Protein 3N2Z (pdb70)

Sequence (442 aa):
KNYSVLYFQQKVDHFGFNTVKTFNQRYLVADKYWKKNGGSILFYTGNEGDIIWFCNNTGFMWDVAEELKAMLVFAEHRYYGESLPFGDNSFKDSRHLNFLTSEQALADFAELIKHLKRTIPGAENQPVIAIGGSYGGMLAAWFRMKYPHMVVGALAASAPIWQFEDLVPCGVFMKIVTTDFRKSGPHCSESIHRSWDAINRLSNTGSGLQWLTGALHLCSPLTSQDIQHLKDWISETWVNLAMVDYPYASNFLQPLPAWPIKVVCQYLKNPNVSDSLLLQNIFQALNVYYNYSGQVKCLNISESLGTLGWSYQACTEVVMPFCTNGVDDMFEPHSWNLKELSDDCFQQWGVRPRPSWITTMYGGKNISSHTNIVFSNGELDPWSGGGVTKDITDTLVAVTISEGAHHLDLRTKNALDPMSVLLARSLEVRHMKNWIRDFYDS

Nearest PDB structures (foldseek):
  3n2z-assembly1_B-2  TM=1.002E+00  e=1.716E-85  Homo sapiens
  4ebb-assembly2_B  TM=9.328E-01  e=9.384E-46  Homo sapiens
  4ebb-assembly1_A  TM=9.395E-01  e=3.869E-45  Homo sapiens
  7z2v-assembly1_B  TM=6.784E-01  e=8.725E-05  Lentilactobacillus 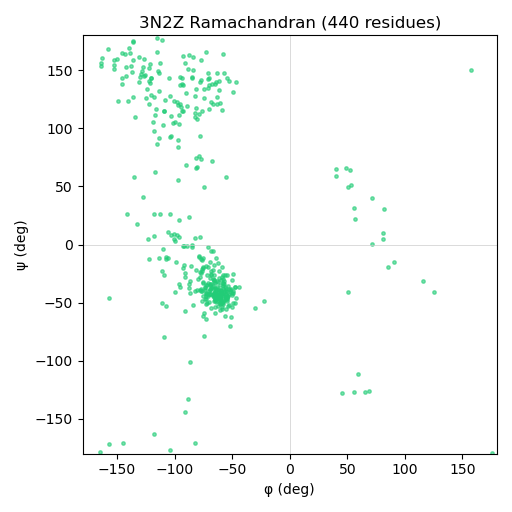buchneri
  3e4d-assembly3_F  TM=6.264E-01  e=2.032E-03  Agrobacterium fabrum str. C58

Structure (mmCIF, N/CA/C/O backbone):
data_3N2Z
#
_entry.id   3N2Z
#
_cell.length_a   181.140
_cell.length_b   181.140
_cell.length_c   240.130
_cell.angle_alpha   90.000
_cell.angle_beta   90.000
_cell.angle_gamma   120.000
#
_symmetry.space_group_name_H-M   'H 3 2'
#
loop_
_entity.id
_entity.type
_entity.pdbx_description
1 polymer 'Lysosomal Pro-X carboxypeptidase'
2 branched 2-acetamido-2-deoxy-beta-D-glucopyranose-(1-4)-2-acetamido-2-deoxy-beta-D-glucopyranose
3 non-polymer 2-acetamido-2-deoxy-beta-D-glucopyranose
4 non-polymer 'SULFATE ION'
5 water water
#
loop_
_atom_site.group_PDB
_atom_site.id
_atom_site.type_symbol
_atom_site.label_atom_id
_atom_site.label_alt_id
_atom_site.label_comp_id
_atom_site.label_asym_id
_atom_site.label_entity_id
_atom_site.label_seq_id
_atom_site.pdbx_PDB_ins_code
_atom_site.Cartn_x
_atom_site.Cartn_y
_atom_site.Cartn_z
_atom_site.occupancy
_atom_site.B_iso_or_equiv
_atom_site.auth_seq_id
_atom_site.auth_comp_id
_atom_site.auth_asym_id
_atom_site.auth_atom_id
_atom_site.pdbx_PDB_model_num
ATOM 1 N N . LYS A 1 1 ? 57.239 19.891 91.072 1.00 90.83 46 LYS B N 1
ATOM 2 C CA . LYS A 1 1 ? 56.741 19.295 92.316 1.00 90.62 46 LYS B CA 1
ATOM 3 C C . LYS A 1 1 ? 55.355 19.861 92.701 1.00 93.29 46 LYS B C 1
ATOM 4 O O . LYS A 1 1 ? 54.405 19.720 91.912 1.00 93.25 46 LYS B O 1
ATOM 10 N N . ASN A 1 2 ? 55.234 20.487 93.903 1.00 87.42 47 ASN B N 1
ATOM 11 C CA . ASN A 1 2 ? 53.972 21.067 94.368 1.00 85.69 47 ASN B CA 1
ATOM 12 C C . ASN A 1 2 ? 54.025 22.571 94.695 1.00 83.73 47 ASN B C 1
ATOM 13 O O . ASN A 1 2 ? 55.080 23.122 95.029 1.00 81.69 47 ASN B O 1
ATOM 18 N N . TYR A 1 3 ? 52.861 23.215 94.544 1.00 77.17 48 TYR B N 1
ATOM 19 C CA . TYR A 1 3 ? 52.596 24.642 94.683 1.00 75.19 48 TYR B CA 1
ATOM 20 C C . TYR A 1 3 ? 51.305 24.890 95.470 1.00 77.26 48 TYR B C 1
ATOM 21 O O . TYR A 1 3 ? 50.551 23.950 95.744 1.00 76.55 48 TYR B O 1
ATOM 30 N N . SER A 1 4 ? 51.028 26.172 95.769 1.00 72.95 49 SER B N 1
ATOM 31 C CA . SER A 1 4 ? 49.824 26.627 96.471 1.00 72.42 49 SER B CA 1
ATOM 32 C C . SER A 1 4 ? 48.961 27.468 95.506 1.00 73.80 49 SER B C 1
ATOM 33 O O . SER A 1 4 ? 49.494 28.342 94.819 1.00 74.72 49 SER B O 1
ATOM 36 N N . VAL A 1 5 ? 47.651 27.200 95.436 1.00 66.38 50 VAL B N 1
ATOM 37 C CA . VAL A 1 5 ? 46.748 27.961 94.571 1.00 64.69 50 VAL B CA 1
ATOM 38 C C . VAL A 1 5 ? 46.234 29.141 95.398 1.00 69.17 50 VAL B C 1
ATOM 39 O O . VAL A 1 5 ? 45.623 28.942 96.451 1.00 69.24 50 VAL B O 1
ATOM 43 N N . LEU A 1 6 ? 46.518 30.370 94.941 1.00 65.08 51 LEU B N 1
ATOM 44 C CA . LEU A 1 6 ? 46.124 31.590 95.650 1.00 63.76 51 LEU B CA 1
ATOM 45 C C . LEU A 1 6 ? 45.341 32.560 94.789 1.00 67.16 51 LEU B C 1
ATOM 46 O O . LEU A 1 6 ? 45.380 32.480 93.552 1.00 65.85 51 LEU B O 1
ATOM 51 N N . TYR A 1 7 ? 44.605 33.470 95.459 1.00 64.03 52 TYR B N 1
ATOM 52 C CA . TYR A 1 7 ? 43.765 34.478 94.818 1.00 63.70 52 TYR B CA 1
ATOM 53 C C . TYR A 1 7 ? 44.042 35.858 95.372 1.00 67.06 52 TYR B C 1
ATOM 54 O O . TYR A 1 7 ? 44.333 36.009 96.564 1.00 66.54 52 TYR B O 1
ATOM 63 N N . PHE A 1 8 ? 43.975 36.866 94.489 1.00 62.71 53 PHE B N 1
ATOM 64 C CA . PHE A 1 8 ? 44.225 38.260 94.831 1.00 61.19 53 PHE B CA 1
ATOM 65 C C . PHE A 1 8 ? 43.180 39.160 94.189 1.00 64.27 53 PHE B C 1
ATOM 66 O O . PHE A 1 8 ? 42.949 39.083 92.976 1.00 63.85 53 PHE B O 1
ATOM 74 N N . GLN A 1 9 ? 42.536 40.006 95.019 1.00 60.79 54 GLN B N 1
ATOM 75 C CA . GLN A 1 9 ? 41.499 40.952 94.587 1.00 59.83 54 GLN B CA 1
ATOM 76 C C . GLN A 1 9 ? 42.101 42.056 93.709 1.00 61.20 54 GLN B C 1
ATOM 77 O O . GLN A 1 9 ? 43.015 42.748 94.135 1.00 61.79 54 GLN B O 1
ATOM 83 N N . GLN A 1 10 ? 41.588 42.200 92.495 1.00 55.51 55 GLN B N 1
ATOM 84 C CA . GLN A 1 10 ? 42.070 43.160 91.508 1.00 54.51 55 GLN B CA 1
ATOM 85 C C . GLN A 1 10 ? 40.968 44.054 90.994 1.00 57.07 55 GLN B C 1
ATOM 86 O O . GLN A 1 10 ? 39.841 43.599 90.819 1.00 56.45 55 GLN B O 1
ATOM 92 N N . LYS A 1 11 ? 41.308 45.307 90.693 1.00 52.70 56 LYS B N 1
ATOM 93 C CA . LYS A 1 11 ? 40.372 46.255 90.119 1.00 52.39 56 LYS B CA 1
ATOM 94 C C . LYS A 1 11 ? 40.113 45.771 88.694 1.00 58.52 56 LYS B C 1
ATOM 95 O O . LYS A 1 11 ? 41.029 45.261 88.045 1.00 59.21 56 LYS B O 1
ATOM 101 N N . VAL A 1 12 ? 38.880 45.903 88.212 1.00 55.48 57 VAL B N 1
ATOM 102 C CA . VAL A 1 12 ? 38.547 45.479 86.853 1.00 54.84 57 VAL B CA 1
ATOM 103 C C . VAL A 1 12 ? 39.187 46.462 85.883 1.00 55.61 57 VAL B C 1
ATOM 104 O O . VAL A 1 12 ? 39.794 46.042 84.903 1.00 56.22 57 VAL B O 1
ATOM 108 N N . ASP A 1 13 ? 39.106 47.760 86.195 1.00 49.55 58 ASP B N 1
ATOM 109 C CA . ASP A 1 13 ? 39.676 48.811 85.356 1.00 48.33 58 ASP B CA 1
ATOM 110 C C . ASP A 1 13 ? 40.809 49.579 86.056 1.00 52.46 58 ASP B C 1
ATOM 111 O O . ASP A 1 13 ? 40.570 50.242 87.068 1.00 53.60 58 ASP B O 1
ATOM 116 N N . HIS A 1 14 ? 42.040 49.502 85.508 1.00 46.74 59 HIS B N 1
ATOM 117 C CA . HIS A 1 14 ? 43.187 50.218 86.080 1.00 44.70 59 HIS B CA 1
ATOM 118 C C . HIS A 1 14 ? 43.332 51.586 85.401 1.00 47.31 59 HIS B C 1
ATOM 119 O O . HIS A 1 14 ? 43.938 52.520 85.961 1.00 46.45 59 HIS B O 1
ATOM 126 N N . PHE A 1 15 ? 42.736 51.705 84.207 1.00 43.42 60 PHE B N 1
ATOM 127 C CA . PHE A 1 15 ? 42.802 52.910 83.396 1.00 44.56 60 PHE B CA 1
ATOM 128 C C . PHE A 1 15 ? 41.633 53.892 83.497 1.00 50.70 60 PHE B C 1
ATOM 129 O O . PHE A 1 15 ? 41.598 54.898 82.776 1.00 51.53 60 PHE B O 1
ATOM 137 N N . GLY A 1 16 ? 40.715 53.628 84.426 1.00 47.59 61 GLY B N 1
ATOM 138 C CA . GLY A 1 16 ? 39.539 54.462 84.625 1.00 47.39 61 GLY B CA 1
ATOM 139 C C . GLY A 1 16 ? 38.997 54.429 86.023 1.00 53.32 61 GLY B C 1
ATOM 140 O O . GLY A 1 16 ? 39.132 53.424 86.723 1.00 54.25 61 GLY B O 1
ATOM 141 N N . PHE A 1 17 ? 38.369 55.535 86.427 1.00 51.01 62 PHE B N 1
ATOM 142 C CA . PHE A 1 17 ? 37.813 55.668 87.771 1.00 51.31 62 PHE B CA 1
ATOM 143 C C . PHE A 1 17 ? 36.314 55.414 87.919 1.00 59.14 62 PHE B C 1
ATOM 144 O O . PHE A 1 17 ? 35.858 55.194 89.044 1.00 59.07 62 PHE B O 1
ATOM 152 N N . ASN A 1 18 ? 35.566 55.400 86.790 1.00 58.81 63 ASN B N 1
ATOM 153 C CA . ASN A 1 18 ? 34.120 55.151 86.752 1.00 60.33 63 ASN B CA 1
ATOM 154 C C . ASN A 1 18 ? 33.692 53.779 87.283 1.00 68.00 63 ASN B C 1
ATOM 155 O O . ASN A 1 18 ? 32.708 53.711 88.013 1.00 69.13 63 ASN B O 1
ATOM 160 N N . THR A 1 19 ? 34.415 52.699 86.925 1.00 65.26 64 THR B N 1
ATOM 161 C CA . THR A 1 19 ? 34.111 51.352 87.405 1.00 65.35 64 THR B CA 1
ATOM 162 C C . THR A 1 19 ? 34.948 51.128 88.637 1.00 69.83 64 THR B C 1
ATOM 163 O O . THR A 1 19 ? 36.127 51.487 88.647 1.00 71.08 64 THR B O 1
ATOM 167 N N . VAL A 1 20 ? 34.347 50.540 89.673 1.00 65.49 65 VAL B N 1
ATOM 168 C CA . VAL A 1 20 ? 35.030 50.239 90.935 1.00 65.01 65 VAL B CA 1
ATOM 169 C C . VAL A 1 20 ? 34.938 48.750 91.242 1.00 66.40 65 VAL B C 1
ATOM 170 O O . VAL A 1 20 ? 35.387 48.299 92.305 1.00 66.53 65 VAL B O 1
ATOM 174 N N . LYS A 1 21 ? 34.359 47.989 90.296 1.00 61.03 66 LYS B N 1
ATOM 175 C CA . LYS A 1 21 ? 34.176 46.539 90.401 1.00 60.47 66 LYS B CA 1
ATOM 176 C C . LYS A 1 21 ? 35.529 45.791 90.508 1.00 64.42 66 LYS B C 1
ATOM 177 O O . LYS A 1 21 ? 36.504 46.161 89.847 1.00 64.20 66 LYS B O 1
ATOM 183 N N . THR A 1 22 ? 35.582 44.756 91.350 1.00 60.19 67 THR B N 1
ATOM 184 C CA . THR A 1 22 ? 36.779 43.940 91.515 1.00 59.99 67 THR B CA 1
ATOM 185 C C . THR A 1 22 ? 36.546 42.481 91.048 1.00 64.44 67 THR B C 1
ATOM 186 O O . THR A 1 22 ? 35.442 42.150 90.613 1.00 65.78 67 THR B O 1
ATOM 190 N N . PHE A 1 23 ? 37.599 41.635 91.098 1.00 58.55 68 PHE B N 1
ATOM 191 C CA . PHE A 1 23 ? 37.602 40.220 90.728 1.00 57.08 68 PHE B CA 1
ATOM 192 C C . PHE A 1 23 ? 38.856 39.555 91.294 1.00 62.61 68 PHE B C 1
ATOM 193 O O . PHE A 1 23 ? 39.847 40.245 91.562 1.00 62.60 68 PHE B O 1
ATOM 201 N N . ASN A 1 24 ? 38.820 38.227 91.495 1.00 59.86 69 ASN B N 1
ATOM 202 C CA . ASN A 1 24 ? 39.976 37.510 92.037 1.00 60.09 69 ASN B CA 1
ATOM 203 C C . ASN A 1 24 ? 40.788 36.888 90.928 1.00 63.81 69 ASN B C 1
ATOM 204 O O . ASN A 1 24 ? 40.274 36.083 90.156 1.00 64.35 69 ASN B O 1
ATOM 209 N N . GLN A 1 25 ? 42.052 37.299 90.835 1.00 59.01 70 GLN B N 1
ATOM 210 C CA . GLN A 1 25 ? 43.010 36.821 89.858 1.00 57.64 70 GLN B CA 1
ATOM 211 C C . GLN A 1 25 ? 43.666 35.640 90.537 1.00 61.12 70 GLN B C 1
ATOM 212 O O . GLN A 1 25 ? 44.086 35.753 91.699 1.00 60.55 70 GLN B O 1
ATOM 218 N N . ARG A 1 26 ? 43.745 34.510 89.831 1.00 57.22 71 ARG B N 1
ATOM 219 C CA . ARG A 1 26 ? 44.380 33.313 90.372 1.00 56.93 71 ARG B CA 1
ATOM 220 C C . ARG A 1 26 ? 45.885 33.370 90.130 1.00 60.67 71 ARG B C 1
ATOM 221 O O . ARG A 1 26 ? 46.332 33.891 89.104 1.00 61.29 71 ARG B O 1
ATOM 229 N N . TYR A 1 27 ? 46.657 32.857 91.085 1.00 56.24 72 TYR B N 1
ATOM 230 C CA . TYR A 1 27 ? 48.111 32.805 91.002 1.00 56.14 72 TYR B CA 1
ATOM 231 C C . TYR A 1 27 ? 48.649 31.647 91.811 1.00 60.04 72 TYR B C 1
ATOM 232 O O . TYR A 1 27 ? 47.975 31.190 92.736 1.00 59.26 72 TYR B O 1
ATOM 241 N N . LEU A 1 28 ? 49.837 31.145 91.451 1.00 57.54 73 LEU B N 1
ATOM 242 C CA . LEU A 1 28 ? 50.435 29.997 92.140 1.00 57.52 73 LEU B CA 1
ATOM 243 C C . LEU A 1 28 ? 51.766 30.328 92.729 1.00 63.62 73 LEU B C 1
ATOM 244 O O . LEU A 1 28 ? 52.542 31.048 92.101 1.00 63.24 73 LEU B O 1
ATOM 249 N N . VAL A 1 29 ? 52.058 29.767 93.921 1.00 62.76 74 VAL B N 1
ATOM 250 C CA . VAL A 1 29 ? 53.335 29.973 94.613 1.00 63.91 74 VAL B CA 1
ATOM 251 C C . VAL A 1 29 ? 54.057 28.653 94.968 1.00 70.62 74 VAL B C 1
ATOM 252 O O . VAL A 1 29 ? 53.472 27.776 95.599 1.00 70.66 74 VAL B O 1
ATOM 256 N N . ALA A 1 30 ? 55.326 28.529 94.552 1.00 69.45 75 ALA B N 1
ATOM 257 C CA . ALA A 1 30 ? 56.185 27.384 94.854 1.00 70.78 75 ALA B CA 1
ATOM 258 C C . ALA A 1 30 ? 57.324 27.991 95.676 1.00 78.50 75 ALA B C 1
ATOM 259 O O . ALA A 1 30 ? 58.078 28.808 95.137 1.00 78.47 75 ALA B O 1
ATOM 261 N N . ASP A 1 31 ? 57.406 27.659 96.997 1.00 77.28 76 ASP B N 1
ATOM 262 C CA . ASP A 1 31 ? 58.404 28.239 97.912 1.00 77.64 76 ASP B CA 1
ATOM 263 C C . ASP A 1 31 ? 59.599 27.382 98.355 1.00 82.00 76 ASP B C 1
ATOM 264 O O . ASP A 1 31 ? 60.553 27.935 98.916 1.00 82.13 76 ASP B O 1
ATOM 269 N N . LYS A 1 32 ? 59.582 26.053 98.091 1.00 77.43 77 LYS B N 1
ATOM 270 C CA . LYS A 1 32 ? 60.726 25.190 98.412 1.00 76.55 77 LYS B CA 1
ATOM 271 C C . LYS A 1 32 ? 61.850 25.726 97.516 1.00 81.52 77 LYS B C 1
ATOM 272 O O . LYS A 1 32 ? 61.571 26.112 96.372 1.00 84.33 77 LYS B O 1
ATOM 278 N N . TYR A 1 33 ? 63.089 25.798 98.030 1.00 74.85 78 TYR B N 1
ATOM 279 C CA . TYR A 1 33 ? 64.288 26.320 97.337 1.00 73.10 78 TYR B CA 1
ATOM 280 C C . TYR A 1 33 ? 64.424 27.829 97.458 1.00 75.17 78 TYR B C 1
ATOM 281 O O . TYR A 1 33 ? 65.524 28.358 97.281 1.00 74.34 78 TYR B O 1
ATOM 290 N N . TRP A 1 34 ? 63.323 28.522 97.786 1.00 71.34 79 TRP B N 1
ATOM 291 C CA . TRP A 1 34 ? 63.368 29.960 97.962 1.00 71.30 79 TRP B CA 1
ATOM 292 C C . TRP A 1 34 ? 64.045 30.288 99.270 1.00 79.11 79 TRP B C 1
ATOM 293 O O . TRP A 1 34 ? 63.636 29.805 100.336 1.00 78.95 79 TRP B O 1
ATOM 304 N N . LYS A 1 35 ? 65.066 31.130 99.190 1.00 77.40 80 LYS B N 1
ATOM 305 C CA . LYS A 1 35 ? 65.764 31.562 100.377 1.00 77.46 80 LYS B CA 1
ATOM 306 C C . LYS A 1 35 ? 65.465 33.030 100.664 1.00 83.08 80 LYS B C 1
ATOM 307 O O . LYS A 1 35 ? 65.800 33.915 99.872 1.00 82.06 80 LYS B O 1
ATOM 313 N N . LYS A 1 36 ? 64.784 33.270 101.802 1.00 81.64 81 LYS B N 1
ATOM 314 C CA . LYS A 1 36 ? 64.405 34.579 102.365 1.00 82.03 81 LYS B CA 1
ATOM 315 C C . LYS A 1 36 ? 65.700 35.405 102.523 1.00 85.85 81 LYS B C 1
ATOM 316 O O . LYS A 1 36 ? 65.708 36.632 102.471 1.00 84.77 81 LYS B O 1
ATOM 322 N N . ASN A 1 37 ? 66.791 34.657 102.678 1.00 83.69 82 ASN B N 1
ATOM 323 C CA . ASN A 1 37 ? 68.183 34.997 102.889 1.00 84.00 82 ASN B CA 1
ATOM 324 C C . ASN A 1 37 ? 68.926 35.354 101.558 1.00 86.76 82 ASN B C 1
ATOM 325 O O . ASN A 1 37 ? 69.831 34.627 101.129 1.00 85.93 82 ASN B O 1
ATOM 330 N N . GLY A 1 38 ? 68.527 36.464 100.927 1.00 82.98 83 GLY B N 1
ATOM 331 C CA . GLY A 1 38 ? 69.124 36.950 99.673 1.00 82.66 83 GLY B CA 1
ATOM 332 C C . GLY A 1 38 ? 68.832 36.170 98.387 1.00 85.47 83 GLY B C 1
ATOM 333 O O . GLY A 1 38 ? 69.719 36.012 97.536 1.00 85.30 83 GLY B O 1
ATOM 334 N N . GLY A 1 39 ? 67.584 35.707 98.235 1.00 80.06 84 GLY B N 1
ATOM 335 C CA . GLY A 1 39 ? 67.126 34.937 97.082 1.00 78.91 84 GLY B CA 1
ATOM 336 C C . GLY A 1 39 ? 66.546 35.755 95.945 1.00 80.12 84 GLY B C 1
ATOM 337 O O . GLY A 1 39 ? 67.034 36.853 95.663 1.00 79.99 84 GLY B O 1
ATOM 338 N N . SER A 1 40 ? 65.508 35.209 95.263 1.00 73.57 85 SER B N 1
ATOM 339 C CA . SER A 1 40 ? 64.841 35.859 94.114 1.00 71.73 85 SER B CA 1
ATOM 340 C C . SER A 1 40 ? 63.411 35.355 93.848 1.00 70.69 85 SER B C 1
ATOM 341 O O . SER A 1 40 ? 62.976 34.349 94.420 1.00 70.25 85 SER B O 1
ATOM 344 N N . ILE A 1 41 ? 62.679 36.071 92.980 1.00 63.61 86 ILE B N 1
ATOM 345 C CA . ILE A 1 41 ? 61.318 35.700 92.582 1.00 61.83 86 ILE B CA 1
ATOM 346 C C . ILE A 1 41 ? 61.264 35.540 91.060 1.00 62.08 86 ILE B C 1
ATOM 347 O O . ILE A 1 41 ? 61.588 36.487 90.336 1.00 61.06 86 ILE B O 1
ATOM 352 N N . LEU A 1 42 ? 60.886 34.331 90.590 1.00 56.20 87 LEU B N 1
ATOM 353 C CA . LEU A 1 42 ? 60.723 34.008 89.166 1.00 54.82 87 LEU B CA 1
ATOM 354 C C . LEU A 1 42 ? 59.236 34.093 88.909 1.00 55.00 87 LEU B C 1
ATOM 355 O O . LEU A 1 42 ? 58.473 33.223 89.362 1.00 54.08 87 LEU B O 1
ATOM 360 N N . PHE A 1 43 ? 58.819 35.183 88.234 1.00 49.87 88 PHE B N 1
ATOM 361 C CA . PHE A 1 43 ? 57.413 35.492 87.956 1.00 49.26 88 PHE B CA 1
ATOM 362 C C . PHE A 1 43 ? 56.953 35.198 86.514 1.00 51.19 88 PHE B C 1
ATOM 363 O O . PHE A 1 43 ? 57.348 35.902 85.591 1.00 49.85 88 PHE B O 1
ATOM 371 N N . TYR A 1 44 ? 56.090 34.187 86.328 1.00 48.71 89 TYR B N 1
ATOM 372 C CA . TYR A 1 44 ? 55.560 33.861 84.993 1.00 48.37 89 TYR B CA 1
ATOM 373 C C . TYR A 1 44 ? 54.387 34.772 84.640 1.00 49.69 89 TYR B C 1
ATOM 374 O O . TYR A 1 44 ? 53.325 34.678 85.257 1.00 48.46 89 TYR B O 1
ATOM 383 N N . THR A 1 45 ? 54.577 35.638 83.634 1.00 45.68 90 THR B N 1
ATOM 384 C CA . THR A 1 45 ? 53.529 36.545 83.163 1.00 45.51 90 THR B CA 1
ATOM 385 C C . THR A 1 45 ? 52.572 35.745 82.296 1.00 51.24 90 THR B C 1
ATOM 386 O O . THR A 1 45 ? 52.818 35.567 81.092 1.00 51.59 90 THR B O 1
ATOM 390 N N . GLY A 1 46 ? 51.520 35.244 82.937 1.00 48.02 91 GLY B N 1
ATOM 391 C CA . GLY A 1 46 ? 50.494 34.409 82.325 1.00 49.08 91 GLY B CA 1
ATOM 392 C C . GLY A 1 46 ? 49.930 34.865 81.000 1.00 55.69 91 GLY B C 1
ATOM 393 O O . GLY A 1 46 ? 49.683 36.058 80.792 1.00 55.29 91 GLY B O 1
ATOM 394 N N . ASN A 1 47 ? 49.711 33.895 80.092 1.00 52.63 92 ASN B N 1
ATOM 395 C CA . ASN A 1 47 ? 49.142 34.188 78.778 1.00 51.64 92 ASN B CA 1
ATOM 396 C C . ASN A 1 47 ? 47.762 33.497 78.496 1.00 54.68 92 ASN B C 1
ATOM 397 O O . ASN A 1 47 ? 47.098 33.074 79.442 1.00 53.68 92 ASN B O 1
ATOM 402 N N . GLU A 1 48 ? 47.332 33.429 77.213 1.00 51.49 93 GLU B N 1
ATOM 403 C CA . GLU A 1 48 ? 46.051 32.914 76.698 1.00 50.76 93 GLU B CA 1
ATOM 404 C C . GLU A 1 48 ? 45.614 31.470 77.045 1.00 55.98 93 GLU B C 1
ATOM 405 O O . GLU A 1 48 ? 45.341 30.666 76.148 1.00 56.50 93 GLU B O 1
ATOM 411 N N . GLY A 1 49 ? 45.505 31.176 78.342 1.00 52.01 94 GLY B N 1
ATOM 412 C CA . GLY A 1 49 ? 45.094 29.865 78.839 1.00 51.53 94 GLY B CA 1
ATOM 413 C C . GLY A 1 49 ? 45.126 29.705 80.347 1.00 56.33 94 GLY B C 1
ATOM 414 O O . GLY A 1 49 ? 45.466 30.647 81.071 1.00 55.57 94 GLY B O 1
ATOM 415 N N . ASP A 1 50 ? 44.756 28.502 80.829 1.00 54.77 95 ASP B N 1
ATOM 416 C CA . ASP A 1 50 ? 44.744 28.146 82.256 1.00 56.04 95 ASP B CA 1
ATOM 417 C C . ASP A 1 50 ? 46.185 28.205 82.849 1.00 60.44 95 ASP B C 1
ATOM 418 O O . ASP A 1 50 ? 47.085 27.576 82.288 1.00 60.11 95 ASP B O 1
ATOM 423 N N . ILE A 1 51 ? 46.395 28.955 83.973 1.00 56.00 96 ILE B N 1
ATOM 424 C CA . ILE A 1 51 ? 47.714 29.095 84.620 1.00 55.30 96 ILE B CA 1
ATOM 425 C C . ILE A 1 51 ? 48.350 27.769 85.024 1.00 60.75 96 ILE B C 1
ATOM 426 O O . ILE A 1 51 ? 49.573 27.644 84.917 1.00 60.66 96 ILE B O 1
ATOM 431 N N . ILE A 1 52 ? 47.527 26.768 85.437 1.00 59.23 97 ILE B N 1
ATOM 432 C CA . ILE A 1 52 ? 48.017 25.420 85.791 1.00 60.00 97 ILE B CA 1
ATOM 433 C C . ILE A 1 52 ? 48.717 24.795 84.564 1.00 64.88 97 ILE B C 1
ATOM 434 O O . ILE A 1 52 ? 49.791 24.225 84.707 1.00 65.00 97 ILE B O 1
ATOM 439 N N . TRP A 1 53 ? 48.136 24.951 83.365 1.00 61.60 98 TRP B N 1
ATOM 440 C CA . TRP A 1 53 ? 48.718 24.437 82.130 1.00 60.85 98 TRP B CA 1
ATOM 441 C C . TRP A 1 53 ? 50.129 24.979 81.953 1.00 66.00 98 TRP B C 1
ATOM 442 O O . TRP A 1 53 ? 51.031 24.202 81.638 1.00 67.43 98 TRP B O 1
ATOM 453 N N . PHE A 1 54 ? 50.325 26.299 82.155 1.00 61.51 99 PHE B N 1
ATOM 454 C CA . PHE A 1 54 ? 51.638 26.945 82.012 1.00 60.78 99 PHE B CA 1
ATOM 455 C C . PHE A 1 54 ? 52.620 26.525 83.111 1.00 65.13 99 PHE B C 1
ATOM 456 O O . PHE A 1 54 ? 53.837 26.508 82.907 1.00 62.23 99 PHE B O 1
ATOM 464 N N . CYS A 1 55 ? 52.070 26.194 84.276 1.00 64.81 100 CYS B N 1
ATOM 465 C CA . CYS A 1 55 ? 52.810 25.766 85.455 1.00 66.05 100 CYS B CA 1
ATOM 466 C C . CYS A 1 55 ? 53.359 24.361 85.215 1.00 69.05 100 CYS B C 1
ATOM 467 O O . CYS A 1 55 ? 54.554 24.110 85.400 1.00 67.89 100 CYS B O 1
ATOM 470 N N . ASN A 1 56 ? 52.459 23.460 84.767 1.00 65.94 101 ASN B N 1
ATOM 471 C CA . ASN A 1 56 ? 52.691 22.056 84.431 1.00 64.64 101 ASN B CA 1
ATOM 472 C C . ASN A 1 56 ? 53.716 21.909 83.318 1.00 65.45 101 ASN B C 1
ATOM 473 O O . ASN A 1 56 ? 54.427 20.905 83.292 1.00 64.82 101 ASN B O 1
ATOM 478 N N . ASN A 1 57 ? 53.796 22.899 82.403 1.00 60.73 102 ASN B N 1
ATOM 479 C CA . ASN A 1 57 ? 54.687 22.819 81.253 1.00 60.19 102 ASN B CA 1
ATOM 480 C C . ASN A 1 57 ? 55.929 23.662 81.201 1.00 65.49 102 ASN B C 1
ATOM 481 O O . ASN A 1 57 ? 56.769 23.364 80.376 1.00 66.19 102 ASN B O 1
ATOM 486 N N . THR A 1 58 ? 56.100 24.663 82.073 1.00 63.91 103 THR B N 1
ATOM 487 C CA . THR A 1 58 ? 57.329 25.474 82.079 1.00 64.38 103 THR B CA 1
ATOM 488 C C . THR A 1 58 ? 58.366 24.829 83.038 1.00 69.48 103 THR B C 1
ATOM 489 O O . THR A 1 58 ? 58.661 25.375 84.109 1.00 71.25 103 THR B O 1
ATOM 493 N N . GLY A 1 59 ? 58.877 23.664 82.641 1.00 63.75 104 GLY B N 1
ATOM 494 C CA . GLY A 1 59 ? 59.856 22.878 83.389 1.00 62.38 104 GLY B CA 1
ATOM 495 C C . GLY A 1 59 ? 61.104 23.642 83.788 1.00 62.58 104 GLY B C 1
ATOM 496 O O . GLY A 1 59 ? 61.528 23.550 84.939 1.00 62.71 104 GLY B O 1
ATOM 497 N N . PHE A 1 60 ? 61.677 24.424 82.859 1.00 55.82 105 PHE B N 1
ATOM 498 C CA . PHE A 1 60 ? 62.857 25.248 83.097 1.00 55.62 105 PHE B CA 1
ATOM 499 C C . PHE A 1 60 ? 62.750 26.054 84.385 1.00 64.06 105 PHE B C 1
ATOM 500 O O . PHE A 1 60 ? 63.759 26.230 85.055 1.00 65.20 105 PHE B O 1
ATOM 508 N N . MET A 1 61 ? 61.556 26.549 84.737 1.00 62.04 106 MET B N 1
ATOM 509 C CA . MET A 1 61 ? 61.409 27.313 85.968 1.00 62.09 106 MET B CA 1
ATOM 510 C C . MET A 1 61 ? 61.683 26.468 87.207 1.00 66.61 106 MET B C 1
ATOM 511 O O . MET A 1 61 ? 62.432 26.909 88.067 1.00 66.63 106 MET B O 1
ATOM 516 N N . TRP A 1 62 ? 61.126 25.252 87.279 1.00 63.62 107 TRP B N 1
ATOM 517 C CA . TRP A 1 62 ? 61.333 24.335 88.400 1.00 64.14 107 TRP B CA 1
ATOM 518 C C . TRP A 1 62 ? 62.784 23.802 88.416 1.00 69.22 107 TRP B C 1
ATOM 519 O O . TRP A 1 62 ? 63.364 23.595 89.485 1.00 69.62 107 TRP B O 1
ATOM 530 N N . ASP A 1 63 ? 63.354 23.603 87.217 1.00 65.47 108 ASP B N 1
ATOM 531 C CA . ASP A 1 63 ? 64.704 23.113 86.959 1.00 64.92 108 ASP B CA 1
ATOM 532 C C . ASP A 1 63 ? 65.790 24.095 87.376 1.00 69.33 108 ASP B C 1
ATOM 533 O O . ASP A 1 63 ? 66.913 23.667 87.638 1.00 70.74 108 ASP B O 1
ATOM 538 N N . VAL A 1 64 ? 65.473 25.392 87.424 1.00 63.90 109 VAL B N 1
ATOM 539 C CA . VAL A 1 64 ? 66.415 26.460 87.756 1.00 63.28 109 VAL B CA 1
ATOM 540 C C . VAL A 1 64 ? 66.142 27.125 89.147 1.00 67.11 109 VAL B C 1
ATOM 541 O O . VAL A 1 64 ? 66.907 27.998 89.577 1.00 65.51 109 VAL B O 1
ATOM 545 N N . ALA A 1 65 ? 65.055 26.703 89.836 1.00 65.20 110 ALA B N 1
ATOM 546 C CA . ALA A 1 65 ? 64.625 27.232 91.141 1.00 65.89 110 ALA B CA 1
ATOM 547 C C . ALA A 1 65 ? 65.710 27.162 92.217 1.00 72.87 110 ALA B C 1
ATOM 548 O O . ALA A 1 65 ? 66.037 28.199 92.790 1.00 73.56 110 ALA B O 1
ATOM 550 N N . GLU A 1 66 ? 66.279 25.960 92.473 1.00 70.67 111 GLU B N 1
ATOM 551 C CA . GLU A 1 66 ? 67.344 25.735 93.461 1.00 70.77 111 GLU B CA 1
ATOM 552 C C . GLU A 1 66 ? 68.578 26.611 93.160 1.00 73.37 111 GLU B C 1
ATOM 553 O O . GLU A 1 66 ? 69.044 27.320 94.054 1.00 73.77 111 GLU B O 1
ATOM 559 N N . GLU A 1 67 ? 69.074 26.582 91.906 1.00 67.64 112 GLU B N 1
ATOM 560 C CA . GLU A 1 67 ? 70.233 27.368 91.479 1.00 67.15 112 GLU B CA 1
ATOM 561 C C . GLU A 1 67 ? 70.094 28.870 91.701 1.00 71.73 112 GLU B C 1
ATOM 562 O O . GLU A 1 67 ? 71.073 29.534 92.022 1.00 71.37 112 GLU B O 1
ATOM 568 N N . LEU A 1 68 ? 68.889 29.403 91.507 1.00 69.51 113 LEU B N 1
ATOM 569 C CA . LEU A 1 68 ? 68.614 30.824 91.661 1.00 69.27 113 LEU B CA 1
ATOM 570 C C . LEU A 1 68 ? 67.980 31.107 93.009 1.00 73.61 113 LEU B C 1
ATOM 571 O O . LEU A 1 68 ? 67.680 32.270 93.300 1.00 73.10 113 LEU B O 1
ATOM 576 N N . LYS A 1 69 ? 67.837 30.040 93.863 1.00 70.59 114 LYS B N 1
ATOM 577 C CA . LYS A 1 69 ? 67.237 30.066 95.212 1.00 70.26 114 LYS B CA 1
ATOM 578 C C . LYS A 1 69 ? 66.030 30.969 95.138 1.00 73.06 114 LYS B C 1
ATOM 579 O O . LYS A 1 69 ? 65.991 32.081 95.684 1.00 72.88 114 LYS B O 1
ATOM 585 N N . ALA A 1 70 ? 65.065 30.495 94.352 1.00 68.47 115 ALA B N 1
ATOM 586 C CA . ALA A 1 70 ? 63.884 31.257 94.039 1.00 67.63 115 ALA B CA 1
ATOM 587 C C . ALA A 1 70 ? 62.535 30.693 94.389 1.00 70.12 115 ALA B C 1
ATOM 588 O O . ALA A 1 70 ? 62.319 29.476 94.480 1.00 70.09 115 ALA B O 1
ATOM 590 N N . MET A 1 71 ? 61.606 31.632 94.547 1.00 65.15 116 MET B N 1
ATOM 591 C CA . MET A 1 71 ? 60.198 31.398 94.766 1.00 64.33 116 MET B CA 1
ATOM 592 C C . MET A 1 71 ? 59.629 31.458 93.345 1.00 64.90 116 MET B C 1
ATOM 593 O O . MET A 1 71 ? 60.048 32.314 92.544 1.00 64.16 116 MET B O 1
ATOM 598 N N . LEU A 1 72 ? 58.711 30.547 93.019 1.00 57.88 117 LEU B N 1
ATOM 599 C CA . LEU A 1 72 ? 58.108 30.558 91.693 1.00 55.55 117 LEU B CA 1
ATOM 600 C C . LEU A 1 72 ? 56.714 31.128 91.804 1.00 57.04 117 LEU B C 1
ATOM 601 O O . LEU A 1 72 ? 55.921 30.685 92.648 1.00 55.57 117 LEU B O 1
ATOM 606 N N . VAL A 1 73 ? 56.413 32.130 90.974 1.00 52.81 118 VAL B N 1
ATOM 607 C CA . VAL A 1 73 ? 55.067 32.724 90.962 1.00 51.96 118 VAL B CA 1
ATOM 608 C C . VAL A 1 73 ? 54.498 32.553 89.560 1.00 54.86 118 VAL B C 1
ATOM 609 O O . VAL A 1 73 ? 55.188 32.860 88.584 1.00 54.99 118 VAL B O 1
ATOM 613 N N . PHE A 1 74 ? 53.280 32.010 89.455 1.00 50.97 119 PHE B N 1
ATOM 614 C CA . PHE A 1 74 ? 52.607 31.826 88.160 1.00 51.36 119 PHE B CA 1
ATOM 615 C C . PHE A 1 74 ? 51.333 32.658 88.233 1.00 53.71 119 PHE B C 1
ATOM 616 O O . PHE A 1 74 ? 50.407 32.292 88.962 1.00 53.15 119 PHE B O 1
ATOM 624 N N . ALA A 1 75 ? 51.306 33.806 87.543 1.00 48.43 120 ALA B N 1
ATOM 625 C CA . ALA A 1 75 ? 50.144 34.692 87.583 1.00 48.31 120 ALA B CA 1
ATOM 626 C C . ALA A 1 75 ? 49.226 34.508 86.383 1.00 51.95 120 ALA B C 1
ATOM 627 O O . ALA A 1 75 ? 49.663 34.676 85.243 1.00 49.71 120 ALA B O 1
ATOM 629 N N . GLU A 1 76 ? 47.948 34.190 86.643 1.00 50.12 121 GLU B N 1
ATOM 630 C CA . GLU A 1 76 ? 46.961 33.985 85.579 1.00 50.64 121 GLU B CA 1
ATOM 631 C C . GLU A 1 76 ? 46.582 35.272 84.891 1.00 55.19 121 GLU B C 1
ATOM 632 O O . GLU A 1 76 ? 46.454 36.297 85.547 1.00 58.42 121 GLU B O 1
ATOM 638 N N . HIS A 1 77 ? 46.383 35.216 83.581 1.00 49.42 122 HIS B N 1
ATOM 639 C CA . HIS A 1 77 ? 45.994 36.369 82.771 1.00 48.72 122 HIS B CA 1
ATOM 640 C C . HIS A 1 77 ? 44.483 36.538 82.921 1.00 54.48 122 HIS B C 1
ATOM 641 O O . HIS A 1 77 ? 43.753 35.548 82.821 1.00 56.00 122 HIS B O 1
ATOM 648 N N . ARG A 1 78 ? 44.010 37.779 83.160 1.00 49.95 123 ARG B N 1
ATOM 649 C CA . ARG A 1 78 ? 42.572 38.117 83.280 1.00 48.13 123 ARG B CA 1
ATOM 650 C C . ARG A 1 78 ? 41.846 37.594 82.044 1.00 52.66 123 ARG B C 1
ATOM 651 O O . ARG A 1 78 ? 42.408 37.682 80.944 1.00 52.35 123 ARG B O 1
ATOM 659 N N . TYR A 1 79 ? 40.619 37.039 82.223 1.00 50.49 124 TYR B N 1
ATOM 660 C CA . TYR A 1 79 ? 39.743 36.435 81.185 1.00 50.45 124 TYR B CA 1
ATOM 661 C C . TYR A 1 79 ? 40.109 34.978 80.804 1.00 53.41 124 TYR B C 1
ATOM 662 O O . TYR A 1 79 ? 39.487 34.401 79.915 1.00 53.24 124 TYR B O 1
ATOM 671 N N . TYR A 1 80 ? 41.093 34.375 81.505 1.00 48.78 125 TYR B N 1
ATOM 672 C CA . TYR A 1 80 ? 41.537 33.005 81.255 1.00 47.67 125 TYR B CA 1
ATOM 673 C C . TYR A 1 80 ? 41.523 32.244 82.543 1.00 56.24 125 TYR B C 1
ATOM 674 O O . TYR A 1 80 ? 41.704 32.842 83.607 1.00 58.02 125 TYR B O 1
ATOM 683 N N . GLY A 1 81 ? 41.267 30.943 82.454 1.00 54.15 126 GLY B N 1
ATOM 684 C CA . GLY A 1 81 ? 41.194 30.067 83.613 1.00 54.87 126 GLY B CA 1
ATOM 685 C C . GLY A 1 81 ? 40.032 30.453 84.495 1.00 61.33 126 GLY B C 1
ATOM 686 O O . GLY A 1 81 ? 38.910 30.567 84.006 1.00 61.43 126 GLY B O 1
ATOM 687 N N . GLU A 1 82 ? 40.313 30.679 85.788 1.00 60.15 127 GLU B N 1
ATOM 688 C CA . GLU A 1 82 ? 39.374 31.080 86.850 1.00 60.37 127 GLU B CA 1
ATOM 689 C C . GLU A 1 82 ? 39.471 32.605 87.146 1.00 63.40 127 GLU B C 1
ATOM 690 O O . GLU A 1 82 ? 38.853 33.099 88.099 1.00 62.14 127 GLU B O 1
ATOM 696 N N . SER A 1 83 ? 40.282 33.339 86.357 1.00 59.39 128 SER B N 1
ATOM 697 C CA . SER A 1 83 ? 40.501 34.770 86.564 1.00 58.03 128 SER B CA 1
ATOM 698 C C . SER A 1 83 ? 39.602 35.615 85.660 1.00 64.45 128 SER B C 1
ATOM 699 O O . SER A 1 83 ? 40.079 36.454 84.885 1.00 64.29 128 SER B O 1
ATOM 702 N N . LEU A 1 84 ? 38.275 35.374 85.765 1.00 62.19 129 LEU B N 1
ATOM 703 C CA . LEU A 1 84 ? 37.279 36.077 84.958 1.00 62.46 129 LEU B CA 1
ATOM 704 C C . LEU A 1 84 ? 36.701 37.285 85.703 1.00 69.67 129 LEU B C 1
ATOM 705 O O . LEU A 1 84 ? 36.115 37.116 86.782 1.00 69.65 129 LEU B O 1
ATOM 710 N N . PRO A 1 85 ? 36.849 38.506 85.136 1.00 67.75 130 PRO B N 1
ATOM 711 C CA . PRO A 1 85 ? 36.334 39.709 85.814 1.00 68.04 130 PRO B CA 1
ATOM 712 C C . PRO A 1 85 ? 34.833 39.713 86.111 1.00 72.87 130 PRO B C 1
ATOM 713 O O . PRO A 1 85 ? 34.434 40.125 87.206 1.00 72.29 130 PRO B O 1
ATOM 717 N N . PHE A 1 86 ? 34.014 39.258 85.142 1.00 69.14 131 PHE B N 1
ATOM 718 C CA . PHE A 1 86 ? 32.555 39.214 85.260 1.00 68.84 131 PHE B CA 1
ATOM 719 C C . PHE A 1 86 ? 31.978 37.786 85.300 1.00 76.33 131 PHE B C 1
ATOM 720 O O . PHE A 1 86 ? 30.821 37.582 84.908 1.00 76.10 131 PHE B O 1
ATOM 728 N N . GLY A 1 87 ? 32.784 36.823 85.761 1.00 74.19 132 GLY B N 1
ATOM 729 C CA . GLY A 1 87 ? 32.400 35.418 85.816 1.00 74.53 132 GLY B CA 1
ATOM 730 C C . GLY A 1 87 ? 31.974 34.877 84.458 1.00 79.81 132 GLY B C 1
ATOM 731 O O . GLY A 1 87 ? 32.695 35.027 83.467 1.00 78.05 132 GLY B O 1
ATOM 732 N N . ASP A 1 88 ? 30.768 34.274 84.407 1.00 78.37 133 ASP B N 1
ATOM 733 C CA . ASP A 1 88 ? 30.158 33.678 83.210 1.00 78.26 133 ASP B CA 1
ATOM 734 C C . ASP A 1 88 ? 29.824 34.733 82.152 1.00 79.39 133 ASP B C 1
ATOM 735 O O . ASP A 1 88 ? 29.874 34.448 80.952 1.00 78.49 133 ASP B O 1
ATOM 740 N N . ASN A 1 89 ? 29.505 35.952 82.607 1.00 74.34 134 ASN B N 1
ATOM 741 C CA . ASN A 1 89 ? 29.162 37.099 81.765 1.00 73.72 134 ASN B CA 1
ATOM 742 C C . ASN A 1 89 ? 30.377 37.751 81.071 1.00 73.47 134 ASN B C 1
ATOM 743 O O . ASN A 1 89 ? 30.182 38.574 80.173 1.00 72.11 134 ASN B O 1
ATOM 748 N N . SER A 1 90 ? 31.620 37.388 81.480 1.00 67.44 135 SER B N 1
ATOM 749 C CA . SER A 1 90 ? 32.880 37.922 80.938 1.00 64.85 135 SER B CA 1
ATOM 750 C C . SER A 1 90 ? 32.943 38.032 79.422 1.00 67.82 135 SER B C 1
ATOM 751 O O . SER A 1 90 ? 33.504 39.007 78.926 1.00 67.06 135 SER B O 1
ATOM 754 N N . PHE A 1 91 ? 32.349 37.066 78.681 1.00 64.70 136 PHE B N 1
ATOM 755 C CA . PHE A 1 91 ? 32.346 37.083 77.205 1.00 64.15 136 PHE B CA 1
ATOM 756 C C . PHE A 1 91 ? 30.990 37.456 76.593 1.00 70.23 136 PHE B C 1
ATOM 757 O O . PHE A 1 91 ? 30.815 37.335 75.372 1.00 68.63 136 PHE B O 1
ATOM 765 N N . LYS A 1 92 ? 30.043 37.946 77.450 1.00 69.29 137 LYS B N 1
ATOM 766 C CA . LYS A 1 92 ? 28.686 38.368 77.079 1.00 69.66 137 LYS B CA 1
ATOM 767 C C . LYS A 1 92 ? 28.678 39.358 75.922 1.00 75.58 137 LYS B C 1
ATOM 768 O O . LYS A 1 92 ? 28.274 38.982 74.824 1.00 75.41 137 LYS B O 1
ATOM 774 N N . ASP A 1 93 ? 29.142 40.599 76.150 1.00 73.63 138 ASP B N 1
ATOM 775 C CA . ASP A 1 93 ? 29.161 41.641 75.118 1.00 73.93 138 ASP B CA 1
ATOM 776 C C . ASP A 1 93 ? 30.458 42.434 75.070 1.00 78.81 138 ASP B C 1
ATOM 777 O O . ASP A 1 93 ? 31.335 42.258 75.920 1.00 78.89 138 ASP B O 1
ATOM 782 N N . SER A 1 94 ? 30.564 43.332 74.071 1.00 75.05 139 SER B N 1
ATOM 783 C CA . SER A 1 94 ? 31.696 44.221 73.853 1.00 74.03 139 SER B CA 1
ATOM 784 C C . SER A 1 94 ? 31.955 45.111 75.079 1.00 78.14 139 SER B C 1
ATOM 785 O O . SER A 1 94 ? 33.088 45.545 75.286 1.00 79.09 139 SER B O 1
ATOM 788 N N . ARG A 1 95 ? 30.903 45.371 75.879 1.00 73.56 140 ARG B N 1
ATOM 789 C CA . ARG A 1 95 ? 30.915 46.164 77.110 1.00 72.60 140 ARG B CA 1
ATOM 790 C C . ARG A 1 95 ? 31.672 45.403 78.206 1.00 74.45 140 ARG B C 1
ATOM 791 O O . ARG A 1 95 ? 32.449 46.005 78.951 1.00 74.31 140 ARG B O 1
ATOM 799 N N . HIS A 1 96 ? 31.430 44.081 78.303 1.00 69.41 141 HIS B N 1
ATOM 800 C CA . HIS A 1 96 ? 32.016 43.178 79.298 1.00 68.38 141 HIS B CA 1
ATOM 801 C C . HIS A 1 96 ? 33.451 42.795 78.968 1.00 69.26 141 HIS B C 1
ATOM 802 O O . HIS A 1 96 ? 34.222 42.473 79.867 1.00 68.14 141 HIS B O 1
ATOM 809 N N . LEU A 1 97 ? 33.798 42.795 77.682 1.00 64.56 142 LEU B N 1
ATOM 810 C CA . LEU A 1 97 ? 35.128 42.419 77.220 1.00 63.48 142 LEU B CA 1
ATOM 811 C C . LEU A 1 97 ? 36.063 43.594 77.071 1.00 67.37 142 LEU B C 1
ATOM 812 O O . LEU A 1 97 ? 37.231 43.404 76.723 1.00 67.89 142 LEU B O 1
ATOM 817 N N . ASN A 1 98 ? 35.562 44.809 77.340 1.00 62.11 143 ASN B N 1
ATOM 818 C CA . ASN A 1 98 ? 36.315 46.051 77.250 1.00 60.35 143 ASN B CA 1
ATOM 819 C C . ASN A 1 98 ? 37.668 45.951 77.986 1.00 62.13 143 ASN B C 1
ATOM 820 O O . ASN A 1 98 ? 38.684 46.371 77.431 1.00 62.73 143 ASN B O 1
ATOM 825 N N . PHE A 1 99 ? 37.680 45.328 79.181 1.00 55.22 144 PHE B N 1
ATOM 826 C CA . PHE A 1 99 ? 38.844 45.174 80.057 1.00 54.61 144 PHE B CA 1
ATOM 827 C C . PHE A 1 99 ? 39.898 44.109 79.729 1.00 58.40 144 PHE B C 1
ATOM 828 O O . PHE A 1 99 ? 40.836 43.911 80.510 1.00 57.07 144 PHE B O 1
ATOM 836 N N . LEU A 1 100 ? 39.764 43.447 78.561 1.00 54.32 145 LEU B N 1
ATOM 837 C CA . LEU A 1 100 ? 40.708 42.439 78.094 1.00 52.22 145 LEU B CA 1
ATOM 838 C C . LEU A 1 100 ? 41.683 43.090 77.129 1.00 54.08 145 LEU B C 1
ATOM 839 O O . LEU A 1 100 ? 41.433 43.175 75.913 1.00 53.26 145 LEU B O 1
ATOM 844 N N . THR A 1 101 ? 42.787 43.601 77.704 1.00 48.76 146 THR B N 1
ATOM 845 C CA . THR A 1 101 ? 43.900 44.226 76.986 1.00 46.90 146 THR B CA 1
ATOM 846 C C . THR A 1 101 ? 45.201 43.753 77.634 1.00 47.95 146 THR B C 1
ATOM 847 O O . THR A 1 101 ? 45.188 43.223 78.763 1.00 46.48 146 THR B O 1
ATOM 851 N N . SER A 1 102 ? 46.331 43.967 76.930 1.00 42.87 147 SER B N 1
ATOM 852 C CA . SER A 1 102 ? 47.640 43.603 77.462 1.00 41.98 147 SER B CA 1
ATOM 853 C C . SER A 1 102 ? 48.044 44.589 78.574 1.00 44.96 147 SER B C 1
ATOM 854 O O . SER A 1 102 ? 48.635 44.144 79.567 1.00 45.55 147 SER B O 1
ATOM 857 N N . GLU A 1 103 ? 47.663 45.901 78.452 1.00 38.16 148 GLU B N 1
ATOM 858 C CA . GLU A 1 103 ? 47.943 46.916 79.473 1.00 37.68 148 GLU B CA 1
ATOM 859 C C . GLU A 1 103 ? 47.282 46.543 80.787 1.00 46.06 148 GLU B C 1
ATOM 860 O O . GLU A 1 103 ? 47.945 46.571 81.834 1.00 48.46 148 GLU B O 1
ATOM 866 N N . GLN A 1 104 ? 46.000 46.133 80.743 1.00 43.43 149 GLN B N 1
ATOM 867 C CA . GLN A 1 104 ? 45.282 45.712 81.954 1.00 43.35 149 GLN B CA 1
ATOM 868 C C . GLN A 1 104 ? 45.985 44.527 82.596 1.00 46.31 149 GLN B C 1
ATOM 869 O O . GLN A 1 104 ? 46.192 44.556 83.799 1.00 48.26 149 GLN B O 1
ATOM 875 N N . ALA A 1 105 ? 46.407 43.527 81.803 1.00 41.86 150 ALA B N 1
ATOM 876 C CA . ALA A 1 105 ? 47.153 42.347 82.293 1.00 41.59 150 ALA B CA 1
ATOM 877 C C . ALA A 1 105 ? 48.487 42.770 82.948 1.00 45.37 150 ALA B C 1
ATOM 878 O O . ALA A 1 105 ? 48.789 42.332 84.062 1.00 44.64 150 ALA B O 1
ATOM 880 N N . LEU A 1 106 ? 49.264 43.654 82.282 1.00 41.93 151 LEU B N 1
ATOM 881 C CA . LEU A 1 106 ? 50.540 44.142 82.844 1.00 41.49 151 LEU B CA 1
ATOM 882 C C . LEU A 1 106 ? 50.292 44.907 84.169 1.00 45.34 151 LEU B C 1
ATOM 883 O O . LEU A 1 106 ? 51.022 44.709 85.144 1.00 43.58 151 LEU B O 1
ATOM 888 N N . ALA A 1 107 ? 49.218 45.720 84.215 1.00 43.28 152 ALA B N 1
ATOM 889 C CA . ALA A 1 107 ? 48.838 46.446 85.425 1.00 42.89 152 ALA B CA 1
ATOM 890 C C . ALA A 1 107 ? 48.465 45.432 86.536 1.00 48.75 152 ALA B C 1
ATOM 891 O O . ALA A 1 107 ? 48.830 45.663 87.692 1.00 49.49 152 ALA B O 1
ATOM 893 N N . ASP A 1 108 ? 47.808 44.284 86.197 1.00 44.75 153 ASP B N 1
ATOM 894 C CA . ASP A 1 108 ? 47.475 43.286 87.227 1.00 45.38 153 ASP B CA 1
ATOM 895 C C . ASP A 1 108 ? 48.781 42.721 87.812 1.00 48.62 153 ASP B C 1
ATOM 896 O O . ASP A 1 108 ? 48.892 42.513 89.026 1.00 47.10 153 ASP B O 1
ATOM 901 N N . PHE A 1 109 ? 49.760 42.449 86.926 1.00 45.06 154 PHE B N 1
ATOM 902 C CA . PHE A 1 109 ? 51.057 41.901 87.325 1.00 43.74 154 PHE B CA 1
ATOM 903 C C . PHE A 1 109 ? 51.808 42.825 88.287 1.00 45.75 154 PHE B C 1
ATOM 904 O O . PHE A 1 109 ? 52.391 42.338 89.262 1.00 44.02 154 PHE B O 1
ATOM 912 N N . ALA A 1 110 ? 51.740 44.152 88.057 1.00 41.71 155 ALA B N 1
ATOM 913 C CA . ALA A 1 110 ? 52.374 45.137 88.948 1.00 40.92 155 ALA B CA 1
ATOM 914 C C . ALA A 1 110 ? 51.672 45.095 90.307 1.00 47.99 155 ALA B C 1
ATOM 915 O O . ALA A 1 110 ? 52.337 44.963 91.330 1.00 49.08 155 ALA B O 1
ATOM 917 N N . GLU A 1 111 ? 50.325 45.143 90.326 1.00 45.67 156 GLU B N 1
ATOM 918 C CA . GLU A 1 111 ? 49.567 45.089 91.576 1.00 45.53 156 GLU B CA 1
ATOM 919 C C . GLU A 1 111 ? 49.867 43.816 92.334 1.00 53.17 156 GLU B C 1
ATOM 920 O O . GLU A 1 111 ? 50.047 43.860 93.547 1.00 55.80 156 GLU B O 1
ATOM 926 N N . LEU A 1 112 ? 49.949 42.688 91.632 1.00 49.56 157 LEU B N 1
ATOM 927 C CA . LEU A 1 112 ? 50.242 41.428 92.284 1.00 49.68 157 LEU B CA 1
ATOM 928 C C . LEU A 1 112 ? 51.656 41.396 92.879 1.00 56.00 157 LEU B C 1
ATOM 929 O O . LEU A 1 112 ? 51.809 40.938 94.006 1.00 56.82 157 LEU B O 1
ATOM 934 N N . ILE A 1 113 ? 52.682 41.885 92.149 1.00 53.59 158 ILE B N 1
ATOM 935 C CA . ILE A 1 113 ? 54.043 41.910 92.686 1.00 53.98 158 ILE B CA 1
ATOM 936 C C . ILE A 1 113 ? 54.045 42.786 93.960 1.00 62.67 158 ILE B C 1
ATOM 937 O O . ILE A 1 113 ? 54.529 42.314 94.993 1.00 64.16 158 ILE B O 1
ATOM 942 N N . LYS A 1 114 ? 53.418 44.001 93.912 1.00 59.76 159 LYS B N 1
ATOM 943 C CA . LYS A 1 114 ? 53.259 44.923 95.054 1.00 59.50 159 LYS B CA 1
ATOM 944 C C . LYS A 1 114 ? 52.745 44.151 96.289 1.00 64.32 159 LYS B C 1
ATOM 945 O O . LYS A 1 114 ? 53.330 44.246 97.367 1.00 63.79 159 LYS B O 1
ATOM 951 N N . HIS A 1 115 ? 51.665 43.369 96.100 1.00 62.60 160 HIS B N 1
ATOM 952 C CA . HIS A 1 115 ? 51.011 42.540 97.114 1.00 63.61 160 HIS B CA 1
ATOM 953 C C . HIS A 1 115 ? 51.926 41.476 97.708 1.00 69.31 160 HIS B C 1
ATOM 954 O O . HIS A 1 115 ? 51.901 41.286 98.919 1.00 69.34 160 HIS B O 1
ATOM 961 N N . LEU A 1 116 ? 52.716 40.778 96.875 1.00 66.12 161 LEU B N 1
ATOM 962 C CA . LEU A 1 116 ? 53.611 39.733 97.371 1.00 66.11 161 LEU B CA 1
ATOM 963 C C . LEU A 1 116 ? 54.722 40.306 98.249 1.00 68.78 161 LEU B C 1
ATOM 964 O O . LEU A 1 116 ? 55.012 39.745 99.299 1.00 69.03 161 LEU B O 1
ATOM 969 N N . LYS A 1 117 ? 55.323 41.422 97.839 1.00 64.07 162 LYS B N 1
ATOM 970 C CA . LYS A 1 117 ? 56.387 42.075 98.601 1.00 63.80 162 LYS B CA 1
ATOM 971 C C . LYS A 1 117 ? 55.844 42.603 99.959 1.00 71.56 162 LYS B C 1
ATOM 972 O O . LYS A 1 117 ? 56.550 42.563 100.973 1.00 71.96 162 LYS B O 1
ATOM 978 N N . ARG A 1 118 ? 54.577 43.035 99.970 1.00 69.40 163 ARG B N 1
ATOM 979 C CA . ARG A 1 118 ? 53.864 43.538 101.141 1.00 70.27 163 ARG B CA 1
ATOM 980 C C . ARG A 1 118 ? 53.495 42.366 102.077 1.00 76.16 163 ARG B C 1
ATOM 981 O O . ARG A 1 118 ? 53.722 42.440 103.281 1.00 76.34 163 ARG B O 1
ATOM 989 N N . THR A 1 119 ? 52.939 41.287 101.507 1.00 73.69 164 THR B N 1
ATOM 990 C CA . THR A 1 119 ? 52.475 40.069 102.177 1.00 73.20 164 THR B CA 1
ATOM 991 C C . THR A 1 119 ? 53.573 39.114 102.657 1.00 77.21 164 THR B C 1
ATOM 992 O O . THR A 1 119 ? 53.607 38.792 103.836 1.00 77.44 164 THR B O 1
ATOM 996 N N . ILE A 1 120 ? 54.418 38.619 101.755 1.00 73.89 165 ILE B N 1
ATOM 997 C CA . ILE A 1 120 ? 55.441 37.642 102.106 1.00 74.31 165 ILE B CA 1
ATOM 998 C C . ILE A 1 120 ? 56.660 38.206 102.841 1.00 82.14 165 ILE B C 1
ATOM 999 O O . ILE A 1 120 ? 57.424 38.988 102.261 1.00 82.11 165 ILE B O 1
ATOM 1004 N N . PRO A 1 121 ? 56.871 37.800 104.119 1.00 80.75 166 PRO B N 1
ATOM 1005 C CA . PRO A 1 121 ? 58.047 38.297 104.846 1.00 80.91 166 PRO B CA 1
ATOM 1006 C C . PRO A 1 121 ? 59.321 37.748 104.210 1.00 85.43 166 PRO B C 1
ATOM 1007 O O . PRO A 1 121 ? 59.484 36.530 104.075 1.00 85.27 166 PRO B O 1
ATOM 1011 N N . GLY A 1 122 ? 60.170 38.670 103.768 1.00 81.86 167 GLY B N 1
ATOM 1012 C CA . GLY A 1 122 ? 61.436 38.379 103.106 1.00 81.22 167 GLY B CA 1
ATOM 1013 C C . GLY A 1 122 ? 61.472 38.862 101.673 1.00 84.05 167 GLY B C 1
ATOM 1014 O O . GLY A 1 122 ? 62.535 39.233 101.166 1.00 83.75 167 GLY B O 1
ATOM 1015 N N . ALA A 1 123 ? 60.294 38.861 101.021 1.00 79.60 168 ALA B N 1
ATOM 1016 C CA . ALA A 1 123 ? 60.101 39.279 99.636 1.00 78.95 168 ALA B CA 1
ATOM 1017 C C . ALA A 1 123 ? 60.397 40.758 99.414 1.00 81.96 168 ALA B C 1
ATOM 1018 O O . ALA A 1 123 ? 61.088 41.091 98.460 1.00 81.56 168 ALA B O 1
ATOM 1020 N N . GLU A 1 124 ? 59.879 41.632 100.293 1.00 78.25 169 GLU B N 1
ATOM 1021 C CA . GLU A 1 124 ? 60.008 43.094 100.267 1.00 77.96 169 GLU B CA 1
ATOM 1022 C C . GLU A 1 124 ? 61.180 43.702 99.506 1.00 80.20 169 GLU B C 1
ATOM 1023 O O . GLU A 1 124 ? 60.959 44.611 98.704 1.00 80.46 169 GLU B O 1
ATOM 1029 N N . ASN A 1 125 ? 62.409 43.219 99.731 1.00 74.89 170 ASN B N 1
ATOM 1030 C CA . ASN A 1 125 ? 63.549 43.801 99.019 1.00 74.05 170 ASN B CA 1
ATOM 1031 C C . ASN A 1 125 ? 64.320 42.829 98.086 1.00 75.87 170 ASN B C 1
ATOM 1032 O O . ASN A 1 125 ? 65.502 43.031 97.804 1.00 75.94 170 ASN B O 1
ATOM 1037 N N . GLN A 1 126 ? 63.632 41.792 97.589 1.00 69.99 171 GLN B N 1
ATOM 1038 C CA . GLN A 1 126 ? 64.198 40.786 96.690 1.00 68.38 171 GLN B CA 1
ATOM 1039 C C . GLN A 1 126 ? 64.034 41.164 95.193 1.00 70.21 171 GLN B C 1
ATOM 1040 O O . GLN A 1 126 ? 63.125 41.934 94.858 1.00 68.99 171 GLN B O 1
ATOM 1046 N N . PRO A 1 127 ? 64.884 40.638 94.272 1.00 65.81 172 PRO B N 1
ATOM 1047 C CA . PRO A 1 127 ? 64.692 40.968 92.848 1.00 64.40 172 PRO B CA 1
ATOM 1048 C C . PRO A 1 127 ? 63.669 40.036 92.179 1.00 63.72 172 PRO B C 1
ATOM 1049 O O . PRO A 1 127 ? 63.610 38.836 92.470 1.00 62.14 172 PRO B O 1
ATOM 1053 N N . VAL A 1 128 ? 62.866 40.586 91.275 1.00 58.03 173 VAL B N 1
ATOM 1054 C CA . VAL A 1 128 ? 61.894 39.772 90.564 1.00 56.66 173 VAL B CA 1
ATOM 1055 C C . VAL A 1 128 ? 62.158 39.752 89.048 1.00 58.50 173 VAL B C 1
ATOM 1056 O O . VAL A 1 128 ? 62.351 40.815 88.438 1.00 57.73 173 VAL B O 1
ATOM 1060 N N . ILE A 1 129 ? 62.261 38.519 88.477 1.00 52.94 174 ILE B N 1
ATOM 1061 C CA . ILE A 1 129 ? 62.520 38.263 87.050 1.00 51.65 174 ILE B CA 1
ATOM 1062 C C . ILE A 1 129 ? 61.254 37.732 86.364 1.00 53.88 174 ILE B C 1
ATOM 1063 O O . ILE A 1 129 ? 60.697 36.710 86.795 1.00 52.28 174 ILE B O 1
ATOM 1068 N N . ALA A 1 130 ? 60.827 38.429 85.282 1.00 49.47 175 ALA B N 1
ATOM 1069 C CA . ALA A 1 130 ? 59.667 38.050 84.483 1.00 48.92 175 ALA B CA 1
ATOM 1070 C C . ALA A 1 130 ? 60.069 36.957 83.453 1.00 52.44 175 ALA B C 1
ATOM 1071 O O . ALA A 1 130 ? 61.045 37.124 82.712 1.00 52.13 175 ALA B O 1
ATOM 1073 N N . ILE A 1 131 ? 59.326 35.841 83.436 1.00 48.84 176 ILE B N 1
ATOM 1074 C CA . ILE A 1 131 ? 59.523 34.720 82.515 1.00 49.91 176 ILE B CA 1
ATOM 1075 C C . ILE A 1 131 ? 58.221 34.517 81.717 1.00 55.86 176 ILE B C 1
ATOM 1076 O O . ILE A 1 131 ? 57.122 34.538 82.284 1.00 56.64 176 ILE B O 1
ATOM 1081 N N . GLY A 1 132 ? 58.362 34.254 80.428 1.00 51.10 177 GLY B N 1
ATOM 1082 C CA . GLY A 1 132 ? 57.222 33.970 79.581 1.00 49.87 177 GLY B CA 1
ATOM 1083 C C . GLY A 1 132 ? 57.573 33.322 78.269 1.00 54.05 177 GLY B C 1
ATOM 1084 O O . GLY A 1 132 ? 58.666 33.528 77.731 1.00 52.92 177 GLY B O 1
ATOM 1085 N N . GLY A 1 133 ? 56.613 32.569 77.743 1.00 52.84 178 GLY B N 1
ATOM 1086 C CA . GLY A 1 133 ? 56.696 31.909 76.441 1.00 52.46 178 GLY B CA 1
ATOM 1087 C C . GLY A 1 133 ? 55.575 32.389 75.535 1.00 55.50 178 GLY B C 1
ATOM 1088 O O . GLY A 1 133 ? 54.457 32.612 76.012 1.00 55.78 178 GLY B O 1
ATOM 1089 N N . SER A 1 134 ? 55.850 32.533 74.215 1.00 51.06 179 SER B N 1
ATOM 1090 C CA . SER A 1 134 ? 54.891 32.955 73.171 1.00 49.89 179 SER B CA 1
ATOM 1091 C C . SER A 1 134 ? 54.315 34.337 73.464 1.00 52.70 179 SER B C 1
ATOM 1092 O O . SER A 1 134 ? 55.067 35.311 73.408 1.00 53.67 179 SER B O 1
ATOM 1095 N N . TYR A 1 135 ? 53.001 34.445 73.792 1.00 46.96 180 TYR B N 1
ATOM 1096 C CA . TYR A 1 135 ? 52.430 35.760 74.118 1.00 45.33 180 TYR B CA 1
ATOM 1097 C C . TYR A 1 135 ? 52.903 36.143 75.555 1.00 46.05 180 TYR B C 1
ATOM 1098 O O . TYR A 1 135 ? 53.188 37.310 75.818 1.00 45.17 180 TYR B O 1
ATOM 1107 N N . GLY A 1 136 ? 53.076 35.136 76.412 1.00 41.63 181 GLY B N 1
ATOM 1108 C CA . GLY A 1 136 ? 53.622 35.279 77.764 1.00 41.70 181 GLY B CA 1
ATOM 1109 C C . GLY A 1 136 ? 55.007 35.895 77.712 1.00 45.58 181 GLY B C 1
ATOM 1110 O O . GLY A 1 136 ? 55.364 36.685 78.583 1.00 45.69 181 GLY B O 1
ATOM 1111 N N . GLY A 1 137 ? 55.750 35.575 76.643 1.00 41.32 182 GLY B N 1
ATOM 1112 C CA . GLY A 1 137 ? 57.075 36.106 76.376 1.00 41.07 182 GLY B CA 1
ATOM 1113 C C . GLY A 1 137 ? 57.016 37.561 75.992 1.00 47.24 182 GLY B C 1
ATOM 1114 O O . GLY A 1 137 ? 57.809 38.366 76.486 1.00 46.67 182 GLY B O 1
ATOM 1115 N N . MET A 1 138 ? 56.045 37.914 75.100 1.00 45.80 183 MET B N 1
ATOM 1116 C CA . MET A 1 138 ? 55.814 39.293 74.643 1.00 44.16 183 MET B CA 1
ATOM 1117 C C . MET A 1 138 ? 55.469 40.133 75.861 1.00 46.25 183 MET B C 1
ATOM 1118 O O . MET A 1 138 ? 56.029 41.225 76.055 1.00 44.95 183 MET B O 1
ATOM 1123 N N . LEU A 1 139 ? 54.584 39.567 76.719 1.00 41.80 184 LEU B N 1
ATOM 1124 C CA . LEU A 1 139 ? 54.133 40.159 77.964 1.00 41.86 184 LEU B CA 1
ATOM 1125 C C . LEU A 1 139 ? 55.288 40.395 78.905 1.00 48.53 184 LEU B C 1
ATOM 1126 O O . LEU A 1 139 ? 55.411 41.529 79.393 1.00 48.15 184 LEU B O 1
ATOM 1131 N N . ALA A 1 140 ? 56.165 39.340 79.135 1.00 45.56 185 ALA B N 1
ATOM 1132 C CA . ALA A 1 140 ? 57.367 39.431 79.991 1.00 44.22 185 ALA B CA 1
ATOM 1133 C C . ALA A 1 140 ? 58.304 40.531 79.485 1.00 48.74 185 ALA B C 1
ATOM 1134 O O . ALA A 1 140 ? 58.695 41.394 80.277 1.00 51.46 185 ALA B O 1
ATOM 1136 N N . ALA A 1 141 ? 58.615 40.554 78.175 1.00 42.21 186 ALA B N 1
ATOM 1137 C CA . ALA A 1 141 ? 59.469 41.602 77.609 1.00 41.42 186 ALA B CA 1
ATOM 1138 C C . ALA A 1 141 ? 58.871 42.985 77.833 1.00 48.09 186 ALA B C 1
ATOM 1139 O O . ALA A 1 141 ? 59.578 43.857 78.326 1.00 48.26 186 ALA B O 1
ATOM 1141 N N . TRP A 1 142 ? 57.566 43.184 77.491 1.00 45.79 187 TRP B N 1
ATOM 1142 C CA . TRP A 1 142 ? 56.870 44.472 77.643 1.00 44.82 187 TRP B CA 1
ATOM 1143 C C . TRP A 1 142 ? 56.776 44.914 79.113 1.00 47.15 187 TRP B C 1
ATOM 1144 O O . TRP A 1 142 ? 56.765 46.121 79.395 1.00 45.55 187 TRP B O 1
ATOM 1155 N N . PHE A 1 143 ? 56.684 43.931 80.039 1.00 43.88 188 PHE B N 1
ATOM 1156 C CA . PHE A 1 143 ? 56.634 44.183 81.478 1.00 44.06 188 PHE B CA 1
ATOM 1157 C C . PHE A 1 143 ? 57.957 44.846 81.940 1.00 48.66 188 PHE B C 1
ATOM 1158 O O . PHE A 1 143 ? 57.897 45.835 82.668 1.00 48.60 188 PHE B O 1
ATOM 1166 N N . ARG A 1 144 ? 59.137 44.381 81.449 1.00 45.44 189 ARG B N 1
ATOM 1167 C CA . ARG A 1 144 ? 60.392 45.073 81.788 1.00 45.48 189 ARG B CA 1
ATOM 1168 C C . ARG A 1 144 ? 60.454 46.454 81.122 1.00 47.81 189 ARG B C 1
ATOM 1169 O O . ARG A 1 144 ? 60.944 47.404 81.740 1.00 48.42 189 ARG B O 1
ATOM 1177 N N . MET A 1 145 ? 59.952 46.574 79.892 1.00 43.79 190 MET B N 1
ATOM 1178 C CA . MET A 1 145 ? 59.960 47.859 79.178 1.00 45.08 190 MET B CA 1
ATOM 1179 C C . MET A 1 145 ? 59.144 48.962 79.892 1.00 50.88 190 MET B C 1
ATOM 1180 O O . MET A 1 145 ? 59.586 50.119 79.977 1.00 50.96 190 MET B O 1
ATOM 1185 N N . LYS A 1 146 ? 57.943 48.596 80.391 1.00 46.37 191 LYS B N 1
ATOM 1186 C CA . LYS A 1 146 ? 57.033 49.545 81.026 1.00 44.52 191 LYS B CA 1
ATOM 1187 C C . LYS A 1 146 ? 57.154 49.593 82.544 1.00 48.40 191 LYS B C 1
ATOM 1188 O O . LYS A 1 146 ? 57.025 50.672 83.133 1.00 47.96 191 LYS B O 1
ATOM 1194 N N . TYR A 1 147 ? 57.402 48.445 83.188 1.00 44.22 192 TYR B N 1
ATOM 1195 C CA . TYR A 1 147 ? 57.535 48.432 84.639 1.00 43.89 192 TYR B CA 1
ATOM 1196 C C . TYR A 1 147 ? 58.963 47.981 85.074 1.00 46.55 192 TYR B C 1
ATOM 1197 O O . TYR A 1 147 ? 59.098 46.953 85.760 1.00 45.41 192 TYR B O 1
ATOM 1206 N N . PRO A 1 148 ? 60.053 48.732 84.714 1.00 42.59 193 PRO B N 1
ATOM 1207 C CA . PRO A 1 148 ? 61.399 48.304 85.149 1.00 42.36 193 PRO B CA 1
ATOM 1208 C C . PRO A 1 148 ? 61.560 48.390 86.675 1.00 48.98 193 PRO B C 1
ATOM 1209 O O . PRO A 1 148 ? 62.442 47.758 87.251 1.00 49.98 193 PRO B O 1
ATOM 1213 N N . HIS A 1 149 ? 60.676 49.142 87.336 1.00 46.37 194 HIS B N 1
ATOM 1214 C CA . HIS A 1 149 ? 60.678 49.259 88.795 1.00 46.19 194 HIS B CA 1
ATOM 1215 C C . HIS A 1 149 ? 60.092 48.011 89.448 1.00 52.30 194 HIS B C 1
ATOM 1216 O O . HIS A 1 149 ? 60.259 47.858 90.644 1.00 54.18 194 HIS B O 1
ATOM 1223 N N . MET A 1 150 ? 59.417 47.119 88.688 1.00 48.27 195 MET B N 1
ATOM 1224 C CA . MET A 1 150 ? 58.828 45.889 89.235 1.00 47.16 195 MET B CA 1
ATOM 1225 C C . MET A 1 150 ? 59.699 44.683 88.979 1.00 50.12 195 MET B C 1
ATOM 1226 O O . MET A 1 150 ? 59.782 43.812 89.831 1.00 51.02 195 MET B O 1
ATOM 1231 N N . VAL A 1 151 ? 60.291 44.588 87.784 1.00 44.46 196 VAL B N 1
ATOM 1232 C CA . VAL A 1 151 ? 61.119 43.446 87.413 1.00 42.81 196 VAL B CA 1
ATOM 1233 C C . VAL A 1 151 ? 62.546 43.880 87.026 1.00 47.90 196 VAL B C 1
ATOM 1234 O O . VAL A 1 151 ? 62.734 44.933 86.392 1.00 45.36 196 VAL B O 1
ATOM 1238 N N . VAL A 1 152 ? 63.557 43.086 87.440 1.00 46.63 197 VAL B N 1
ATOM 1239 C CA . VAL A 1 152 ? 64.983 43.420 87.158 1.00 46.26 197 VAL B CA 1
ATOM 1240 C C . VAL A 1 152 ? 65.339 43.146 85.726 1.00 49.72 197 VAL B C 1
ATOM 1241 O O . VAL A 1 152 ? 66.169 43.850 85.145 1.00 49.27 197 VAL B O 1
ATOM 1245 N N . GLY A 1 153 ? 64.698 42.112 85.190 1.00 45.52 198 GLY B N 1
ATOM 1246 C CA . GLY A 1 153 ? 64.873 41.649 83.828 1.00 45.14 198 GLY B CA 1
ATOM 1247 C C . GLY A 1 153 ? 63.773 40.712 83.401 1.00 49.29 198 GLY B C 1
ATOM 1248 O O . GLY A 1 153 ? 62.840 40.421 84.166 1.00 48.09 198 GLY B O 1
ATOM 1249 N N . ALA A 1 154 ? 63.895 40.223 82.165 1.00 47.14 199 ALA B N 1
ATOM 1250 C CA . ALA A 1 154 ? 62.920 39.304 81.572 1.00 46.86 199 ALA B CA 1
ATOM 1251 C C . ALA A 1 154 ? 63.546 38.286 80.658 1.00 48.48 199 ALA B C 1
ATOM 1252 O O . ALA A 1 154 ? 64.507 38.591 79.933 1.00 46.88 199 ALA B O 1
ATOM 1254 N N . LEU A 1 155 ? 62.989 37.073 80.696 1.00 44.89 200 LEU B N 1
ATOM 1255 C CA . LEU A 1 155 ? 63.371 36.007 79.791 1.00 45.61 200 LEU B CA 1
ATOM 1256 C C . LEU A 1 155 ? 62.136 35.865 78.883 1.00 49.16 200 LEU B C 1
ATOM 1257 O O . LEU A 1 155 ? 61.095 35.344 79.305 1.00 47.37 200 LEU B O 1
ATOM 1262 N N . ALA A 1 156 ? 62.253 36.413 77.658 1.00 46.81 201 ALA B N 1
ATOM 1263 C CA . ALA A 1 156 ? 61.214 36.432 76.624 1.00 45.72 201 ALA B CA 1
ATOM 1264 C C . ALA A 1 156 ? 61.420 35.266 75.614 1.00 47.56 201 ALA B C 1
ATOM 1265 O O . ALA A 1 156 ? 62.029 35.447 74.560 1.00 46.86 201 ALA B O 1
ATOM 1267 N N . ALA A 1 157 ? 60.917 34.067 75.964 1.00 44.58 202 ALA B N 1
ATOM 1268 C CA . ALA A 1 157 ? 61.044 32.835 75.147 1.00 45.16 202 ALA B CA 1
ATOM 1269 C C . ALA A 1 157 ? 60.067 32.707 73.929 1.00 50.46 202 ALA B C 1
ATOM 1270 O O . ALA A 1 157 ? 58.843 32.540 74.106 1.00 49.97 202 ALA B O 1
ATOM 1272 N N . SER A 1 158 ? 60.621 32.769 72.697 1.00 46.37 203 SER B N 1
ATOM 1273 C CA . SER A 1 158 ? 59.824 32.661 71.461 1.00 46.28 203 SER B CA 1
ATOM 1274 C C . SER A 1 158 ? 58.675 33.708 71.516 1.00 50.92 203 SER B C 1
ATOM 1275 O O . SER A 1 158 ? 57.504 33.374 71.364 1.00 50.82 203 SER B O 1
ATOM 1278 N N . ALA A 1 159 ? 59.047 34.965 71.795 1.00 46.03 204 ALA B N 1
ATOM 1279 C CA . ALA A 1 159 ? 58.149 36.075 71.910 1.00 44.78 204 ALA B CA 1
ATOM 1280 C C . ALA A 1 159 ? 58.193 36.888 70.634 1.00 49.37 204 ALA B C 1
ATOM 1281 O O . ALA A 1 159 ? 59.164 37.621 70.436 1.00 48.97 204 ALA B O 1
ATOM 1283 N N . PRO A 1 160 ? 57.153 36.788 69.750 1.00 46.70 205 PRO B N 1
ATOM 1284 C CA . PRO A 1 160 ? 57.173 37.564 68.489 1.00 46.08 205 PRO B CA 1
ATOM 1285 C C . PRO A 1 160 ? 56.739 39.008 68.680 1.00 50.31 205 PRO B C 1
ATOM 1286 O O . PRO A 1 160 ? 55.713 39.432 68.169 1.00 51.64 205 PRO B O 1
ATOM 1290 N N . ILE A 1 161 ? 57.536 39.774 69.408 1.00 45.94 206 ILE B N 1
ATOM 1291 C CA . ILE A 1 161 ? 57.238 41.178 69.716 1.00 44.68 206 ILE B CA 1
ATOM 1292 C C . ILE A 1 161 ? 57.298 42.117 68.495 1.00 51.10 206 ILE B C 1
ATOM 1293 O O . ILE A 1 161 ? 56.990 43.311 68.624 1.00 50.34 206 ILE B O 1
ATOM 1298 N N . TRP A 1 162 ? 57.714 41.583 67.326 1.00 49.83 207 TRP B N 1
ATOM 1299 C CA . TRP A 1 162 ? 57.854 42.339 66.079 1.00 51.08 207 TRP B CA 1
ATOM 1300 C C . TRP A 1 162 ? 56.929 41.836 64.928 1.00 49.55 207 TRP B C 1
ATOM 1301 O O . TRP A 1 162 ? 57.029 42.330 63.800 1.00 49.51 207 TRP B O 1
ATOM 1312 N N . GLN A 1 163 ? 56.018 40.891 65.227 1.00 40.47 208 GLN B N 1
ATOM 1313 C CA . GLN A 1 163 ? 55.075 40.305 64.281 1.00 39.29 208 GLN B CA 1
ATOM 1314 C C . GLN A 1 163 ? 53.928 41.307 63.959 1.00 42.92 208 GLN B C 1
ATOM 1315 O O . GLN A 1 163 ? 52.751 40.963 64.049 1.00 41.92 208 GLN B O 1
ATOM 1321 N N . PHE A 1 164 ? 54.257 42.549 63.620 1.00 39.63 209 PHE B N 1
ATOM 1322 C CA . PHE A 1 164 ? 53.232 43.568 63.411 1.00 39.63 209 PHE B CA 1
ATOM 1323 C C . PHE A 1 164 ? 53.570 44.476 62.276 1.00 49.09 209 PHE B C 1
ATOM 1324 O O . PHE A 1 164 ? 54.756 44.695 61.992 1.00 49.99 209 PHE B O 1
ATOM 1332 N N . GLU A 1 165 ? 52.512 45.046 61.652 1.00 46.10 210 GLU B N 1
ATOM 1333 C CA . GLU A 1 165 ? 52.607 45.994 60.562 1.00 46.04 210 GLU B CA 1
ATOM 1334 C C . GLU A 1 165 ? 53.614 45.569 59.502 1.00 53.81 210 GLU B C 1
ATOM 1335 O O . GLU A 1 165 ? 53.573 44.434 59.015 1.00 54.67 210 GLU B O 1
ATOM 1341 N N . ASP A 1 166 ? 54.528 46.470 59.176 1.00 52.73 211 ASP B N 1
ATOM 1342 C CA . ASP A 1 166 ? 55.576 46.297 58.175 1.00 54.71 211 ASP B CA 1
ATOM 1343 C C . ASP A 1 166 ? 56.932 45.953 58.836 1.00 60.51 211 ASP B C 1
ATOM 1344 O O . ASP A 1 166 ? 57.955 45.955 58.136 1.00 63.67 211 ASP B O 1
ATOM 1349 N N . LEU A 1 167 ? 56.957 45.682 60.166 1.00 52.64 212 LEU B N 1
ATOM 1350 C CA . LEU A 1 167 ? 58.202 45.381 60.877 1.00 51.18 212 LEU B CA 1
ATOM 1351 C C . LEU A 1 167 ? 58.971 44.217 60.268 1.00 56.69 212 LEU B C 1
ATOM 1352 O O . LEU A 1 167 ? 60.198 44.306 60.102 1.00 56.63 212 LEU B O 1
ATOM 1357 N N . VAL A 1 168 ? 58.228 43.143 59.900 1.00 52.44 213 VAL B N 1
ATOM 1358 C CA . VAL A 1 168 ? 58.692 41.907 59.252 1.00 50.60 213 VAL B CA 1
ATOM 1359 C C . VAL A 1 168 ? 57.770 41.613 58.042 1.00 57.58 213 VAL B C 1
ATOM 1360 O O . VAL A 1 168 ? 56.646 42.122 58.025 1.00 58.93 213 VAL B O 1
ATOM 1364 N N . PRO A 1 169 ? 58.156 40.774 57.048 1.00 54.94 214 PRO B N 1
ATOM 1365 C CA . PRO A 1 169 ? 57.216 40.474 55.939 1.00 54.18 214 PRO B CA 1
ATOM 1366 C C . PRO A 1 169 ? 56.140 39.473 56.364 1.00 58.44 214 PRO B C 1
ATOM 1367 O O . PRO A 1 169 ? 56.474 38.538 57.093 1.00 57.57 214 PRO B O 1
ATOM 1371 N N . CYS A 1 170 ? 54.866 39.650 55.909 1.00 56.70 215 CYS B N 1
ATOM 1372 C CA . CYS A 1 170 ? 53.744 38.756 56.238 1.00 57.26 215 CYS B CA 1
ATOM 1373 C C . CYS A 1 170 ? 53.964 37.294 55.820 1.00 55.51 215 CYS B C 1
ATOM 1374 O O . CYS A 1 170 ? 53.290 36.410 56.342 1.00 54.65 215 CYS B O 1
ATOM 1377 N N . GLY A 1 171 ? 54.893 37.064 54.889 1.00 49.31 216 GLY B N 1
ATOM 1378 C CA . GLY A 1 171 ? 55.238 35.740 54.397 1.00 48.53 216 GLY B CA 1
ATOM 1379 C C . GLY A 1 171 ? 56.098 34.889 55.322 1.00 52.27 216 GLY B C 1
ATOM 1380 O O . GLY A 1 171 ? 55.860 33.685 55.420 1.00 55.00 216 GLY B O 1
ATOM 1381 N N . VAL A 1 172 ? 57.100 35.486 55.997 1.00 45.64 217 VAL B N 1
ATOM 1382 C CA . VAL A 1 172 ? 58.075 34.843 56.915 1.00 44.73 217 VAL B CA 1
ATOM 1383 C C . VAL A 1 172 ? 57.655 33.577 57.724 1.00 45.41 217 VAL B C 1
ATOM 1384 O O . VAL A 1 172 ? 58.340 32.561 57.623 1.00 46.07 217 VAL B O 1
ATOM 1388 N N . PHE A 1 173 ? 56.561 33.635 58.492 1.00 37.15 218 PHE B N 1
ATOM 1389 C CA . PHE A 1 173 ? 56.085 32.527 59.288 1.00 35.86 218 PHE B CA 1
ATOM 1390 C C . PHE A 1 173 ? 55.902 31.275 58.454 1.00 46.88 218 PHE B C 1
ATOM 1391 O O . PHE A 1 173 ? 56.439 30.224 58.817 1.00 48.79 218 PHE B O 1
ATOM 1399 N N . MET A 1 174 ? 55.146 31.375 57.339 1.00 45.59 219 MET B N 1
ATOM 1400 C CA . MET A 1 174 ? 54.869 30.239 56.454 1.00 44.62 219 MET B CA 1
ATOM 1401 C C . MET A 1 174 ? 56.097 29.809 55.647 1.00 45.63 219 MET B C 1
ATOM 1402 O O . MET A 1 174 ? 56.218 28.632 55.307 1.00 43.73 219 MET B O 1
ATOM 1407 N N . LYS A 1 175 ? 57.035 30.749 55.407 1.00 41.43 220 LYS B N 1
ATOM 1408 C CA . LYS A 1 175 ? 58.321 30.477 54.753 1.00 41.33 220 LYS B CA 1
ATOM 1409 C C . LYS A 1 175 ? 59.136 29.555 55.675 1.00 50.80 220 LYS B C 1
ATOM 1410 O O . LYS A 1 175 ? 59.693 28.565 55.203 1.00 54.59 220 LYS B O 1
ATOM 1416 N N . ILE A 1 176 ? 59.177 29.865 56.984 1.00 46.79 221 ILE B N 1
ATOM 1417 C CA . ILE A 1 176 ? 59.882 29.051 57.978 1.00 46.15 221 ILE B CA 1
ATOM 1418 C C . ILE A 1 176 ? 59.200 27.695 58.093 1.00 50.81 221 ILE B C 1
ATOM 1419 O O . ILE A 1 176 ? 59.906 26.705 58.157 1.00 51.45 221 ILE B O 1
ATOM 1424 N N . VAL A 1 177 ? 57.843 27.636 58.098 1.00 47.52 222 VAL B N 1
ATOM 1425 C CA . VAL A 1 177 ? 57.098 26.355 58.201 1.00 47.49 222 VAL B CA 1
ATOM 1426 C C . VAL A 1 177 ? 57.557 25.404 57.050 1.00 54.45 222 VAL B C 1
ATOM 1427 O O . VAL A 1 177 ? 57.826 24.217 57.282 1.00 53.54 222 VAL B O 1
ATOM 1431 N N . THR A 1 178 ? 57.668 25.978 55.823 1.00 51.78 223 THR B N 1
ATOM 1432 C CA . THR A 1 178 ? 58.088 25.331 54.586 1.00 51.25 223 THR B CA 1
ATOM 1433 C C . THR A 1 178 ? 59.520 24.833 54.755 1.00 54.64 223 THR B C 1
ATOM 1434 O O . THR A 1 178 ? 59.782 23.645 54.522 1.00 54.01 223 THR B O 1
ATOM 1438 N N . THR A 1 179 ? 60.435 25.731 55.180 1.00 50.67 224 THR B N 1
ATOM 1439 C CA . THR A 1 179 ? 61.831 25.373 55.405 1.00 50.62 224 THR B CA 1
ATOM 1440 C C . THR A 1 179 ? 61.944 24.135 56.317 1.00 54.63 224 THR B C 1
ATOM 1441 O O . THR A 1 179 ? 62.713 23.228 56.007 1.00 55.95 224 THR B O 1
ATOM 1445 N N . ASP A 1 180 ? 61.119 24.052 57.372 1.00 48.80 225 ASP B N 1
ATOM 1446 C CA . ASP A 1 180 ? 61.129 22.906 58.275 1.00 48.04 225 ASP B CA 1
ATOM 1447 C C . ASP A 1 180 ? 60.886 21.583 57.597 1.00 53.61 225 ASP B C 1
ATOM 1448 O O . ASP A 1 180 ? 61.506 20.600 57.983 1.00 56.82 225 ASP B O 1
ATOM 1453 N N . PHE A 1 181 ? 59.962 21.541 56.627 1.00 47.90 226 PHE B N 1
ATOM 1454 C CA . PHE A 1 181 ? 59.572 20.322 55.899 1.00 44.24 226 PHE B CA 1
ATOM 1455 C C . PHE A 1 181 ? 60.616 19.972 54.839 1.00 51.72 226 PHE B C 1
ATOM 1456 O O . PHE A 1 181 ? 60.942 18.800 54.677 1.00 52.49 226 PHE B O 1
ATOM 1464 N N . ARG A 1 182 ? 61.163 20.984 54.163 1.00 48.82 227 ARG B N 1
ATOM 1465 C CA . ARG A 1 182 ? 62.173 20.831 53.130 1.00 49.82 227 ARG B CA 1
ATOM 1466 C C . ARG A 1 182 ? 63.474 20.243 53.690 1.00 60.82 227 ARG B C 1
ATOM 1467 O O . ARG A 1 182 ? 64.059 19.356 53.068 1.00 64.22 227 ARG B O 1
ATOM 1475 N N . LYS A 1 183 ? 63.925 20.739 54.854 1.00 57.80 228 LYS B N 1
ATOM 1476 C CA . LYS A 1 183 ? 65.152 20.313 55.540 1.00 56.47 228 LYS B CA 1
ATOM 1477 C C . LYS A 1 183 ? 64.952 18.999 56.302 1.00 60.18 228 LYS B C 1
ATOM 1478 O O . LYS A 1 183 ? 65.924 18.404 56.766 1.00 62.88 228 LYS B O 1
ATOM 1484 N N . SER A 1 184 ? 63.710 18.544 56.418 1.00 53.26 229 SER B N 1
ATOM 1485 C CA . SER A 1 184 ? 63.323 17.343 57.132 1.00 52.95 229 SER B CA 1
ATOM 1486 C C . SER A 1 184 ? 63.141 16.085 56.204 1.00 62.01 229 SER B C 1
ATOM 1487 O O . SER A 1 184 ? 62.700 15.006 56.638 1.00 61.01 229 SER B O 1
ATOM 1490 N N . GLY A 1 185 ? 63.527 16.227 54.941 1.00 62.97 230 GLY B N 1
ATOM 1491 C CA . GLY A 1 185 ? 63.394 15.135 53.983 1.00 64.29 230 GLY B CA 1
ATOM 1492 C C . GLY A 1 185 ? 63.345 15.545 52.521 1.00 71.07 230 GLY B C 1
ATOM 1493 O O . GLY A 1 185 ? 62.884 16.651 52.172 1.00 70.64 230 GLY B O 1
ATOM 1494 N N . PRO A 1 186 ? 63.840 14.642 51.636 1.00 68.58 231 PRO B N 1
ATOM 1495 C CA . PRO A 1 186 ? 63.816 14.946 50.185 1.00 67.86 231 PRO B CA 1
ATOM 1496 C C . PRO A 1 186 ? 62.380 14.921 49.659 1.00 68.44 231 PRO B C 1
ATOM 1497 O O . PRO A 1 186 ? 61.612 14.048 50.086 1.00 66.95 231 PRO B O 1
ATOM 1501 N N . HIS A 1 187 ? 62.008 15.908 48.788 1.00 63.74 232 HIS B N 1
ATOM 1502 C CA . HIS A 1 187 ? 60.664 16.060 48.177 1.00 63.16 232 HIS B CA 1
ATOM 1503 C C . HIS A 1 187 ? 59.504 16.144 49.191 1.00 68.51 232 HIS B C 1
ATOM 1504 O O . HIS A 1 187 ? 58.406 15.684 48.893 1.00 69.29 232 HIS B O 1
ATOM 1511 N N . CYS A 1 188 ? 59.733 16.704 50.382 1.00 65.52 233 CYS B N 1
ATOM 1512 C CA . CYS A 1 188 ? 58.648 16.791 51.370 1.00 64.68 233 CYS B CA 1
ATOM 1513 C C . CYS A 1 188 ? 57.770 18.026 51.126 1.00 64.21 233 CYS B C 1
ATOM 1514 O O . CYS A 1 188 ? 56.543 17.897 51.034 1.00 62.59 233 CYS B O 1
ATOM 1517 N N . SER A 1 189 ? 58.410 19.211 51.021 1.00 58.16 234 SER B N 1
ATOM 1518 C CA . SER A 1 189 ? 57.737 20.477 50.764 1.00 57.98 234 SER B CA 1
ATOM 1519 C C . SER A 1 189 ? 57.080 20.435 49.356 1.00 63.54 234 SER B C 1
ATOM 1520 O O . SER A 1 189 ? 55.910 20.808 49.203 1.00 63.71 234 SER B O 1
ATOM 1523 N N . GLU A 1 190 ? 57.830 19.907 48.363 1.00 59.12 235 GLU B N 1
ATOM 1524 C CA . GLU A 1 190 ? 57.434 19.683 46.977 1.00 58.29 235 GLU B CA 1
ATOM 1525 C C . GLU A 1 190 ? 56.140 18.842 46.937 1.00 60.11 235 GLU B C 1
ATOM 1526 O O . GLU A 1 190 ? 55.215 19.165 46.182 1.00 59.27 235 GLU B O 1
ATOM 1532 N N . SER A 1 191 ? 56.076 17.786 47.767 1.00 55.51 236 SER B N 1
ATOM 1533 C CA . SER A 1 191 ? 54.897 16.933 47.829 1.00 54.96 236 SER B CA 1
ATOM 1534 C C . SER A 1 191 ? 53.690 17.704 48.333 1.00 58.75 236 SER B C 1
ATOM 1535 O O . SER A 1 191 ? 52.629 17.613 47.718 1.00 58.46 236 SER B O 1
ATOM 1538 N N . ILE A 1 192 ? 53.854 18.479 49.439 1.00 54.78 237 ILE B N 1
ATOM 1539 C CA . ILE A 1 192 ? 52.776 19.275 50.033 1.00 53.12 237 ILE B CA 1
ATOM 1540 C C . ILE A 1 192 ? 52.348 20.371 49.044 1.00 53.73 237 ILE B C 1
ATOM 1541 O O . ILE A 1 192 ? 51.152 20.553 48.825 1.00 51.68 237 ILE B O 1
ATOM 1546 N N . HIS A 1 193 ? 53.329 21.033 48.404 1.00 49.10 238 HIS B N 1
ATOM 1547 C CA . HIS A 1 193 ? 53.104 22.071 47.417 1.00 49.56 238 HIS B CA 1
ATOM 1548 C C . HIS A 1 193 ? 52.188 21.577 46.298 1.00 55.20 238 HIS B C 1
ATOM 1549 O O . HIS A 1 193 ? 51.203 22.239 45.971 1.00 56.09 238 HIS B O 1
ATOM 1556 N N . ARG A 1 194 ? 52.483 20.398 45.746 1.00 51.09 239 ARG B N 1
ATOM 1557 C CA . ARG A 1 194 ? 51.692 19.781 44.687 1.00 49.77 239 ARG B CA 1
ATOM 1558 C C . ARG A 1 194 ? 50.303 19.337 45.178 1.00 53.36 239 ARG B C 1
ATOM 1559 O O . ARG A 1 194 ? 49.354 19.391 44.401 1.00 55.00 239 ARG B O 1
ATOM 1567 N N . SER A 1 195 ? 50.176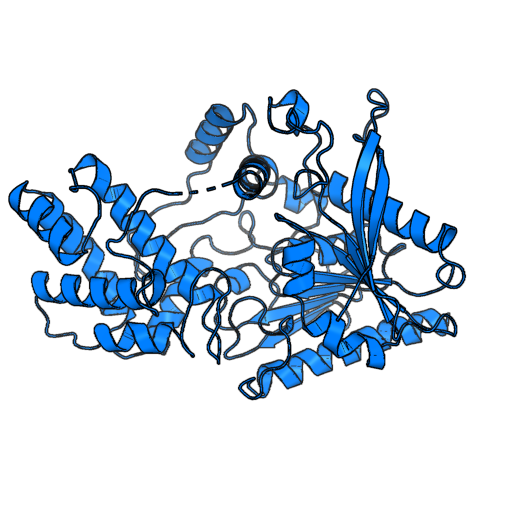 18.900 46.439 1.00 48.02 240 SER B N 1
ATOM 1568 C CA . SER A 1 195 ? 48.909 18.403 46.997 1.00 47.47 240 SER B CA 1
ATOM 1569 C C . SER A 1 195 ? 47.647 19.279 46.830 1.00 52.94 240 SER B C 1
ATOM 1570 O O . SER A 1 195 ? 46.570 18.721 46.651 1.00 52.59 240 SER B O 1
ATOM 1573 N N . TRP A 1 196 ? 47.770 20.623 46.940 1.00 50.29 241 TRP B N 1
ATOM 1574 C CA . TRP A 1 196 ? 46.644 21.579 46.856 1.00 50.27 241 TRP B CA 1
ATOM 1575 C C . TRP A 1 196 ? 45.885 21.476 45.513 1.00 54.86 241 TRP B C 1
ATOM 1576 O O . TRP A 1 196 ? 44.667 21.258 45.505 1.00 52.55 241 TRP B O 1
ATOM 1587 N N . ASP A 1 197 ? 46.627 21.577 44.393 1.00 53.13 242 ASP B N 1
ATOM 1588 C CA . ASP A 1 197 ? 46.090 21.435 43.043 1.00 54.05 242 ASP B CA 1
ATOM 1589 C C . ASP A 1 197 ? 45.402 20.057 42.828 1.00 60.23 242 ASP B C 1
ATOM 1590 O O . ASP A 1 197 ? 44.375 19.978 42.148 1.00 62.61 242 ASP B O 1
ATOM 1595 N N . ALA A 1 198 ? 45.937 19.002 43.443 1.00 55.48 243 ALA B N 1
ATOM 1596 C CA . ALA A 1 198 ? 45.391 17.648 43.377 1.00 55.27 243 ALA B CA 1
ATOM 1597 C C . ALA A 1 198 ? 44.056 17.547 44.136 1.00 60.71 243 ALA B C 1
ATOM 1598 O O . ALA A 1 198 ? 43.183 16.791 43.728 1.00 60.87 243 ALA B O 1
ATOM 1600 N N . ILE A 1 199 ? 43.904 18.299 45.239 1.00 58.84 244 ILE B N 1
ATOM 1601 C CA . ILE A 1 199 ? 42.687 18.325 46.065 1.00 59.25 244 ILE B CA 1
ATOM 1602 C C . ILE A 1 199 ? 41.617 19.092 45.299 1.00 65.58 244 ILE B C 1
ATOM 1603 O O . ILE A 1 199 ? 40.448 18.717 45.347 1.00 65.82 244 ILE B O 1
ATOM 1608 N N . ASN A 1 200 ? 42.038 20.158 44.573 1.00 62.87 245 ASN B N 1
ATOM 1609 C CA . ASN A 1 200 ? 41.193 21.024 43.756 1.00 62.25 245 ASN B CA 1
ATOM 1610 C C . ASN A 1 200 ? 40.562 20.241 42.618 1.00 70.08 245 ASN B C 1
ATOM 1611 O O . ASN A 1 200 ? 39.355 20.377 42.399 1.00 70.20 245 ASN B O 1
ATOM 1616 N N . ARG A 1 201 ? 41.361 19.406 41.909 1.00 68.44 246 ARG B N 1
ATOM 1617 C CA . ARG A 1 201 ? 40.864 18.570 40.817 1.00 69.08 246 ARG B CA 1
ATOM 1618 C C . ARG A 1 201 ? 39.732 17.686 41.326 1.00 74.86 246 ARG B C 1
ATOM 1619 O O . ARG A 1 201 ? 38.596 17.840 40.876 1.00 76.04 246 ARG B O 1
ATOM 1627 N N . LEU A 1 202 ? 40.031 16.806 42.303 1.00 70.65 247 LEU B N 1
ATOM 1628 C CA . LEU A 1 202 ? 39.083 15.880 42.920 1.00 70.64 247 LEU B CA 1
ATOM 1629 C C . LEU A 1 202 ? 37.822 16.532 43.503 1.00 75.40 247 LEU B C 1
ATOM 1630 O O . LEU A 1 202 ? 36.784 15.884 43.569 1.00 75.30 247 LEU B O 1
ATOM 1635 N N . SER A 1 203 ? 37.902 17.811 43.893 1.00 72.79 248 SER B N 1
ATOM 1636 C CA . SER A 1 203 ? 36.785 18.584 44.437 1.00 73.04 248 SER B CA 1
ATOM 1637 C C . SER A 1 203 ? 35.689 18.907 43.378 1.00 78.83 248 SER B C 1
ATOM 1638 O O . SER A 1 203 ? 34.585 19.333 43.753 1.00 78.48 248 SER B O 1
ATOM 1641 N N . ASN A 1 204 ? 36.014 18.732 42.067 1.00 75.82 249 ASN B N 1
ATOM 1642 C CA . ASN A 1 204 ? 35.125 19.036 40.942 1.00 75.83 249 ASN B CA 1
ATOM 1643 C C . ASN A 1 204 ? 33.920 18.130 40.759 1.00 80.20 249 ASN B C 1
ATOM 1644 O O . ASN A 1 204 ? 32.846 18.623 40.418 1.00 80.91 249 ASN B O 1
ATOM 1649 N N . THR A 1 205 ? 34.081 16.823 40.954 1.00 75.53 250 THR B N 1
ATOM 1650 C CA . THR A 1 205 ? 32.964 15.896 40.784 1.00 74.56 250 THR B CA 1
ATOM 1651 C C . THR A 1 205 ? 32.559 15.289 42.115 1.00 78.35 250 THR B C 1
ATOM 1652 O O . THR A 1 205 ? 33.381 15.212 43.020 1.00 78.50 250 THR B O 1
ATOM 1656 N N . GLY A 1 206 ? 31.312 14.843 42.212 1.00 74.48 251 GLY B N 1
ATOM 1657 C CA . GLY A 1 206 ? 30.782 14.198 43.406 1.00 74.16 251 GLY B CA 1
ATOM 1658 C C . GLY A 1 206 ? 31.455 12.866 43.680 1.00 78.69 251 GLY B C 1
ATOM 1659 O O . GLY A 1 206 ? 31.516 12.420 44.831 1.00 79.74 251 GLY B O 1
ATOM 1660 N N . SER A 1 207 ? 31.973 12.227 42.621 1.00 74.31 252 SER B N 1
ATOM 1661 C CA . SER A 1 207 ? 32.679 10.956 42.718 1.00 74.13 252 SER B CA 1
ATOM 1662 C C . SER A 1 207 ? 34.055 11.187 43.351 1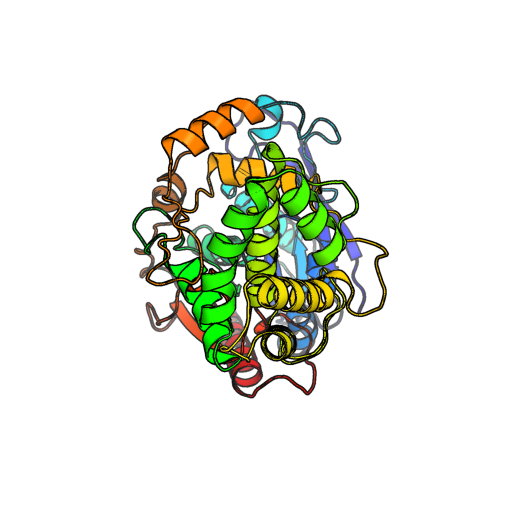.00 76.41 252 SER B C 1
ATOM 1663 O O . SER A 1 207 ? 34.470 10.400 44.203 1.00 75.90 252 SER B O 1
ATOM 1666 N N . GLY A 1 208 ? 34.723 12.270 42.929 1.00 71.98 253 GLY B N 1
ATOM 1667 C CA . GLY A 1 208 ? 36.032 12.697 43.418 1.00 71.20 253 GLY B CA 1
ATOM 1668 C C . GLY A 1 208 ? 35.963 13.158 44.862 1.00 73.68 253 GLY B C 1
ATOM 1669 O O . GLY A 1 208 ? 36.879 12.905 45.652 1.00 74.23 253 GLY B O 1
ATOM 1670 N N . LEU A 1 209 ? 34.848 13.818 45.211 1.00 67.68 254 LEU B N 1
ATOM 1671 C CA . LEU A 1 209 ? 34.519 14.327 46.538 1.00 66.71 254 LEU B CA 1
ATOM 1672 C C . LEU A 1 209 ? 34.348 13.140 47.492 1.00 71.73 254 LEU B C 1
ATOM 1673 O O . LEU A 1 209 ? 34.769 13.211 48.648 1.00 72.05 254 LEU B O 1
ATOM 1678 N N . GLN A 1 210 ? 33.763 12.040 46.986 1.00 68.37 255 GLN B N 1
ATOM 1679 C CA . GLN A 1 210 ? 33.531 10.794 47.718 1.00 68.08 255 GLN B CA 1
ATOM 1680 C C . GLN A 1 210 ? 34.863 10.070 47.923 1.00 71.82 255 GLN B C 1
ATOM 1681 O O . GLN A 1 210 ? 35.132 9.589 49.023 1.00 71.93 255 GLN B O 1
ATOM 1687 N N . TRP A 1 211 ? 35.700 10.009 46.869 1.00 68.14 256 TRP B N 1
ATOM 1688 C CA . TRP A 1 211 ? 37.010 9.362 46.912 1.00 67.95 256 TRP B CA 1
ATOM 1689 C C . TRP A 1 211 ? 37.892 10.020 47.964 1.00 71.49 256 TRP B C 1
ATOM 1690 O O . TRP A 1 211 ? 38.494 9.324 48.787 1.00 70.90 256 TRP B O 1
ATOM 1701 N N . LEU A 1 212 ? 37.960 11.369 47.923 1.00 67.12 257 LEU B N 1
ATOM 1702 C CA . LEU A 1 212 ? 38.717 12.199 48.845 1.00 65.67 257 LEU B CA 1
ATOM 1703 C C . LEU A 1 212 ? 38.304 11.896 50.271 1.00 68.50 257 LEU B C 1
ATOM 1704 O O . LEU A 1 212 ? 39.173 11.689 51.105 1.00 67.79 257 LEU B O 1
ATOM 1709 N N . THR A 1 213 ? 36.984 11.829 50.541 1.00 65.26 258 THR B N 1
ATOM 1710 C CA . THR A 1 213 ? 36.431 11.525 51.866 1.00 65.16 258 THR B CA 1
ATOM 1711 C C . THR A 1 213 ? 36.989 10.217 52.434 1.00 70.74 258 THR B C 1
ATOM 1712 O O . THR A 1 213 ? 37.394 10.190 53.595 1.00 71.87 258 THR B O 1
ATOM 1716 N N . GLY A 1 214 ? 37.044 9.174 51.609 1.00 67.05 259 GLY B N 1
ATOM 1717 C CA . GLY A 1 214 ? 37.572 7.877 52.009 1.00 66.61 259 GLY B CA 1
ATOM 1718 C C . GLY A 1 214 ? 39.082 7.862 52.157 1.00 70.32 259 GLY B C 1
ATOM 1719 O O . GLY A 1 214 ? 39.605 7.351 53.154 1.00 69.74 259 GLY B O 1
ATOM 1720 N N . ALA A 1 215 ? 39.798 8.424 51.160 1.00 66.61 260 ALA B N 1
ATOM 1721 C CA . ALA A 1 215 ? 41.266 8.483 51.153 1.00 66.43 260 ALA B CA 1
ATOM 1722 C C . ALA A 1 215 ? 41.826 9.159 52.419 1.00 71.56 260 ALA B C 1
ATOM 1723 O O . ALA A 1 215 ? 42.817 8.680 52.978 1.00 72.06 260 ALA B O 1
ATOM 1725 N N . LEU A 1 216 ? 41.157 10.239 52.876 1.00 66.65 261 LEU B N 1
ATOM 1726 C CA . LEU A 1 216 ? 41.498 11.020 54.057 1.00 65.89 261 LEU B CA 1
ATOM 1727 C C . LEU A 1 216 ? 40.824 10.487 55.327 1.00 73.66 261 LEU B C 1
ATOM 1728 O O . LEU A 1 216 ? 41.066 11.036 56.407 1.00 74.11 261 LEU B O 1
ATOM 1733 N N . HIS A 1 217 ? 39.995 9.411 55.208 1.00 71.62 262 HIS B N 1
ATOM 1734 C CA . HIS A 1 217 ? 39.264 8.748 56.310 1.00 72.02 262 HIS B CA 1
ATOM 1735 C C . HIS A 1 217 ? 38.496 9.752 57.147 1.00 74.54 262 HIS B C 1
ATOM 1736 O O . HIS A 1 217 ? 38.611 9.747 58.371 1.00 73.00 262 HIS B O 1
ATOM 1743 N N . LEU A 1 218 ? 37.731 10.626 56.493 1.00 72.42 263 LEU B N 1
ATOM 1744 C CA . LEU A 1 218 ? 36.964 11.651 57.190 1.00 72.71 263 LEU B CA 1
ATOM 1745 C C . LEU A 1 218 ? 35.702 11.122 57.844 1.00 81.86 263 LEU B C 1
ATOM 1746 O O . LEU A 1 218 ? 35.223 10.045 57.484 1.00 81.99 263 LEU B O 1
ATOM 1751 N N . CYS A 1 219 ? 35.195 11.858 58.837 1.00 82.15 264 CYS B N 1
ATOM 1752 C CA . CYS A 1 219 ? 34.005 11.501 59.607 1.00 83.95 264 CYS B CA 1
ATOM 1753 C C . CYS A 1 219 ? 32.735 11.843 58.871 1.00 87.85 264 CYS B C 1
ATOM 1754 O O . CYS A 1 219 ? 31.757 11.109 58.958 1.00 88.13 264 CYS B O 1
ATOM 1757 N N . SER A 1 220 ? 32.733 12.982 58.191 1.00 84.48 265 SER B N 1
ATOM 1758 C CA . SER A 1 220 ? 31.581 13.502 57.461 1.00 84.46 265 SER B CA 1
ATOM 1759 C C . SER A 1 220 ? 31.875 13.516 55.957 1.00 87.48 265 SER B C 1
ATOM 1760 O O . SER A 1 220 ? 33.041 13.689 55.579 1.00 88.02 265 SER B O 1
ATOM 1763 N N . PRO A 1 221 ? 30.860 13.341 55.074 1.00 81.46 266 PRO B N 1
ATOM 1764 C CA . PRO A 1 221 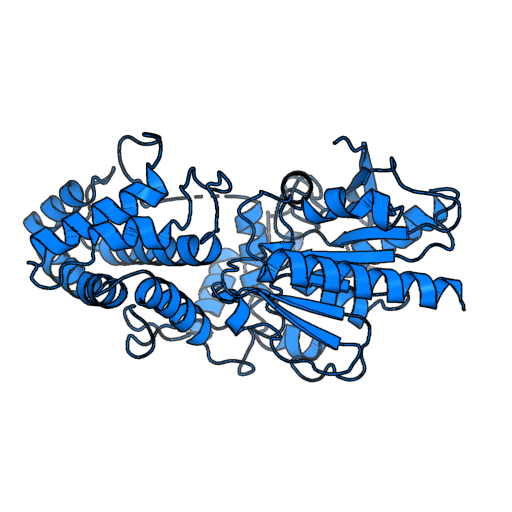? 31.153 13.375 53.635 1.00 79.66 266 PRO B CA 1
ATOM 1765 C C . PRO A 1 221 ? 31.419 14.801 53.153 1.00 79.31 266 PRO B C 1
ATOM 1766 O O . PRO A 1 221 ? 30.709 15.744 5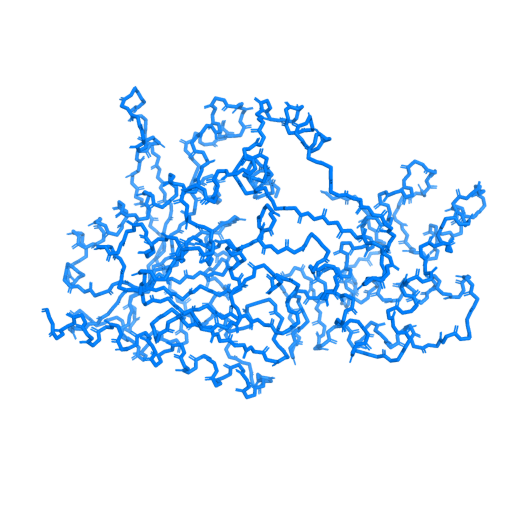3.527 1.00 77.32 266 PRO B O 1
ATOM 1770 N N . LEU A 1 222 ? 32.484 14.949 52.361 1.00 74.16 267 LEU B N 1
ATOM 1771 C CA . LEU A 1 222 ? 32.895 16.230 51.808 1.00 73.70 267 LEU B CA 1
ATOM 1772 C C . LEU A 1 222 ? 31.923 16.688 50.739 1.00 78.30 267 LEU B C 1
ATOM 1773 O O . LEU A 1 222 ? 31.547 15.896 49.864 1.00 78.16 267 LEU B O 1
ATOM 1778 N N . THR A 1 223 ? 31.543 17.972 50.802 1.00 74.41 268 THR B N 1
ATOM 1779 C CA . THR A 1 223 ? 30.689 18.656 49.829 1.00 73.91 268 THR B CA 1
ATOM 1780 C C . THR A 1 223 ? 31.668 19.627 49.166 1.00 78.93 268 THR B C 1
ATOM 1781 O O . THR A 1 223 ? 32.818 19.680 49.593 1.00 79.03 268 THR B O 1
ATOM 1785 N N . SER A 1 224 ? 31.260 20.375 48.144 1.00 76.49 269 SER B N 1
ATOM 1786 C CA . SER A 1 224 ? 32.186 21.319 47.504 1.00 76.61 269 SER B CA 1
ATOM 1787 C C . SER A 1 224 ? 32.392 22.585 48.351 1.00 80.70 269 SER B C 1
ATOM 1788 O O . SER A 1 224 ? 33.403 23.271 48.184 1.00 80.62 269 SER B O 1
ATOM 1791 N N . GLN A 1 225 ? 31.445 22.874 49.273 1.00 76.79 270 GLN B N 1
ATOM 1792 C CA . GLN A 1 225 ? 31.472 24.043 50.167 1.00 76.72 270 GLN B CA 1
ATOM 1793 C C . GLN A 1 225 ? 32.452 23.843 51.342 1.00 78.49 270 GLN B C 1
ATOM 1794 O O . GLN A 1 225 ? 32.771 24.801 52.056 1.00 77.70 270 GLN B O 1
ATOM 1800 N N . ASP A 1 226 ? 32.915 22.588 51.530 1.00 72.81 271 ASP B N 1
ATOM 1801 C CA . ASP A 1 226 ? 33.840 22.150 52.575 1.00 71.12 271 ASP B CA 1
ATOM 1802 C C . ASP A 1 226 ? 35.314 22.217 52.151 1.00 71.76 271 ASP B C 1
ATOM 1803 O O . ASP A 1 226 ? 36.185 22.286 53.021 1.00 72.82 271 ASP B O 1
ATOM 1808 N N . ILE A 1 227 ? 35.595 22.153 50.841 1.00 63.09 272 ILE B N 1
ATOM 1809 C CA . ILE A 1 227 ? 36.953 22.140 50.312 1.00 61.46 272 ILE B CA 1
ATOM 1810 C C . ILE A 1 227 ? 37.899 23.224 50.845 1.00 66.03 272 ILE B C 1
ATOM 1811 O O . ILE A 1 227 ? 39.058 22.895 51.128 1.00 65.75 272 ILE B O 1
ATOM 1816 N N . GLN A 1 228 ? 37.429 24.486 51.028 1.00 62.27 273 GLN B N 1
ATOM 1817 C CA . GLN A 1 228 ? 38.347 25.496 51.568 1.00 62.09 273 GLN B CA 1
ATOM 1818 C C . GLN A 1 228 ? 38.669 25.200 53.041 1.00 68.07 273 GLN B C 1
ATOM 1819 O O . GLN A 1 228 ? 39.829 25.330 53.437 1.00 67.54 273 GLN B O 1
ATOM 1825 N N . HIS A 1 229 ? 37.672 24.731 53.814 1.00 66.06 274 HIS B N 1
ATOM 1826 C CA . HIS A 1 229 ? 37.866 24.368 55.206 1.00 67.65 274 HIS B CA 1
ATOM 1827 C C . HIS A 1 229 ? 38.823 23.172 55.345 1.00 69.17 274 HIS B C 1
ATOM 1828 O O . HIS A 1 229 ? 39.673 23.194 56.237 1.00 70.03 274 HIS B O 1
ATOM 1835 N N . LEU A 1 230 ? 38.705 22.152 54.456 1.00 62.42 275 LEU B N 1
ATOM 1836 C CA . LEU A 1 230 ? 39.562 20.960 54.436 1.00 60.06 275 LEU B CA 1
ATOM 1837 C C . LEU A 1 230 ? 41.030 21.379 54.248 1.00 62.23 275 LEU B C 1
ATOM 1838 O O . LEU A 1 230 ? 41.865 21.046 55.094 1.00 62.47 275 LEU B O 1
ATOM 1843 N N . LYS A 1 231 ? 41.327 22.142 53.170 1.00 55.85 276 LYS B N 1
ATOM 1844 C CA . LYS A 1 231 ? 42.678 22.648 52.904 1.00 54.91 276 LYS B CA 1
ATOM 1845 C C . LYS A 1 231 ? 43.227 23.462 54.105 1.00 60.37 276 LYS B C 1
ATOM 1846 O O . LYS A 1 231 ? 44.405 23.327 54.430 1.00 60.73 276 LYS B O 1
ATOM 1852 N N . ASP A 1 232 ? 42.364 24.283 54.758 1.00 56.75 277 ASP B N 1
ATOM 1853 C CA . ASP A 1 232 ? 42.701 25.118 55.923 1.00 56.25 277 ASP B CA 1
ATOM 1854 C C . ASP A 1 232 ? 43.174 24.238 57.109 1.00 60.57 277 ASP B C 1
ATOM 1855 O O . ASP A 1 232 ? 44.181 24.544 57.748 1.00 58.80 277 ASP B O 1
ATOM 1860 N N . TRP A 1 233 ? 42.447 23.146 57.369 1.00 57.49 278 TRP B N 1
ATOM 1861 C CA . TRP A 1 233 ? 42.716 22.184 58.421 1.00 57.62 278 TRP B CA 1
ATOM 1862 C C . TRP A 1 233 ? 44.035 21.425 58.167 1.00 59.79 278 TRP B C 1
ATOM 1863 O O . TRP A 1 233 ? 44.790 21.185 59.101 1.00 60.08 278 TRP B O 1
ATOM 1874 N N . ILE A 1 234 ? 44.328 21.086 56.911 1.00 54.34 279 ILE B N 1
ATOM 1875 C CA . ILE A 1 234 ? 45.570 20.407 56.540 1.00 52.88 279 ILE B CA 1
ATOM 1876 C C . ILE A 1 234 ? 46.717 21.399 56.726 1.00 56.10 279 ILE B C 1
ATOM 1877 O O . ILE A 1 234 ? 47.765 21.028 57.253 1.00 57.41 279 ILE B O 1
ATOM 1882 N N . SER A 1 235 ? 46.515 22.655 56.302 1.00 50.63 280 SER B N 1
ATOM 1883 C CA . SER A 1 235 ? 47.531 23.704 56.447 1.00 49.74 280 SER B CA 1
ATOM 1884 C C . SER A 1 235 ? 47.834 23.926 57.932 1.00 52.61 280 SER B C 1
ATOM 1885 O O . SER A 1 235 ? 49.008 23.997 58.301 1.00 51.00 280 SER B O 1
ATOM 1888 N N . GLU A 1 236 ? 46.769 23.954 58.777 1.00 49.44 281 GLU B N 1
ATOM 1889 C CA . GLU A 1 236 ? 46.831 24.093 60.230 1.00 50.10 281 GLU B CA 1
ATOM 1890 C C . GLU A 1 236 ? 47.662 22.968 60.848 1.00 57.06 281 GLU B C 1
ATOM 1891 O O . GLU A 1 236 ? 48.319 23.203 61.869 1.00 57.44 281 GLU B O 1
ATOM 1897 N N . THR A 1 237 ? 47.627 21.749 60.232 1.00 54.22 282 THR B N 1
ATOM 1898 C CA . THR A 1 237 ? 48.379 20.578 60.693 1.00 53.91 282 THR B CA 1
ATOM 1899 C C . THR A 1 237 ? 49.860 20.795 60.488 1.00 57.38 282 THR B C 1
ATOM 1900 O O . THR A 1 237 ? 50.603 20.698 61.462 1.00 57.50 282 THR B O 1
ATOM 1904 N N . TRP A 1 238 ? 50.293 21.112 59.250 1.00 53.35 283 TRP B N 1
ATOM 1905 C CA . TRP A 1 238 ? 51.701 21.363 58.975 1.00 54.02 283 TRP B CA 1
ATOM 1906 C C . TRP A 1 238 ? 52.237 22.458 59.885 1.00 57.29 283 TRP B C 1
ATOM 1907 O O . TRP A 1 238 ? 53.362 22.343 60.378 1.00 57.55 283 TRP B O 1
ATOM 1918 N N . VAL A 1 239 ? 51.413 23.501 60.145 1.00 52.56 284 VAL B N 1
ATOM 1919 C CA . VAL A 1 239 ? 51.769 24.631 61.012 1.00 50.52 284 VAL B CA 1
ATOM 1920 C C . VAL A 1 239 ? 52.054 24.132 62.425 1.00 53.15 284 VAL B C 1
ATOM 1921 O O . VAL A 1 239 ? 53.153 24.363 62.930 1.00 52.04 284 VAL B O 1
ATOM 1925 N N . ASN A 1 240 ? 51.079 23.424 63.033 1.00 49.05 285 ASN B N 1
ATOM 1926 C CA . ASN A 1 240 ? 51.193 22.860 64.366 1.00 49.31 285 ASN B CA 1
ATOM 1927 C C . ASN A 1 240 ? 52.501 22.062 64.515 1.00 56.13 285 ASN B C 1
ATOM 1928 O O . ASN A 1 240 ? 53.305 22.364 65.411 1.00 57.08 285 ASN B O 1
ATOM 1933 N N . LEU A 1 241 ? 52.732 21.104 63.591 1.00 51.24 286 LEU B N 1
ATOM 1934 C CA . LEU A 1 241 ? 53.925 20.273 63.531 1.00 50.96 286 LEU B CA 1
ATOM 1935 C C . LEU A 1 241 ? 55.222 21.080 63.589 1.00 54.41 286 LEU B C 1
ATOM 1936 O O . LEU A 1 241 ? 56.128 20.689 64.319 1.00 55.99 286 LEU B O 1
ATOM 1941 N N . ALA A 1 242 ? 55.319 22.196 62.860 1.00 49.26 287 ALA B N 1
ATOM 1942 C CA . ALA A 1 242 ? 56.525 23.030 62.886 1.00 48.94 287 ALA B CA 1
ATOM 1943 C C . ALA A 1 242 ? 56.799 23.607 64.293 1.00 55.73 287 ALA B C 1
ATOM 1944 O O . ALA A 1 242 ? 57.964 23.784 64.654 1.00 57.16 287 ALA B O 1
ATOM 1946 N N . MET A 1 243 ? 55.744 23.889 65.077 1.00 51.58 288 MET B N 1
ATOM 1947 C CA . MET A 1 243 ? 55.905 24.455 66.412 1.00 52.10 288 MET B CA 1
ATOM 1948 C C . MET A 1 243 ? 56.266 23.367 67.416 1.00 58.73 288 MET B C 1
ATOM 1949 O O . MET A 1 243 ? 56.955 23.650 68.391 1.00 59.22 288 MET B O 1
ATOM 1954 N N . VAL A 1 244 ? 55.815 22.131 67.175 1.00 56.57 289 VAL B N 1
ATOM 1955 C CA . VAL A 1 244 ? 56.075 20.967 68.033 1.00 56.71 289 VAL B CA 1
ATOM 1956 C C . VAL A 1 244 ? 57.151 20.015 67.423 1.00 57.75 289 VAL B C 1
ATOM 1957 O O . VAL A 1 244 ? 57.171 18.825 67.737 1.00 55.09 289 VAL B O 1
ATOM 1961 N N . ASP A 1 245 ? 58.067 20.538 66.574 1.00 55.23 290 ASP B N 1
ATOM 1962 C CA . ASP A 1 245 ? 59.110 19.676 66.010 1.00 55.64 290 ASP B CA 1
ATOM 1963 C C . ASP A 1 245 ? 60.223 19.519 67.042 1.00 60.45 290 ASP B C 1
ATOM 1964 O O . ASP A 1 245 ? 61.303 20.117 66.925 1.00 60.24 290 ASP B O 1
ATOM 1969 N N . TYR A 1 246 ? 59.928 18.708 68.068 1.00 57.85 291 TYR B N 1
ATOM 1970 C CA . TYR A 1 246 ? 60.800 18.452 69.196 1.00 59.19 291 TYR B CA 1
ATOM 1971 C C . TYR A 1 246 ? 61.802 17.301 69.035 1.00 66.71 291 TYR B C 1
ATOM 1972 O O . TYR A 1 246 ? 61.514 16.332 68.323 1.00 66.43 291 TYR B O 1
ATOM 1981 N N . PRO A 1 247 ? 62.985 17.381 69.716 1.00 63.85 292 PRO B N 1
ATOM 1982 C CA . PRO A 1 247 ? 63.983 16.299 69.604 1.00 62.79 292 PRO B CA 1
ATOM 1983 C C . PRO A 1 247 ? 63.588 14.993 70.299 1.00 64.12 292 PRO B C 1
ATOM 1984 O O . PRO A 1 247 ? 64.335 14.021 70.210 1.00 64.90 292 PRO B O 1
ATOM 1988 N N . TYR A 1 248 ? 62.424 14.959 70.969 1.00 56.72 293 TYR B N 1
ATOM 1989 C CA . TYR A 1 248 ? 61.945 13.794 71.704 1.00 55.08 293 TYR B CA 1
ATOM 1990 C C . TYR A 1 248 ? 60.439 13.698 71.633 1.00 59.24 293 TYR B C 1
ATOM 1991 O O . TYR A 1 248 ? 59.788 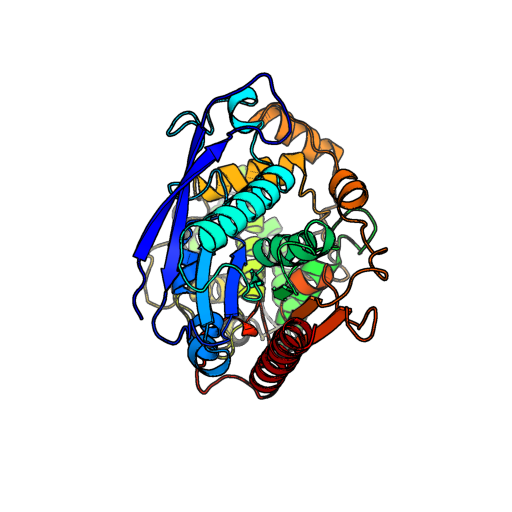14.669 71.265 1.00 59.32 293 TYR B O 1
ATOM 2000 N N . ALA A 1 249 ? 59.887 12.525 71.986 1.00 56.88 294 ALA B N 1
ATOM 2001 C CA . ALA A 1 249 ? 58.456 12.250 71.984 1.00 57.71 294 ALA B CA 1
ATOM 2002 C C . ALA A 1 249 ? 57.777 13.155 72.990 1.00 65.49 294 ALA B C 1
ATOM 2003 O O . ALA A 1 249 ? 58.415 13.515 73.981 1.00 66.06 294 ALA B O 1
ATOM 2005 N N . SER A 1 250 ? 56.504 13.562 72.717 1.00 63.46 295 SER B N 1
ATOM 2006 C CA . SER A 1 250 ? 55.728 14.482 73.561 1.00 62.85 295 SER B CA 1
ATOM 2007 C C . SER A 1 250 ? 54.223 14.286 73.469 1.00 66.18 295 SER B C 1
ATOM 2008 O O . SER A 1 250 ? 53.759 13.724 72.487 1.00 66.71 295 SER B O 1
ATOM 2011 N N . ASN A 1 251 ? 53.465 14.746 74.492 1.00 62.39 296 ASN B N 1
ATOM 2012 C CA . ASN A 1 251 ? 52.006 14.675 74.510 1.00 62.71 296 ASN B CA 1
ATOM 2013 C C . ASN A 1 251 ? 51.389 16.011 74.984 1.00 69.59 296 ASN B C 1
ATOM 2014 O O . ASN A 1 251 ? 50.634 16.047 75.966 1.00 69.98 296 ASN B O 1
ATOM 2019 N N . PHE A 1 252 ? 51.711 17.113 74.261 1.00 66.97 297 PHE B N 1
ATOM 2020 C CA . PHE A 1 252 ? 51.177 18.454 74.539 1.00 66.65 297 PHE B CA 1
ATOM 2021 C C . PHE A 1 252 ? 49.722 18.513 74.061 1.00 72.46 297 PHE B C 1
ATOM 2022 O O . PHE A 1 252 ? 48.820 18.359 74.884 1.00 71.74 297 PHE B O 1
ATOM 2030 N N . LEU A 1 253 ? 49.485 18.671 72.747 1.00 71.39 298 LEU B N 1
ATOM 2031 C CA . LEU A 1 253 ? 48.116 18.674 72.209 1.00 72.17 298 LEU B CA 1
ATOM 2032 C C . LEU A 1 253 ? 47.785 17.268 71.694 1.00 74.25 298 LEU B C 1
ATOM 2033 O O . LEU A 1 253 ? 46.643 16.821 71.800 1.00 72.95 298 LEU B O 1
ATOM 2038 N N . GLN A 1 254 ? 48.808 16.573 71.154 1.00 69.47 299 GLN B N 1
ATOM 2039 C CA . GLN A 1 254 ? 48.672 15.240 70.582 1.00 67.78 299 GLN B CA 1
ATOM 2040 C C . GLN A 1 254 ? 49.869 14.309 70.871 1.00 68.08 299 GLN B C 1
ATOM 2041 O O . GLN A 1 254 ? 51.021 14.782 70.861 1.00 67.10 299 GLN B O 1
ATOM 2047 N N . PRO A 1 255 ? 49.613 12.978 71.073 1.00 61.21 300 PRO B N 1
ATOM 2048 C CA . PRO A 1 255 ? 50.725 12.024 71.257 1.00 59.76 300 PRO B CA 1
ATOM 2049 C C . PRO A 1 255 ? 51.537 12.023 69.964 1.00 64.12 300 PRO B C 1
ATOM 2050 O O . PRO A 1 255 ? 50.977 11.761 68.893 1.00 65.41 300 PRO B O 1
ATOM 2054 N N . LEU A 1 256 ? 52.821 12.366 70.047 1.00 59.68 301 LEU B N 1
ATOM 2055 C CA . LEU A 1 256 ? 53.699 12.492 68.886 1.00 60.32 301 LEU B CA 1
ATOM 2056 C C . LEU A 1 256 ? 55.113 11.876 69.116 1.00 67.20 301 LEU B C 1
ATOM 2057 O O . LEU A 1 256 ? 55.621 11.942 70.233 1.00 68.27 301 LEU B O 1
ATOM 2062 N N . PRO A 1 257 ? 55.789 11.328 68.084 1.00 63.86 302 PRO B N 1
ATOM 2063 C CA . PRO A 1 257 ? 57.139 10.780 68.298 1.00 63.90 302 PRO B CA 1
ATOM 2064 C C . PRO A 1 257 ? 58.213 11.863 68.273 1.00 68.68 302 PRO B C 1
ATOM 2065 O O . PRO A 1 257 ? 57.882 13.040 68.216 1.00 69.52 302 PRO B O 1
ATOM 2069 N N . ALA A 1 258 ? 59.497 11.464 68.268 1.00 64.63 303 ALA B N 1
ATOM 2070 C CA . ALA A 1 258 ? 60.614 12.401 68.189 1.00 64.80 303 ALA B CA 1
ATOM 2071 C C . ALA A 1 258 ? 60.758 12.866 66.727 1.00 70.33 303 ALA B C 1
ATOM 2072 O O . ALA A 1 258 ? 60.618 12.049 65.813 1.00 71.45 303 ALA B O 1
ATOM 2074 N N . TRP A 1 259 ? 61.051 14.167 66.516 1.00 66.18 304 TRP B N 1
ATOM 2075 C CA . TRP A 1 259 ? 61.168 14.827 65.210 1.00 65.60 304 TRP B CA 1
ATOM 2076 C C . TRP A 1 259 ? 59.935 14.446 64.383 1.00 65.73 304 TRP B C 1
ATOM 2077 O O . TRP A 1 259 ? 60.067 13.692 63.415 1.00 64.80 304 TRP B O 1
ATOM 2088 N N . PRO A 1 260 ? 58.710 14.887 64.792 1.00 59.76 305 PRO B N 1
ATOM 2089 C CA . PRO A 1 260 ? 57.507 14.460 64.048 1.00 58.31 305 PRO B CA 1
ATOM 2090 C C . PRO A 1 260 ? 57.482 14.835 62.564 1.00 60.00 305 PRO B C 1
ATOM 2091 O O . PRO A 1 260 ? 56.884 14.102 61.788 1.00 61.28 305 PRO B O 1
ATOM 2095 N N . ILE A 1 261 ? 58.152 15.925 62.162 1.00 53.35 306 ILE B N 1
ATOM 2096 C CA . ILE A 1 261 ? 58.186 16.298 60.760 1.00 53.69 306 ILE B CA 1
ATOM 2097 C C . ILE A 1 261 ? 58.936 15.206 59.964 1.00 62.44 306 ILE B C 1
ATOM 2098 O O . ILE A 1 261 ? 58.391 14.726 58.974 1.00 64.15 306 ILE B O 1
ATOM 2103 N N . LYS A 1 262 ? 60.129 14.760 60.440 1.00 59.66 307 LYS B N 1
ATOM 2104 C CA . LYS A 1 262 ? 60.956 13.691 59.836 1.00 58.49 307 LYS B CA 1
ATOM 2105 C C . LYS A 1 262 ? 60.128 12.414 59.605 1.00 61.68 307 LYS B C 1
ATOM 2106 O O . LYS A 1 262 ? 60.209 11.794 58.538 1.00 60.98 307 LYS B O 1
ATOM 2112 N N . VAL A 1 263 ? 59.302 12.067 60.595 1.00 57.91 308 VAL B N 1
ATOM 2113 C CA . VAL A 1 263 ? 58.404 10.919 60.582 1.00 57.97 308 VAL B CA 1
ATOM 2114 C C . VAL A 1 263 ? 57.326 11.097 59.504 1.00 65.75 308 VAL B C 1
ATOM 2115 O O . VAL A 1 263 ? 57.018 10.121 58.821 1.00 67.68 308 VAL B O 1
ATOM 2119 N N . VAL A 1 264 ? 56.751 12.326 59.343 1.00 61.97 309 VAL B N 1
ATOM 2120 C CA . VAL A 1 264 ? 55.712 12.561 58.321 1.00 60.20 309 VAL B CA 1
ATOM 2121 C C . VAL A 1 264 ? 56.317 12.587 56.928 1.00 63.41 309 VAL B C 1
ATOM 2122 O O . VAL A 1 264 ? 55.712 12.056 56.002 1.00 61.78 309 VAL B O 1
ATOM 2126 N N . CYS A 1 265 ? 57.533 13.161 56.802 1.00 61.39 310 CYS B N 1
ATOM 2127 C CA . CYS A 1 265 ? 58.306 13.300 55.567 1.00 62.92 310 CYS B CA 1
ATOM 2128 C C . CYS A 1 265 ? 58.800 12.011 54.958 1.00 69.28 310 CYS B C 1
ATOM 2129 O O . CYS A 1 265 ? 59.414 12.024 53.881 1.00 68.55 310 CYS B O 1
ATOM 2132 N N . GLN A 1 266 ? 58.572 10.907 55.672 1.00 67.54 311 GLN B N 1
ATOM 2133 C CA . GLN A 1 266 ? 58.943 9.578 55.253 1.00 67.64 311 GLN B CA 1
ATOM 2134 C C . GLN A 1 266 ? 57.839 9.123 54.312 1.00 71.59 311 GLN B C 1
ATOM 2135 O O . GLN A 1 266 ? 58.131 8.515 53.285 1.00 71.40 311 GLN B O 1
ATOM 2141 N N . TYR A 1 267 ? 56.572 9.451 54.650 1.00 67.87 312 TYR B N 1
ATOM 2142 C CA . TYR A 1 267 ? 55.399 9.114 53.850 1.00 67.71 312 TYR B CA 1
ATOM 2143 C C . TYR A 1 267 ? 55.347 9.881 52.534 1.00 70.71 312 TYR B C 1
ATOM 2144 O O . TYR A 1 267 ? 54.771 9.393 51.573 1.00 70.86 312 TYR B O 1
ATOM 2153 N N . LEU A 1 268 ? 55.966 11.056 52.466 1.00 66.46 313 LEU B N 1
ATOM 2154 C CA . LEU A 1 268 ? 55.994 11.807 51.225 1.00 65.93 313 LEU B CA 1
ATOM 2155 C C . LEU A 1 268 ? 57.224 11.261 50.476 1.00 71.84 313 LEU B C 1
ATOM 2156 O O . LEU A 1 268 ? 57.119 10.138 49.945 1.00 74.71 313 LEU B O 1
ATOM 2161 N N . LYS A 1 269 ? 58.376 11.961 50.477 1.00 65.73 314 LYS B N 1
ATOM 2162 C CA . LYS A 1 269 ? 59.666 11.531 49.880 1.00 64.77 314 LYS B CA 1
ATOM 2163 C C . LYS A 1 269 ? 59.746 11.024 48.420 1.00 65.70 314 LYS B C 1
ATOM 2164 O O . LYS A 1 269 ? 60.711 11.360 47.730 1.00 65.91 314 LYS B O 1
ATOM 2170 N N . ASN A 1 270 ? 58.776 10.210 47.965 1.00 58.75 315 ASN B N 1
ATOM 2171 C CA . ASN A 1 270 ? 58.739 9.717 46.597 1.00 57.43 315 ASN B CA 1
ATOM 2172 C C . ASN A 1 270 ? 58.108 10.782 45.633 1.00 58.67 315 ASN B C 1
ATOM 2173 O O . ASN A 1 270 ? 56.901 11.039 45.723 1.00 57.37 315 ASN B O 1
ATOM 2178 N N . PRO A 1 271 ? 58.900 11.413 44.728 1.00 54.14 316 PRO B N 1
ATOM 2179 C CA . PRO A 1 271 ? 58.320 12.414 43.814 1.00 54.59 316 PRO B CA 1
ATOM 2180 C C . PRO A 1 271 ? 57.448 11.802 42.711 1.00 64.16 316 PRO B C 1
ATOM 2181 O O . PRO A 1 271 ? 56.378 12.334 42.398 1.00 64.90 316 PRO B O 1
ATOM 2185 N N . ASN A 1 272 ? 57.932 10.676 42.120 1.00 62.27 317 ASN B N 1
ATOM 2186 C CA . ASN A 1 272 ? 57.359 9.883 41.035 1.00 60.66 317 ASN B CA 1
ATOM 2187 C C . ASN A 1 272 ? 56.088 9.215 41.550 1.00 64.66 317 ASN B C 1
ATOM 2188 O O . ASN A 1 272 ? 56.049 8.010 41.781 1.00 64.60 317 ASN B O 1
ATOM 2193 N N . VAL A 1 273 ? 55.041 10.027 41.738 1.00 61.22 318 VAL B N 1
ATOM 2194 C CA . VAL A 1 273 ? 53.768 9.584 42.281 1.00 61.52 318 VAL B CA 1
ATOM 2195 C C . VAL A 1 273 ? 52.527 10.192 41.553 1.00 64.88 318 VAL B C 1
ATOM 2196 O O . VAL A 1 273 ? 52.615 11.259 40.951 1.00 63.28 318 VAL B O 1
ATOM 2200 N N . SER A 1 274 ? 51.386 9.490 41.587 1.00 61.52 319 SER B N 1
ATOM 2201 C CA . SER A 1 274 ? 50.161 9.967 40.945 1.00 60.64 319 SER B CA 1
ATOM 2202 C C . SER A 1 274 ? 49.431 10.851 41.941 1.00 65.05 319 SER B C 1
ATOM 2203 O O . SER A 1 274 ? 49.739 10.764 43.125 1.00 65.48 319 SER B O 1
ATOM 2206 N N . ASP A 1 275 ? 48.464 11.679 41.492 1.00 62.05 320 ASP B N 1
ATOM 2207 C CA . ASP A 1 275 ? 47.690 12.538 42.398 1.00 62.37 320 ASP B CA 1
ATOM 2208 C C . ASP A 1 275 ? 46.915 11.672 43.415 1.00 68.96 320 ASP B C 1
ATOM 2209 O O . ASP A 1 275 ? 46.866 12.003 44.600 1.00 69.62 320 ASP B O 1
ATOM 2214 N N . SER A 1 276 ? 46.367 10.544 42.959 1.00 66.78 321 SER B N 1
ATOM 2215 C CA . SER A 1 276 ? 45.635 9.598 43.793 1.00 67.70 321 SER B CA 1
ATOM 2216 C C . SER A 1 276 ? 46.561 9.036 44.908 1.00 73.58 321 SER B C 1
ATOM 2217 O O . SER A 1 276 ? 46.184 9.002 46.089 1.00 72.77 321 SER B O 1
ATOM 2220 N N . LEU A 1 277 ? 47.778 8.620 44.521 1.00 70.63 322 LEU B N 1
ATOM 2221 C CA . LEU A 1 277 ? 48.766 8.082 45.447 1.00 70.50 322 LEU B CA 1
ATOM 2222 C C . LEU A 1 277 ? 49.297 9.186 46.375 1.00 72.42 322 LEU B C 1
ATOM 2223 O O . LEU A 1 277 ? 49.469 8.931 47.570 1.00 72.40 322 LEU B O 1
ATOM 2228 N N . LEU A 1 278 ? 49.512 10.411 45.833 1.00 66.15 323 LEU B N 1
ATOM 2229 C CA . LEU A 1 278 ? 49.970 11.586 46.585 1.00 65.17 323 LEU B CA 1
ATOM 2230 C C . LEU A 1 278 ? 49.043 11.887 47.768 1.00 67.30 323 LEU B C 1
ATOM 2231 O O . LEU A 1 278 ? 49.538 12.127 48.863 1.00 67.20 323 LEU B O 1
ATOM 2236 N 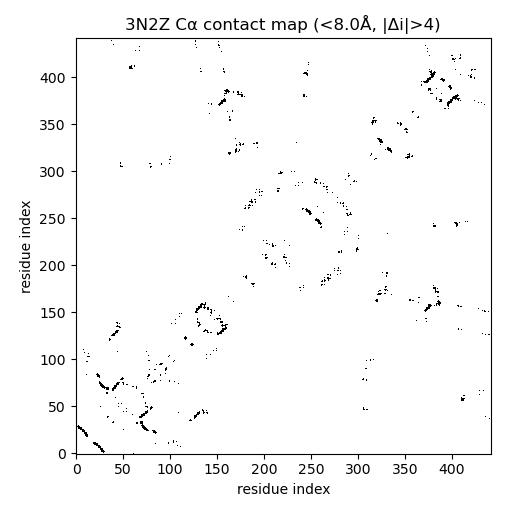N . LEU A 1 279 ? 47.714 11.859 47.559 1.00 62.11 324 LEU B N 1
ATOM 2237 C CA . LEU A 1 279 ? 46.774 12.123 48.648 1.00 61.40 324 LEU B CA 1
ATOM 2238 C C . LEU A 1 279 ? 46.681 10.995 49.668 1.00 66.69 324 LEU B C 1
ATOM 2239 O O . LEU A 1 279 ? 46.223 11.208 50.793 1.00 66.83 324 LEU B O 1
ATOM 2244 N N . GLN A 1 280 ? 47.134 9.795 49.291 1.00 64.43 325 GLN B N 1
ATOM 2245 C CA . GLN A 1 280 ? 47.142 8.659 50.214 1.00 63.75 325 GLN B CA 1
ATOM 2246 C C . GLN A 1 280 ? 48.330 8.865 51.172 1.00 65.49 325 GLN B C 1
ATOM 2247 O O . GLN A 1 280 ? 48.202 8.628 52.374 1.00 64.59 325 GLN B O 1
ATOM 2253 N N . ASN A 1 281 ? 49.453 9.385 50.628 1.00 60.13 326 ASN B N 1
ATOM 2254 C CA . ASN A 1 281 ? 50.658 9.729 51.372 1.00 59.34 326 ASN B CA 1
ATOM 2255 C C . ASN A 1 281 ? 50.341 10.897 52.325 1.00 65.97 326 ASN B C 1
ATOM 2256 O O . ASN A 1 281 ? 50.757 10.864 53.485 1.00 67.66 326 ASN B O 1
ATOM 2261 N N . ILE A 1 282 ? 49.577 11.915 51.844 1.00 61.22 327 ILE B N 1
ATOM 2262 C CA . ILE A 1 282 ? 49.160 13.066 52.648 1.00 59.58 327 ILE B CA 1
ATOM 2263 C C . ILE A 1 282 ? 48.389 12.547 53.850 1.00 64.28 327 ILE B C 1
ATOM 2264 O O . ILE A 1 282 ? 48.650 12.997 54.968 1.00 65.60 327 ILE B O 1
ATOM 2269 N N . PHE A 1 283 ? 47.482 11.582 53.636 1.00 59.51 328 PHE B N 1
ATOM 2270 C CA . PHE A 1 283 ? 46.722 11.018 54.736 1.00 59.83 328 PHE B CA 1
ATOM 2271 C C . PHE A 1 283 ? 47.647 10.391 55.772 1.00 67.44 328 PHE B C 1
ATOM 2272 O O . PHE A 1 283 ? 47.510 10.665 56.961 1.00 68.48 328 PHE B O 1
ATOM 2280 N N . GLN A 1 284 ? 48.570 9.533 55.328 1.00 64.85 329 GLN B N 1
ATOM 2281 C CA . GLN A 1 284 ? 49.517 8.855 56.205 1.00 64.18 329 GLN B CA 1
ATOM 2282 C C . GLN A 1 284 ? 50.216 9.850 57.119 1.00 67.82 329 GLN B C 1
ATOM 2283 O O . GLN A 1 284 ? 50.357 9.569 58.304 1.00 67.85 329 GLN B O 1
ATOM 2289 N N . ALA A 1 285 ? 50.604 11.029 56.569 1.00 63.60 330 ALA B N 1
ATOM 2290 C CA . ALA A 1 285 ? 51.244 12.123 57.290 1.00 62.58 330 ALA B CA 1
ATOM 2291 C C . ALA A 1 285 ? 50.267 12.698 58.325 1.00 67.73 330 ALA B C 1
ATOM 2292 O O . ALA A 1 285 ? 50.643 12.841 59.480 1.00 68.50 330 ALA B O 1
ATOM 2294 N N . LEU A 1 286 ? 49.006 12.984 57.931 1.00 64.41 331 LEU B N 1
ATOM 2295 C CA . LEU A 1 286 ? 47.957 13.508 58.815 1.00 64.17 331 LEU B CA 1
ATOM 2296 C C . LEU A 1 286 ? 47.679 12.527 59.942 1.00 68.73 331 LEU B C 1
ATOM 2297 O O . LEU A 1 286 ? 47.350 12.931 61.057 1.00 68.51 331 LEU B O 1
ATOM 2302 N N . ASN A 1 287 ? 47.788 11.232 59.627 1.00 65.90 332 ASN B N 1
ATOM 2303 C CA . ASN A 1 287 ? 47.559 10.125 60.538 1.00 66.00 332 ASN B CA 1
ATOM 2304 C C . ASN A 1 287 ? 48.587 10.124 61.694 1.00 69.72 332 ASN B C 1
ATOM 2305 O O . ASN A 1 287 ? 48.205 9.845 62.837 1.00 70.16 332 ASN B O 1
ATOM 2310 N N . VAL A 1 288 ? 49.867 10.469 61.414 1.00 63.77 333 VAL B N 1
ATOM 2311 C CA . VAL A 1 288 ? 50.850 10.543 62.495 1.00 63.35 333 VAL B CA 1
ATOM 2312 C C . VAL A 1 288 ? 50.501 11.656 63.503 1.00 68.35 333 VAL B C 1
ATOM 2313 O O . VAL A 1 288 ? 50.579 11.399 64.695 1.00 70.31 333 VAL B O 1
ATOM 2317 N N . TYR A 1 289 ? 50.071 12.856 63.045 1.00 62.72 334 TYR B N 1
ATOM 2318 C CA . TYR A 1 289 ? 49.687 13.934 63.958 1.00 60.90 334 TYR B CA 1
ATOM 2319 C C . TYR A 1 289 ? 48.381 13.623 64.688 1.00 64.22 334 TYR B C 1
ATOM 2320 O O . TYR A 1 289 ? 48.342 13.738 65.898 1.00 64.92 334 TYR B O 1
ATOM 2329 N N . TYR A 1 290 ? 47.335 13.212 63.988 1.00 60.92 335 TYR B N 1
ATOM 2330 C CA . TYR A 1 290 ? 46.033 12.951 64.633 1.00 60.85 335 TYR B CA 1
ATOM 2331 C C . TYR A 1 290 ? 45.762 11.583 65.264 1.00 64.53 335 TYR B C 1
ATOM 2332 O O . TYR A 1 290 ? 44.820 11.484 66.053 1.00 63.59 335 TYR B O 1
ATOM 2341 N N . ASN A 1 291 ? 46.534 10.535 64.913 1.00 62.65 336 ASN B N 1
ATOM 2342 C CA . ASN A 1 291 ? 46.269 9.179 65.403 1.00 63.91 336 ASN B CA 1
ATOM 2343 C C . ASN A 1 291 ? 47.505 8.321 65.770 1.00 71.56 336 ASN B C 1
ATOM 2344 O O . ASN A 1 291 ? 47.405 7.089 65.744 1.00 72.25 336 ASN B O 1
ATOM 2349 N N . TYR A 1 292 ? 48.644 8.949 66.148 1.00 69.25 337 TYR B N 1
ATOM 2350 C CA . TYR A 1 292 ? 49.882 8.241 66.509 1.00 70.12 337 TYR B CA 1
ATOM 2351 C C . TYR A 1 292 ? 49.752 7.099 67.515 1.00 76.48 337 TYR B C 1
ATOM 2352 O O . TYR A 1 292 ? 50.576 6.185 67.491 1.00 77.44 337 TYR B O 1
ATOM 2361 N N . SER A 1 293 ? 48.725 7.123 68.365 1.00 73.04 338 SER B N 1
ATOM 2362 C CA . SER A 1 293 ? 48.530 6.054 69.331 1.00 73.26 338 SER B CA 1
ATOM 2363 C C . SER A 1 293 ? 47.111 5.455 69.269 1.00 77.36 338 SER B C 1
ATOM 2364 O O . SER A 1 293 ? 46.509 5.173 70.317 1.00 77.08 338 SER B O 1
ATOM 2367 N N . GLY A 1 294 ? 46.604 5.274 68.035 1.00 73.08 339 GLY B N 1
ATOM 2368 C CA . GLY A 1 294 ? 45.285 4.717 67.719 1.00 72.32 339 GLY B CA 1
ATOM 2369 C C . GLY A 1 294 ? 44.107 5.440 68.344 1.00 76.25 339 GLY B C 1
ATOM 2370 O O . GLY A 1 294 ? 43.016 4.874 68.480 1.00 76.02 339 GLY B O 1
ATOM 2371 N N . GLN A 1 295 ? 44.339 6.710 68.712 1.00 72.64 340 GLN B N 1
ATOM 2372 C CA . GLN A 1 295 ? 43.441 7.661 69.370 1.00 71.79 340 GLN B CA 1
ATOM 2373 C C . GLN A 1 295 ? 42.063 7.860 68.722 1.00 77.39 340 GLN B C 1
ATOM 2374 O O . GLN A 1 295 ? 41.087 8.005 69.462 1.00 77.28 340 GLN B O 1
ATOM 2380 N N . VAL A 1 296 ? 41.978 7.896 67.362 1.00 74.55 341 VAL B N 1
ATOM 2381 C CA . VAL A 1 296 ? 40.716 8.158 66.630 1.00 74.96 341 VAL B CA 1
ATOM 2382 C C . VAL A 1 296 ? 40.301 7.158 65.535 1.00 81.00 341 VAL B C 1
ATOM 2383 O O . VAL A 1 296 ? 41.157 6.534 64.905 1.00 80.76 341 VAL B O 1
ATOM 2387 N N . LYS A 1 297 ? 38.978 7.048 65.285 1.00 79.48 342 LYS B N 1
ATOM 2388 C CA . LYS A 1 297 ? 38.410 6.158 64.256 1.00 80.47 342 LYS B CA 1
ATOM 2389 C C . LYS A 1 297 ? 38.359 6.843 62.882 1.00 86.04 342 LYS B C 1
ATOM 2390 O O . LYS A 1 297 ? 38.503 6.188 61.846 1.00 85.76 342 LYS B O 1
ATOM 2396 N N . CYS A 1 298 ? 38.171 8.162 62.887 1.00 83.44 343 CYS B N 1
ATOM 2397 C CA . CYS A 1 298 ? 38.119 8.997 61.697 1.00 83.72 343 CYS B CA 1
ATOM 2398 C C . CYS A 1 298 ? 38.640 10.404 62.042 1.00 83.09 343 CYS B C 1
ATOM 2399 O O . CYS A 1 298 ? 38.645 10.792 63.220 1.00 81.84 343 CYS B O 1
ATOM 2402 N N . LEU A 1 299 ? 39.058 11.170 61.015 1.00 76.33 344 LEU B N 1
ATOM 2403 C CA . LEU A 1 299 ? 39.556 12.525 61.208 1.00 74.47 344 LEU B CA 1
ATOM 2404 C C . LEU A 1 299 ? 38.402 13.544 61.047 1.00 78.25 344 LEU B C 1
ATOM 2405 O O . LEU A 1 299 ? 37.827 13.646 59.963 1.00 77.77 344 LEU B O 1
ATOM 2410 N N . ASN A 1 300 ? 38.035 14.260 62.139 1.00 75.15 345 ASN B N 1
ATOM 2411 C CA . ASN A 1 300 ? 36.970 15.283 62.131 1.00 74.78 345 ASN B CA 1
ATOM 2412 C C . ASN A 1 300 ? 37.646 16.635 61.882 1.00 77.25 345 ASN B C 1
ATOM 2413 O O . ASN A 1 300 ? 38.472 17.076 62.687 1.00 77.67 345 ASN B O 1
ATOM 2418 N N . ILE A 1 301 ? 37.336 17.252 60.731 1.00 71.71 346 ILE B N 1
ATOM 2419 C CA . ILE A 1 301 ? 37.920 18.521 60.283 1.00 70.78 346 ILE B CA 1
ATOM 2420 C C . ILE A 1 301 ? 37.332 19.772 60.950 1.00 77.97 346 ILE B C 1
ATOM 2421 O O . ILE A 1 301 ? 37.879 20.867 60.795 1.00 76.80 346 ILE B O 1
ATOM 2426 N N . SER A 1 302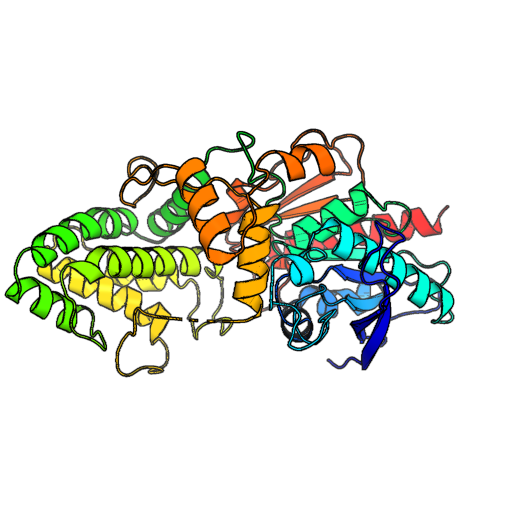 ? 36.218 19.604 61.681 1.00 78.25 347 SER B N 1
ATOM 2427 C CA . SER A 1 302 ? 35.520 20.676 62.397 1.00 79.68 347 SER B CA 1
ATOM 2428 C C . SER A 1 302 ? 36.003 20.680 63.852 1.00 88.02 347 SER B C 1
ATOM 2429 O O . SER A 1 302 ? 36.280 19.603 64.401 1.00 88.62 347 SER B O 1
ATOM 2432 N N . GLU A 1 303 ? 36.120 21.879 64.481 1.00 85.67 348 GLU B N 1
ATOM 2433 C CA . GLU A 1 303 ? 36.560 21.968 65.882 1.00 114.65 348 GLU B CA 1
ATOM 2434 C C . GLU A 1 303 ? 36.123 23.246 66.582 1.00 141.06 348 GLU B C 1
ATOM 2435 O O . GLU A 1 303 ? 35.730 23.194 67.747 1.00 103.28 348 GLU B O 1
ATOM 2441 N N . SER A 1 308 ? 38.257 26.445 74.464 1.00 98.31 353 SER B N 1
ATOM 2442 C CA . SER A 1 308 ? 37.161 27.154 73.799 1.00 98.45 353 SER B CA 1
ATOM 2443 C C . SER A 1 308 ? 36.981 28.590 74.313 1.00 102.11 353 SER B C 1
ATOM 2444 O O . SER A 1 308 ? 36.830 29.500 73.493 1.00 102.47 353 SER B O 1
ATOM 2447 N N . LEU A 1 309 ? 36.997 28.801 75.655 1.00 97.00 354 LEU B N 1
ATOM 2448 C CA . LEU A 1 309 ? 36.901 30.149 76.247 1.00 96.02 354 LEU B CA 1
ATOM 2449 C C . LEU A 1 309 ? 38.276 30.827 76.115 1.00 96.82 354 LEU B C 1
ATOM 2450 O O . LEU A 1 309 ? 38.369 32.061 76.128 1.00 96.93 354 LEU B O 1
ATOM 2455 N N . GLY A 1 310 ? 39.317 29.988 75.999 1.00 89.67 355 GLY B N 1
ATOM 2456 C CA . GLY A 1 310 ? 40.710 30.379 75.828 1.00 87.73 355 GLY B CA 1
ATOM 2457 C C . GLY A 1 310 ? 40.979 30.811 74.404 1.00 87.92 355 GLY B C 1
ATOM 2458 O O . GLY A 1 310 ? 41.911 31.580 74.144 1.00 88.07 355 GLY B O 1
ATOM 2459 N N . THR A 1 311 ? 40.151 30.307 73.472 1.00 81.21 356 THR B N 1
ATOM 2460 C CA . THR A 1 311 ? 40.236 30.639 72.049 1.00 79.45 356 THR B CA 1
ATOM 2461 C C . THR A 1 311 ? 39.401 31.898 71.810 1.00 79.21 356 THR B C 1
ATOM 2462 O O . THR A 1 311 ? 39.768 32.725 70.975 1.00 80.00 356 THR B O 1
ATOM 2466 N N . LEU A 1 312 ? 38.296 32.037 72.573 1.00 71.29 357 LEU B N 1
ATOM 2467 C CA . LEU A 1 312 ? 37.360 33.165 72.598 1.00 69.34 357 LEU B CA 1
ATOM 2468 C C . LEU A 1 312 ? 38.106 34.444 73.018 1.00 68.63 357 LEU B C 1
ATOM 2469 O O . LEU A 1 312 ? 38.029 35.462 72.324 1.00 68.18 357 LEU B O 1
ATOM 2474 N N . GLY A 1 313 ? 38.837 34.356 74.132 1.00 61.43 358 GLY B N 1
ATOM 2475 C CA . GLY A 1 313 ? 39.642 35.450 74.653 1.00 60.01 358 GLY B CA 1
ATOM 2476 C C . GLY A 1 313 ? 40.734 35.821 73.672 1.00 60.76 358 GLY B C 1
ATOM 2477 O O . GLY A 1 313 ? 40.942 37.004 73.380 1.00 59.44 358 GLY B O 1
ATOM 2478 N N . TRP A 1 314 ? 41.428 34.797 73.138 1.00 55.37 359 TRP B N 1
ATOM 2479 C CA . TRP A 1 314 ? 42.481 35.052 72.182 1.00 54.09 359 TRP B CA 1
ATOM 2480 C C . TRP A 1 314 ? 41.940 35.713 70.926 1.00 57.34 359 TRP B C 1
ATOM 2481 O O . TRP A 1 314 ? 42.579 36.634 70.395 1.00 55.21 359 TRP B O 1
ATOM 2492 N N . SER A 1 315 ? 40.729 35.276 70.490 1.00 55.41 360 SER B N 1
ATOM 2493 C CA . SER A 1 315 ? 40.018 35.817 69.323 1.00 54.83 360 SER B CA 1
ATOM 2494 C C . SER A 1 315 ? 39.732 37.289 69.549 1.00 54.15 360 SER B C 1
ATOM 2495 O O . SER A 1 315 ? 39.974 38.107 68.664 1.00 52.63 360 SER B O 1
ATOM 2498 N N . TYR A 1 316 ? 39.253 37.633 70.741 1.00 50.08 361 TYR B N 1
ATOM 2499 C CA . TYR A 1 316 ? 38.975 39.022 71.036 1.00 51.06 361 TYR B CA 1
ATOM 2500 C C . TYR A 1 316 ? 40.262 39.846 70.929 1.00 57.12 361 TYR B C 1
ATOM 2501 O O . TYR A 1 316 ? 40.308 40.833 70.198 1.00 58.26 361 TYR B O 1
ATOM 2510 N N . GLN A 1 317 ? 41.324 39.384 71.589 1.00 52.74 362 GLN B N 1
ATOM 2511 C CA . GLN A 1 317 ? 42.628 40.023 71.581 1.00 50.97 362 GLN B CA 1
ATOM 2512 C C . GLN A 1 317 ? 43.226 40.206 70.187 1.00 54.93 362 GLN B C 1
ATOM 2513 O O . GLN A 1 317 ? 43.787 41.267 69.897 1.00 53.92 362 GLN B O 1
ATOM 2519 N N . ALA A 1 318 ? 43.066 39.184 69.316 1.00 52.12 363 ALA B N 1
ATOM 2520 C CA . ALA A 1 318 ? 43.541 39.163 67.928 1.00 51.05 363 ALA B CA 1
ATOM 2521 C C . ALA A 1 318 ? 42.723 40.111 67.057 1.00 56.61 363 ALA B C 1
ATOM 2522 O O . ALA A 1 318 ? 43.156 40.530 65.979 1.00 54.38 363 ALA B O 1
ATOM 2524 N N . CYS A 1 319 ? 41.541 40.461 67.550 1.00 58.50 364 CYS B N 1
ATOM 2525 C CA . CYS A 1 319 ? 40.604 41.362 66.890 1.00 60.93 364 CYS B CA 1
ATOM 2526 C C . CYS A 1 319 ? 40.793 42.802 67.302 1.00 59.64 364 CYS B C 1
ATOM 2527 O O . CYS A 1 319 ? 40.281 43.687 66.627 1.00 58.78 364 CYS B O 1
ATOM 2530 N N . THR A 1 320 ? 41.490 43.039 68.424 1.00 52.62 365 THR B N 1
ATOM 2531 C CA . THR A 1 320 ? 41.695 44.371 68.983 1.00 49.46 365 THR B CA 1
ATOM 2532 C C . THR A 1 320 ? 43.128 44.897 68.860 1.00 50.57 365 THR B C 1
ATOM 2533 O O . THR A 1 320 ? 43.408 45.682 67.951 1.00 50.34 365 THR B O 1
ATOM 2537 N N . GLU A 1 321 ? 44.038 44.443 69.761 1.00 45.35 366 GLU B N 1
ATOM 2538 C CA . GLU A 1 321 ? 45.453 44.844 69.855 1.00 43.70 366 GLU B CA 1
ATOM 2539 C C . GLU A 1 321 ? 46.442 43.984 69.046 1.00 45.72 366 GLU B C 1
ATOM 2540 O O . GLU A 1 321 ? 47.212 44.510 68.229 1.00 43.73 366 GLU B O 1
ATOM 2546 N N . VAL A 1 322 ? 46.443 42.671 69.319 1.00 42.30 367 VAL B N 1
ATOM 2547 C CA . VAL A 1 322 ? 47.342 41.702 68.707 1.00 42.90 367 VAL B CA 1
ATOM 2548 C C . VAL A 1 322 ? 46.912 41.352 67.276 1.00 48.20 367 VAL B C 1
ATOM 2549 O O . VAL A 1 322 ? 46.412 40.262 67.012 1.00 48.67 367 VAL B O 1
ATOM 2553 N N . VAL A 1 323 ? 47.143 42.283 66.358 1.00 44.83 368 VAL B N 1
ATOM 2554 C CA . VAL A 1 323 ? 46.795 42.144 64.957 1.00 45.37 368 VAL B CA 1
ATOM 2555 C C . VAL A 1 323 ? 48.073 41.844 64.203 1.00 48.60 368 VAL B C 1
ATOM 2556 O O . VAL A 1 323 ? 48.791 42.766 63.777 1.00 47.06 368 VAL B O 1
ATOM 2560 N N . MET A 1 324 ? 48.339 40.545 64.011 1.00 44.92 369 MET B N 1
ATOM 2561 C CA . MET A 1 324 ? 49.549 40.117 63.321 1.00 43.66 369 MET B CA 1
ATOM 2562 C C . MET A 1 324 ? 49.360 39.823 61.840 1.00 45.59 369 MET B C 1
ATOM 2563 O O . MET A 1 324 ? 48.724 38.831 61.506 1.00 46.00 369 MET B O 1
ATOM 2568 N N . PRO A 1 325 ? 49.935 40.632 60.935 1.00 42.97 370 PRO B N 1
ATOM 2569 C CA . PRO A 1 325 ? 49.785 40.347 59.488 1.00 44.93 370 PRO B CA 1
ATOM 2570 C C . PRO A 1 325 ? 50.347 39.002 59.005 1.00 55.88 370 PRO B C 1
ATOM 2571 O O . PRO A 1 325 ? 51.532 38.726 59.175 1.00 57.94 370 PRO B O 1
ATOM 2575 N N . PHE A 1 326 ? 49.492 38.173 58.402 1.00 56.01 371 PHE B N 1
ATOM 2576 C CA . PHE A 1 326 ? 49.854 36.865 57.832 1.00 57.58 371 PHE B CA 1
ATOM 2577 C C . PHE A 1 326 ? 49.414 36.727 56.387 1.00 61.43 371 PHE B C 1
ATOM 2578 O O . PHE A 1 326 ? 48.365 37.243 55.994 1.00 59.62 371 PHE B O 1
ATOM 2586 N N . CYS A 1 327 ? 50.232 36.030 55.598 1.00 60.18 372 CYS B N 1
ATOM 2587 C CA . CYS A 1 327 ? 49.995 35.737 54.183 1.00 60.69 372 CYS B CA 1
ATOM 2588 C C . CYS A 1 327 ? 50.892 34.580 53.689 1.00 63.48 372 CYS B C 1
ATOM 2589 O O . CYS A 1 327 ? 51.893 34.256 54.336 1.00 63.12 372 CYS B O 1
ATOM 2592 N N . THR A 1 328 ? 50.508 33.951 52.552 1.00 58.80 373 THR B N 1
ATOM 2593 C CA . THR A 1 328 ? 51.224 32.874 51.833 1.00 56.81 373 THR B CA 1
ATOM 2594 C C . THR A 1 328 ? 51.300 33.303 50.391 1.00 59.98 373 THR B C 1
ATOM 2595 O O . THR A 1 328 ? 50.368 33.950 49.899 1.00 60.53 373 THR B O 1
ATOM 2599 N N . ASN A 1 329 ? 52.384 32.948 49.701 1.00 55.03 374 ASN B N 1
ATOM 2600 C CA . ASN A 1 329 ? 52.552 33.340 48.310 1.00 54.15 374 ASN B CA 1
ATOM 2601 C C . ASN A 1 329 ? 52.736 32.182 47.293 1.00 59.71 374 ASN B C 1
ATOM 2602 O O . ASN A 1 329 ? 52.694 32.426 46.083 1.00 61.54 374 ASN B O 1
ATOM 2607 N N . GLY A 1 330 ? 52.976 30.962 47.779 1.00 54.66 375 GLY B N 1
ATOM 2608 C CA . GLY A 1 330 ? 53.223 29.795 46.937 1.00 53.69 375 GLY B CA 1
ATOM 2609 C C . GLY A 1 330 ? 54.574 29.796 46.236 1.00 57.82 375 GLY B C 1
ATOM 2610 O O . GLY A 1 330 ? 54.878 28.867 45.482 1.00 58.86 375 GLY B O 1
ATOM 2611 N N . VAL A 1 331 ? 55.392 30.827 46.462 1.00 53.37 376 VAL B N 1
ATOM 2612 C CA . VAL A 1 331 ? 56.723 30.945 45.860 1.00 53.59 376 VAL B CA 1
ATOM 2613 C C . VAL A 1 331 ? 57.821 30.698 46.925 1.00 59.20 376 VAL B C 1
ATOM 2614 O O . VAL A 1 331 ? 58.712 29.871 46.717 1.00 58.40 376 VAL B O 1
ATOM 2618 N N . ASP A 1 332 ? 57.753 31.431 48.052 1.00 56.64 377 ASP B N 1
ATOM 2619 C CA . ASP A 1 332 ? 58.696 31.299 49.166 1.00 56.04 377 ASP B CA 1
ATOM 2620 C C . ASP A 1 332 ? 58.169 30.285 50.172 1.00 58.79 377 ASP B C 1
ATOM 2621 O O . ASP A 1 332 ? 58.841 30.004 51.158 1.00 59.99 377 ASP B O 1
ATOM 2626 N N . ASP A 1 333 ? 56.974 29.725 49.907 1.00 52.81 378 ASP B N 1
ATOM 2627 C CA . ASP A 1 333 ? 56.323 28.732 50.740 1.00 51.47 378 ASP B CA 1
ATOM 2628 C C . ASP A 1 333 ? 55.666 27.638 49.892 1.00 52.41 378 ASP B C 1
ATOM 2629 O O . ASP A 1 333 ? 55.562 27.790 48.679 1.00 52.06 378 ASP B O 1
ATOM 2634 N N . MET A 1 334 ? 55.230 26.546 50.542 1.00 46.95 379 MET B N 1
ATOM 2635 C CA . MET A 1 334 ? 54.590 25.359 49.959 1.00 45.94 379 MET B CA 1
ATOM 2636 C C . MET A 1 334 ? 53.071 25.434 50.023 1.00 51.88 379 MET B C 1
ATOM 2637 O O . MET A 1 334 ? 52.386 24.406 49.949 1.00 52.68 379 MET B O 1
ATOM 2642 N N . PHE A 1 335 ? 52.539 26.646 50.161 1.00 48.41 380 PHE B N 1
ATOM 2643 C CA . PHE A 1 335 ? 51.100 26.823 50.312 1.00 47.90 380 PHE B CA 1
ATOM 2644 C C . PHE A 1 335 ? 50.469 27.581 49.164 1.00 51.86 380 PHE B C 1
ATOM 2645 O O . PHE A 1 335 ? 51.188 28.209 48.386 1.00 52.00 380 PHE B O 1
ATOM 2653 N N . GLU A 1 336 ? 49.121 27.532 49.063 1.00 48.42 381 GLU B N 1
ATOM 2654 C CA . GLU A 1 336 ? 48.371 28.270 48.037 1.00 48.59 381 GLU B CA 1
ATOM 2655 C C . GLU A 1 336 ? 48.430 29.761 48.390 1.00 54.41 381 GLU B C 1
ATOM 2656 O O . GLU A 1 336 ? 48.452 30.088 49.588 1.00 52.99 381 GLU B O 1
ATOM 2662 N N . PRO A 1 337 ? 48.443 30.689 47.400 1.00 52.66 382 PRO B N 1
ATOM 2663 C CA . PRO A 1 337 ? 48.521 32.120 47.753 1.00 52.78 382 PRO B CA 1
ATOM 2664 C C . PRO A 1 337 ? 47.286 32.646 48.460 1.00 58.30 382 PRO B C 1
ATOM 2665 O O . PRO A 1 337 ? 46.153 32.294 48.127 1.00 57.84 382 PRO B O 1
ATOM 2669 N N . HIS A 1 338 ? 47.532 33.453 49.482 1.00 56.50 383 HIS B N 1
ATOM 2670 C CA . HIS A 1 338 ? 46.523 34.117 50.299 1.00 56.57 383 HIS B CA 1
ATOM 2671 C C . HIS A 1 338 ? 47.159 35.403 50.752 1.00 61.45 383 HIS B C 1
ATOM 2672 O O . HIS A 1 338 ? 48.255 35.383 51.297 1.00 61.64 383 HIS B O 1
ATOM 2679 N N . SER A 1 339 ? 46.523 36.533 50.461 1.00 58.33 384 SER B N 1
ATOM 2680 C CA . SER A 1 339 ? 47.083 37.833 50.839 1.00 57.19 384 SER B CA 1
ATOM 2681 C C . SER A 1 339 ? 46.546 38.256 52.176 1.00 57.28 384 SER B C 1
ATOM 2682 O O . SER A 1 339 ? 45.531 37.731 52.643 1.00 55.63 384 SER B O 1
ATOM 2685 N N . TRP A 1 340 ? 47.230 39.213 52.795 1.00 53.04 385 TRP B N 1
ATOM 2686 C CA . TRP A 1 340 ? 46.808 39.764 54.075 1.00 51.97 385 TRP B CA 1
ATOM 2687 C C . TRP A 1 340 ? 45.729 40.814 53.760 1.00 58.63 385 TRP B C 1
ATOM 2688 O O . TRP A 1 340 ? 46.008 41.796 53.045 1.00 58.23 385 TRP B O 1
ATOM 2699 N N . ASN A 1 341 ? 44.499 40.579 54.255 1.00 56.05 386 ASN B N 1
ATOM 2700 C CA . ASN A 1 341 ? 43.393 41.495 54.024 1.00 56.73 386 ASN B CA 1
ATOM 2701 C C . ASN A 1 341 ? 42.888 42.053 55.347 1.00 60.97 386 ASN B C 1
ATOM 2702 O O . ASN A 1 341 ? 42.091 41.405 56.061 1.00 59.00 386 ASN B O 1
ATOM 2707 N N . LEU A 1 342 ? 43.369 43.273 55.667 1.00 59.06 387 LEU B N 1
ATOM 2708 C CA . LEU A 1 342 ? 43.003 43.978 56.892 1.00 59.97 387 LEU B CA 1
ATOM 2709 C C . LEU A 1 342 ? 41.526 44.305 56.924 1.00 66.69 387 LEU B C 1
ATOM 2710 O O . LEU A 1 342 ? 40.871 44.005 57.934 1.00 67.01 387 LEU B O 1
ATOM 2715 N N . LYS A 1 343 ? 40.995 44.889 55.803 1.00 63.97 388 LYS B N 1
ATOM 2716 C CA . LYS A 1 343 ? 39.588 45.270 55.634 1.00 62.94 388 LYS B CA 1
ATOM 2717 C C . LYS A 1 343 ? 38.674 44.102 55.932 1.00 64.96 388 LYS B C 1
ATOM 2718 O O . LYS A 1 343 ? 37.796 44.226 56.781 1.00 64.21 388 LYS B O 1
ATOM 2724 N N . GLU A 1 344 ? 38.915 42.948 55.293 1.00 62.32 389 GLU B N 1
ATOM 2725 C CA . GLU A 1 344 ? 38.097 41.753 55.522 1.00 63.22 389 GLU B CA 1
ATOM 2726 C C . GLU A 1 344 ? 38.109 41.332 56.999 1.00 67.22 389 GLU B C 1
ATOM 2727 O O . GLU A 1 344 ? 37.036 41.149 57.584 1.00 65.39 389 GLU B O 1
ATOM 2733 N N . LEU A 1 345 ? 39.333 41.229 57.601 1.00 64.99 390 LEU B N 1
ATOM 2734 C CA . LEU A 1 345 ? 39.578 40.863 59.002 1.00 63.94 390 LEU B CA 1
ATOM 2735 C C . LEU A 1 345 ? 38.800 41.782 59.944 1.00 66.62 390 LEU B C 1
ATOM 2736 O O . LEU A 1 345 ? 38.156 41.297 60.882 1.00 64.74 390 LEU B O 1
ATOM 2741 N N . SER A 1 346 ? 38.861 43.110 59.672 1.00 63.83 391 SER B N 1
ATOM 2742 C CA . SER A 1 346 ? 38.184 44.158 60.439 1.00 63.75 391 SER B CA 1
ATOM 2743 C C . SER A 1 346 ? 36.665 43.944 60.520 1.00 69.65 391 SER B C 1
ATOM 2744 O O . SER A 1 346 ? 36.091 44.028 61.620 1.00 67.67 391 SER B O 1
ATOM 2747 N N . ASP A 1 347 ? 36.024 43.648 59.346 1.00 68.76 392 ASP B N 1
ATOM 2748 C CA . ASP A 1 347 ? 34.576 43.412 59.244 1.00 69.37 392 ASP B CA 1
ATOM 2749 C C . ASP A 1 347 ? 34.126 42.129 59.973 1.00 73.57 392 ASP B C 1
ATOM 2750 O O . ASP A 1 347 ? 33.039 42.120 60.566 1.00 73.61 392 ASP B O 1
ATOM 2755 N N . ASP A 1 348 ? 34.960 41.060 59.954 1.00 69.14 393 ASP B N 1
ATOM 2756 C CA . ASP A 1 348 ? 34.616 39.810 60.643 1.00 69.07 393 ASP B CA 1
ATOM 2757 C C . ASP A 1 348 ? 34.695 40.015 62.146 1.00 71.60 393 ASP B C 1
ATOM 2758 O O . ASP A 1 348 ? 33.910 39.414 62.895 1.00 70.74 393 ASP B O 1
ATOM 2763 N N . CYS A 1 349 ? 35.642 40.886 62.582 1.00 68.13 394 CYS B N 1
ATOM 2764 C CA . CYS A 1 349 ? 35.869 41.233 63.989 1.00 67.26 394 CYS B CA 1
ATOM 2765 C C . CYS A 1 349 ? 34.674 41.992 64.519 1.00 71.28 394 CYS B C 1
ATOM 2766 O O . CYS A 1 349 ? 34.183 41.670 65.607 1.00 70.14 394 CYS B O 1
ATOM 2769 N N . PHE A 1 350 ? 34.170 42.962 63.717 1.00 69.69 395 PHE B N 1
ATOM 2770 C CA . PHE A 1 350 ? 32.978 43.749 64.050 1.00 70.69 395 PHE B CA 1
ATOM 2771 C C . PHE A 1 350 ? 31.750 42.839 64.121 1.00 73.87 395 PHE B C 1
ATOM 2772 O O . PHE A 1 350 ? 30.916 43.015 65.005 1.00 73.40 395 PHE B O 1
ATOM 2780 N N . GLN A 1 351 ? 31.651 41.857 63.206 1.00 70.27 396 GLN B N 1
ATOM 2781 C CA . GLN A 1 351 ? 30.543 40.911 63.195 1.00 70.45 396 GLN B CA 1
ATOM 2782 C C . GLN A 1 351 ? 30.511 40.036 64.434 1.00 74.10 396 GLN B C 1
ATOM 2783 O O . GLN A 1 351 ? 29.456 39.943 65.064 1.00 75.57 396 GLN B O 1
ATOM 2789 N N . GLN A 1 352 ? 31.653 39.417 64.810 1.00 68.31 397 GLN B N 1
ATOM 2790 C CA . GLN A 1 352 ? 31.687 38.565 66.003 1.00 66.62 397 GLN B CA 1
ATOM 2791 C C . GLN A 1 352 ? 31.690 39.343 67.321 1.00 66.92 397 GLN B C 1
ATOM 2792 O O . GLN A 1 352 ? 30.971 38.959 68.249 1.00 65.68 397 GLN B O 1
ATOM 2798 N N . TRP A 1 353 ? 32.501 40.411 67.420 1.00 61.62 398 TRP B N 1
ATOM 2799 C CA . TRP A 1 353 ? 32.608 41.125 68.690 1.00 60.70 398 TRP B CA 1
ATOM 2800 C C . TRP A 1 353 ? 32.035 42.531 68.794 1.00 66.80 398 TRP B C 1
ATOM 2801 O O . TRP A 1 353 ? 31.750 42.980 69.904 1.00 67.22 398 TRP B O 1
ATOM 2812 N N . GLY A 1 354 ? 31.884 43.213 67.669 1.00 64.71 399 GLY B N 1
ATOM 2813 C CA . GLY A 1 354 ? 31.375 44.582 67.645 1.00 65.30 399 GLY B CA 1
ATOM 2814 C C . GLY A 1 354 ? 32.477 45.567 67.955 1.00 71.00 399 GLY B C 1
ATOM 2815 O O . GLY A 1 354 ? 32.233 46.615 68.563 1.00 71.40 399 GLY B O 1
ATOM 2816 N N . VAL A 1 355 ? 33.720 45.198 67.563 1.00 66.86 400 VAL B N 1
ATOM 2817 C CA . VAL A 1 355 ? 34.950 45.968 67.772 1.00 65.18 400 VAL B CA 1
ATOM 2818 C C . VAL A 1 355 ? 35.763 45.934 66.508 1.00 66.41 400 VAL B C 1
ATOM 2819 O O . VAL A 1 355 ? 35.599 45.033 65.688 1.00 65.53 400 VAL B O 1
ATOM 2823 N N . ARG A 1 356 ? 36.657 46.899 66.361 1.00 61.57 401 ARG B N 1
ATOM 2824 C CA . ARG A 1 356 ? 37.508 46.946 65.198 1.00 60.83 401 ARG B CA 1
ATOM 2825 C C . ARG A 1 356 ? 38.992 46.959 65.557 1.00 66.58 401 ARG B C 1
ATOM 2826 O O . ARG A 1 356 ? 39.407 47.706 66.454 1.00 67.51 401 ARG B O 1
ATOM 2834 N N . PRO A 1 357 ? 39.816 46.133 64.871 1.00 62.06 402 PRO B N 1
ATOM 2835 C CA . PRO A 1 357 ? 41.259 46.139 65.153 1.00 61.04 402 PRO B CA 1
ATOM 2836 C C . PRO A 1 357 ? 41.922 47.502 64.994 1.00 61.63 402 PRO B C 1
ATOM 2837 O O . PRO A 1 357 ? 41.506 48.298 64.142 1.00 60.10 402 PRO B O 1
ATOM 2841 N N . ARG A 1 358 ? 42.963 47.750 65.820 1.00 56.12 403 ARG B N 1
ATOM 2842 C CA . ARG A 1 358 ? 43.809 48.941 65.772 1.00 54.40 403 ARG B CA 1
ATOM 2843 C C . ARG A 1 358 ? 45.191 48.356 65.393 1.00 57.20 403 ARG B C 1
ATOM 2844 O O . ARG A 1 358 ? 45.961 47.936 66.251 1.00 56.41 403 ARG B O 1
ATOM 2852 N N . PRO A 1 359 ? 45.456 48.188 64.070 1.00 54.15 404 PRO B N 1
ATOM 2853 C CA . PRO A 1 359 ? 46.703 47.525 63.634 1.00 53.16 404 PRO B CA 1
ATOM 2854 C C . PRO A 1 359 ? 48.026 48.199 63.958 1.00 54.64 404 PRO B C 1
ATOM 2855 O O . PRO A 1 359 ? 49.066 47.564 63.777 1.00 53.18 404 PRO B O 1
ATOM 2859 N N . SER A 1 360 ? 47.995 49.470 64.409 1.00 51.09 405 SER B N 1
ATOM 2860 C CA . SER A 1 360 ? 49.208 50.237 64.716 1.00 50.34 405 SER B CA 1
ATOM 2861 C C . SER A 1 360 ? 49.445 50.437 66.206 1.00 52.01 405 SER B C 1
ATOM 2862 O O . SER A 1 360 ? 50.515 50.907 66.603 1.00 52.07 405 SER B O 1
ATOM 2865 N N . TRP A 1 361 ? 48.449 50.096 67.017 1.00 46.98 406 TRP B N 1
ATOM 2866 C CA . TRP A 1 361 ? 48.502 50.279 68.454 1.00 46.69 406 TRP B CA 1
ATOM 2867 C C . TRP A 1 361 ? 49.721 49.740 69.204 1.00 53.82 406 TRP B C 1
ATOM 2868 O O . TRP A 1 361 ? 50.431 50.537 69.808 1.00 55.29 406 TRP B O 1
ATOM 2879 N N . ILE A 1 362 ? 49.956 48.411 69.173 1.00 50.13 407 ILE B N 1
ATOM 2880 C CA . ILE A 1 362 ? 51.065 47.717 69.841 1.00 49.33 407 ILE B CA 1
ATOM 2881 C C . ILE A 1 362 ? 52.409 48.397 69.584 1.00 54.67 407 ILE B C 1
ATOM 2882 O O . ILE A 1 362 ? 53.248 48.480 70.474 1.00 57.19 407 ILE B O 1
ATOM 2887 N N . THR A 1 363 ? 52.579 48.904 68.393 1.00 49.58 408 THR B N 1
ATOM 2888 C CA . THR A 1 363 ? 53.753 49.601 67.913 1.00 48.98 408 THR B CA 1
ATOM 2889 C C . THR A 1 363 ? 53.895 50.985 68.540 1.00 54.64 408 THR B C 1
ATOM 2890 O O . THR A 1 363 ? 55.021 51.441 68.780 1.00 55.24 408 THR B O 1
ATOM 2894 N N . THR A 1 364 ? 52.759 51.657 68.793 1.00 49.76 409 THR B N 1
ATOM 2895 C CA . THR A 1 364 ? 52.739 52.978 69.411 1.00 48.02 409 THR B CA 1
ATOM 2896 C C . THR A 1 364 ? 52.985 52.811 70.906 1.00 50.86 409 THR B C 1
ATOM 2897 O O . THR A 1 364 ? 53.716 53.608 71.490 1.00 51.79 409 THR B O 1
ATOM 2901 N N . MET A 1 365 ? 52.388 51.776 71.520 1.00 44.80 410 MET B N 1
ATOM 2902 C CA . MET A 1 365 ? 52.522 51.519 72.942 1.00 43.62 410 MET B CA 1
ATOM 2903 C C . MET A 1 365 ? 53.929 50.966 73.316 1.00 47.68 410 MET B C 1
ATOM 2904 O O . MET A 1 365 ? 54.687 51.627 74.032 1.00 46.69 410 MET B O 1
ATOM 2909 N N . TYR A 1 366 ? 54.259 49.762 72.813 1.00 42.24 411 TYR B N 1
ATOM 2910 C CA . TYR A 1 366 ? 55.490 49.049 73.089 1.00 40.06 411 TYR B CA 1
ATOM 2911 C C . TYR A 1 366 ? 56.769 49.361 72.260 1.00 43.99 411 TYR B C 1
ATOM 2912 O O . TYR A 1 366 ? 57.823 48.779 72.528 1.00 43.59 411 TYR B O 1
ATOM 2921 N N . GLY A 1 367 ? 56.672 50.284 71.303 1.00 41.26 412 GLY B N 1
ATOM 2922 C CA . GLY A 1 367 ? 57.808 50.804 70.544 1.00 41.94 412 GLY B CA 1
ATOM 2923 C C . GLY A 1 367 ? 58.288 50.212 69.247 1.00 49.34 412 GLY B C 1
ATOM 2924 O O . GLY A 1 367 ? 59.079 50.869 68.540 1.00 49.33 412 GLY B O 1
ATOM 2925 N N . GLY A 1 368 ? 57.831 48.986 68.952 1.00 45.51 413 GLY B N 1
ATOM 2926 C CA . GLY A 1 368 ? 58.226 48.268 67.753 1.00 44.89 413 GLY B CA 1
ATOM 2927 C C . GLY A 1 368 ? 59.677 47.864 67.838 1.00 51.15 413 GLY B C 1
ATOM 2928 O O . GLY A 1 368 ? 60.109 47.249 68.821 1.00 50.18 413 GLY B O 1
ATOM 2929 N N . LYS A 1 369 ? 60.441 48.237 66.821 1.00 49.97 414 LYS B N 1
ATOM 2930 C CA . LYS A 1 369 ? 61.857 47.900 66.754 1.00 49.84 414 LYS B CA 1
ATOM 2931 C C . LYS A 1 369 ? 62.711 48.836 67.564 1.00 54.11 414 LYS B C 1
ATOM 2932 O O . LYS A 1 369 ? 63.807 48.449 67.970 1.00 54.79 414 LYS B O 1
ATOM 2938 N N . ASN A 1 370 ? 62.196 50.050 67.836 1.00 49.40 415 ASN B N 1
ATOM 2939 C CA . ASN A 1 370 ? 62.873 51.108 68.574 1.00 48.38 415 ASN B CA 1
ATOM 2940 C C . ASN A 1 370 ? 62.822 50.871 70.095 1.00 52.43 415 ASN B C 1
ATOM 2941 O O . ASN A 1 370 ? 62.047 51.518 70.797 1.00 53.92 415 ASN B O 1
ATOM 2946 N N . ILE A 1 371 ? 63.656 49.938 70.602 1.00 45.14 416 ILE B N 1
ATOM 2947 C CA . ILE A 1 371 ? 63.707 49.544 72.012 1.00 42.66 416 ILE B CA 1
ATOM 2948 C C . ILE A 1 371 ? 65.145 49.492 72.602 1.00 48.08 416 ILE B C 1
ATOM 2949 O O . ILE A 1 371 ? 65.358 48.882 73.645 1.00 46.48 416 ILE B O 1
ATOM 2954 N N . SER A 1 372 ? 66.114 50.136 71.942 1.00 48.29 417 SER B N 1
ATOM 2955 C CA . SER A 1 372 ? 67.535 50.156 72.337 1.00 49.44 417 SER B CA 1
ATOM 2956 C C . SER A 1 372 ? 67.809 50.691 73.749 1.00 54.79 417 SER B C 1
ATOM 2957 O O . SER A 1 372 ? 68.763 50.234 74.391 1.00 55.72 417 SER B O 1
ATOM 2960 N N . SER A 1 373 ? 66.975 51.635 74.240 1.00 49.05 418 SER B N 1
ATOM 2961 C CA . SER A 1 373 ? 67.147 52.211 75.574 1.00 46.93 418 SER B CA 1
ATOM 2962 C C . SER A 1 373 ? 66.874 51.238 76.717 1.00 49.75 418 SER B C 1
ATOM 2963 O O . SER A 1 373 ? 67.388 51.454 77.809 1.00 51.50 418 SER B O 1
ATOM 2966 N N . HIS A 1 374 ? 66.091 50.178 76.482 1.00 44.85 419 HIS B N 1
ATOM 2967 C CA . HIS A 1 374 ? 65.770 49.191 77.512 1.00 45.49 419 HIS B CA 1
ATOM 2968 C C . HIS A 1 374 ? 66.960 48.313 77.832 1.00 50.82 419 HIS B C 1
ATOM 2969 O O . HIS A 1 374 ? 67.946 48.317 77.103 1.00 53.39 419 HIS B O 1
ATOM 2976 N N . THR A 1 375 ? 66.892 47.586 78.940 1.00 46.29 420 THR B N 1
ATOM 2977 C CA . THR A 1 375 ? 67.982 46.734 79.411 1.00 45.56 420 THR B CA 1
ATOM 2978 C C . THR A 1 375 ? 67.426 45.458 80.021 1.00 49.53 420 THR B C 1
ATOM 2979 O O . THR A 1 375 ? 66.258 45.385 80.351 1.00 48.71 420 THR B O 1
ATOM 2983 N N . ASN A 1 376 ? 68.284 44.475 80.188 1.00 47.86 421 ASN B N 1
ATOM 2984 C CA . ASN A 1 376 ? 68.040 43.192 80.810 1.00 48.63 421 ASN B CA 1
ATOM 2985 C C . ASN A 1 376 ? 66.874 42.403 80.291 1.00 53.00 421 ASN B C 1
ATOM 2986 O O . ASN A 1 376 ? 65.928 42.159 81.035 1.00 54.15 421 ASN B O 1
ATOM 2991 N N . ILE A 1 377 ? 66.939 41.988 79.023 1.00 47.53 422 ILE B N 1
ATOM 2992 C CA . ILE A 1 377 ? 65.926 41.145 78.377 1.00 45.00 422 ILE B CA 1
ATOM 2993 C C . ILE A 1 377 ? 66.688 40.164 77.498 1.00 49.16 422 ILE B C 1
ATOM 2994 O O . ILE A 1 377 ? 67.479 40.570 76.630 1.00 49.37 422 ILE B O 1
ATOM 2999 N N . VAL A 1 378 ? 66.463 38.888 77.725 1.00 45.73 423 VAL B N 1
ATOM 3000 C CA . VAL A 1 378 ? 67.069 37.865 76.898 1.00 46.79 423 VAL B CA 1
ATOM 3001 C C . VAL A 1 378 ? 65.952 37.227 76.050 1.00 52.51 423 VAL B C 1
ATOM 3002 O O . VAL A 1 378 ? 65.014 36.619 76.586 1.00 53.64 423 VAL B O 1
ATOM 3006 N N . PHE A 1 379 ? 66.045 37.415 74.728 1.00 48.00 424 PHE B N 1
ATOM 3007 C CA . PHE A 1 379 ? 65.087 36.887 73.754 1.00 47.55 424 PHE B CA 1
ATOM 3008 C C . PHE A 1 379 ? 65.564 35.580 73.163 1.00 50.37 424 PHE B C 1
ATOM 3009 O O . PHE A 1 379 ? 66.443 35.581 72.294 1.00 51.04 424 PHE B O 1
ATOM 3017 N N . SER A 1 380 ? 65.001 34.471 73.606 1.00 45.98 425 SER B N 1
ATOM 3018 C CA . SER A 1 380 ? 65.392 33.203 73.018 1.00 46.57 425 SER B CA 1
ATOM 3019 C C . SER A 1 380 ? 64.435 32.840 71.884 1.00 57.21 425 SER B C 1
ATOM 3020 O O . SER A 1 380 ? 63.226 33.106 71.965 1.00 58.49 425 SER B O 1
ATOM 3023 N N . ASN A 1 381 ? 64.978 32.227 70.825 1.00 56.56 426 ASN B N 1
ATOM 3024 C CA . ASN A 1 381 ? 64.213 31.791 69.665 1.00 56.68 426 ASN B CA 1
ATOM 3025 C C . ASN A 1 381 ? 64.771 30.516 69.078 1.00 60.50 426 ASN B C 1
ATOM 3026 O O . ASN A 1 381 ? 65.980 30.376 68.957 1.00 60.02 426 ASN B O 1
ATOM 3031 N N . GLY A 1 382 ? 63.879 29.609 68.707 1.00 58.47 427 GLY B N 1
ATOM 3032 C CA . GLY A 1 382 ? 64.216 28.343 68.066 1.00 58.78 427 GLY B CA 1
ATOM 3033 C C . GLY A 1 382 ? 64.387 28.524 66.563 1.00 62.92 427 GLY B C 1
ATOM 3034 O O . GLY A 1 382 ? 63.760 29.410 65.967 1.00 62.45 427 GLY B O 1
ATOM 3035 N N . GLU A 1 383 ? 65.242 27.701 65.929 1.00 58.89 428 GLU B N 1
ATOM 3036 C CA . GLU A 1 383 ? 65.477 27.827 64.484 1.00 58.71 428 GLU B CA 1
ATOM 3037 C C . GLU A 1 383 ? 64.346 27.263 63.615 1.00 58.46 428 GLU B C 1
ATOM 3038 O O . GLU A 1 383 ? 64.165 27.674 62.464 1.00 55.34 428 GLU B O 1
ATOM 3044 N N . LEU A 1 384 ? 63.575 26.354 64.198 1.00 54.46 429 LEU B N 1
ATOM 3045 C CA . LEU A 1 384 ? 62.461 25.689 63.553 1.00 54.35 429 LEU B CA 1
ATOM 3046 C C . LEU A 1 384 ? 61.172 26.421 63.768 1.00 60.26 429 LEU B C 1
ATOM 3047 O O . LEU A 1 384 ? 60.271 26.298 62.955 1.00 61.59 429 LEU B O 1
ATOM 3052 N N . ASP A 1 385 ? 61.055 27.150 64.879 1.00 56.71 430 ASP B N 1
ATOM 3053 C CA . ASP A 1 385 ? 59.843 27.868 65.249 1.00 55.21 430 ASP B CA 1
ATOM 3054 C C . ASP A 1 385 ? 59.405 28.893 64.209 1.00 56.47 430 ASP B C 1
ATOM 3055 O O . ASP A 1 385 ? 60.146 29.867 63.997 1.00 55.84 430 ASP B O 1
ATOM 3060 N N . PRO A 1 386 ? 58.210 28.711 63.563 1.00 49.67 431 PRO B N 1
ATOM 3061 C CA . PRO A 1 386 ? 57.750 29.726 62.600 1.00 48.65 431 PRO B CA 1
ATOM 3062 C C . PRO A 1 386 ? 57.631 31.116 63.274 1.00 50.46 431 PRO B C 1
ATOM 3063 O O . PRO A 1 386 ? 57.860 32.138 62.622 1.00 50.13 431 PRO B O 1
ATOM 3067 N N . TRP A 1 387 ? 57.339 31.146 64.599 1.00 45.05 432 TRP B N 1
ATOM 3068 C CA . TRP A 1 387 ? 57.241 32.389 65.380 1.00 44.38 432 TRP B CA 1
ATOM 3069 C C . TRP A 1 387 ? 58.519 33.228 65.455 1.00 48.60 432 TRP B C 1
ATOM 3070 O O . TRP A 1 387 ? 58.443 34.423 65.684 1.00 49.65 432 TRP B O 1
ATOM 3081 N N . SER A 1 388 ? 59.681 32.622 65.243 1.00 45.80 433 SER B N 1
ATOM 3082 C CA . SER A 1 388 ? 60.975 33.310 65.245 1.00 45.78 433 SER B CA 1
ATOM 3083 C C . SER A 1 388 ? 61.082 34.366 64.146 1.00 49.99 433 SER B C 1
ATOM 3084 O O . SER A 1 388 ? 61.966 35.221 64.191 1.00 48.89 433 SER B O 1
ATOM 3087 N N . GLY A 1 389 ? 60.178 34.296 63.167 1.00 49.00 434 GLY B N 1
ATOM 3088 C CA . GLY A 1 389 ? 60.140 35.221 62.043 1.00 48.84 434 GLY B CA 1
ATOM 3089 C C . GLY A 1 389 ? 59.814 36.615 62.516 1.00 54.88 434 GLY B C 1
ATOM 3090 O O . GLY A 1 389 ? 60.314 37.590 61.950 1.00 55.42 434 GLY B O 1
ATOM 3091 N N . GLY A 1 390 ? 59.004 36.690 63.580 1.00 52.17 435 GLY B N 1
ATOM 3092 C CA . GLY A 1 390 ? 58.574 37.942 64.186 1.00 52.79 435 GLY B CA 1
ATOM 3093 C C . GLY A 1 390 ? 59.272 38.309 65.476 1.00 58.95 435 GLY B C 1
ATOM 3094 O O . GLY A 1 390 ? 58.883 39.270 66.141 1.00 58.04 435 GLY B O 1
ATOM 3095 N N . GLY A 1 391 ? 60.304 37.552 65.825 1.00 57.64 436 GLY B N 1
ATOM 3096 C CA . GLY A 1 391 ? 61.062 37.778 67.045 1.00 57.25 436 GLY B CA 1
ATOM 3097 C C . GLY A 1 391 ? 62.408 38.428 66.835 1.00 59.90 436 GLY B C 1
ATOM 3098 O O . GLY A 1 391 ? 62.765 38.784 65.703 1.00 57.55 436 GLY B O 1
ATOM 3099 N N . VAL A 1 392 ? 63.162 38.586 67.957 1.00 57.01 437 VAL B N 1
ATOM 3100 C CA . VAL A 1 392 ? 64.511 39.168 67.942 1.00 55.69 437 VAL B CA 1
ATOM 3101 C C . VAL A 1 392 ? 65.564 38.060 67.851 1.00 57.55 437 VAL B C 1
ATOM 3102 O O . VAL A 1 392 ? 65.599 37.149 68.690 1.00 53.69 437 VAL B O 1
ATOM 3106 N N . THR A 1 393 ? 66.350 38.089 66.756 1.00 57.40 438 THR B N 1
ATOM 3107 C CA . THR A 1 393 ? 67.350 37.032 66.486 1.00 58.25 438 THR B CA 1
ATOM 3108 C C . THR A 1 393 ? 68.821 37.470 66.541 1.00 64.41 438 THR B C 1
ATOM 3109 O O . THR A 1 393 ? 69.713 36.620 66.589 1.00 64.67 438 THR B O 1
ATOM 3113 N N . LYS A 1 394 ? 69.060 38.783 66.590 1.00 61.32 439 LYS B N 1
ATOM 3114 C CA . LYS A 1 394 ? 70.385 39.361 66.746 1.00 61.39 439 LYS B CA 1
ATOM 3115 C C . LYS A 1 394 ? 70.334 40.422 67.876 1.00 65.46 439 LYS B C 1
ATOM 3116 O O . LYS A 1 394 ? 69.343 41.153 67.991 1.00 67.71 439 LYS B O 1
ATOM 3122 N N . ASP A 1 395 ? 71.381 40.472 68.717 1.00 58.51 440 ASP B N 1
ATOM 3123 C CA . ASP A 1 395 ? 71.525 41.386 69.852 1.00 56.97 440 ASP B CA 1
ATOM 3124 C C . ASP A 1 395 ? 71.253 42.841 69.501 1.00 60.05 440 ASP B C 1
ATOM 3125 O O . ASP A 1 395 ? 71.789 43.349 68.508 1.00 60.16 440 ASP B O 1
ATOM 3130 N N . ILE A 1 396 ? 70.429 43.518 70.313 1.00 55.54 441 ILE B N 1
ATOM 3131 C CA . ILE A 1 396 ? 70.161 44.943 70.083 1.00 55.08 441 ILE B CA 1
ATOM 3132 C C . ILE A 1 396 ? 71.279 45.725 70.809 1.00 60.14 441 ILE B C 1
ATOM 3133 O O . ILE A 1 396 ? 71.800 46.699 70.268 1.00 60.21 441 ILE B O 1
ATOM 3138 N N . THR A 1 397 ? 71.639 45.283 72.032 1.00 56.14 442 THR B N 1
ATOM 3139 C CA . THR A 1 397 ? 72.683 45.866 72.876 1.00 55.93 442 THR B CA 1
ATOM 3140 C C . THR A 1 397 ? 73.356 44.704 73.624 1.00 63.27 442 THR B C 1
ATOM 3141 O O . THR A 1 397 ? 73.064 43.541 73.353 1.00 62.62 442 THR B O 1
ATOM 3145 N N . ASP A 1 398 ? 74.222 45.021 74.590 1.00 63.14 443 ASP B N 1
ATOM 3146 C CA . ASP A 1 398 ? 74.945 44.050 75.432 1.00 64.39 443 ASP B CA 1
ATOM 3147 C C . ASP A 1 398 ? 74.022 43.439 76.477 1.00 65.38 443 ASP B C 1
ATOM 3148 O O . ASP A 1 398 ? 74.320 42.393 77.060 1.00 63.81 443 ASP B O 1
ATOM 3153 N N . THR A 1 399 ? 72.914 44.139 76.729 1.00 61.68 444 THR B N 1
ATOM 3154 C CA . THR A 1 399 ? 71.892 43.835 77.723 1.00 60.13 444 THR B CA 1
ATOM 3155 C C . THR A 1 399 ? 70.556 43.356 77.114 1.00 58.44 444 THR B C 1
ATOM 3156 O O . THR A 1 399 ? 69.821 42.613 77.772 1.00 57.64 444 THR B O 1
ATOM 3160 N N . LEU A 1 400 ? 70.258 43.762 75.850 1.00 50.77 445 LEU B N 1
ATOM 3161 C CA . LEU A 1 400 ? 69.069 43.309 75.094 1.00 48.44 445 LEU B CA 1
ATOM 3162 C C . LEU A 1 400 ? 69.658 42.293 74.105 1.00 50.88 445 LEU B C 1
ATOM 3163 O O . LEU A 1 400 ? 70.174 42.641 73.034 1.00 50.66 445 LEU B O 1
ATOM 3168 N N . VAL A 1 401 ? 69.656 41.048 74.529 1.00 45.86 446 VAL B N 1
ATOM 3169 C CA . VAL A 1 401 ? 70.304 39.971 73.808 1.00 45.86 446 VAL B CA 1
ATOM 3170 C C . VAL A 1 401 ? 69.389 38.909 73.239 1.00 54.30 446 VAL B C 1
ATOM 3171 O O . VAL A 1 401 ? 68.385 38.548 73.850 1.00 54.81 446 VAL B O 1
ATOM 3175 N N . ALA A 1 402 ? 69.811 38.355 72.102 1.00 53.22 447 ALA B N 1
ATOM 3176 C CA . ALA A 1 402 ? 69.144 37.292 71.365 1.00 54.12 447 ALA B CA 1
ATOM 3177 C C . ALA A 1 402 ? 69.872 35.987 71.580 1.00 58.98 447 ALA B C 1
ATOM 3178 O O . ALA A 1 402 ? 71.095 35.980 71.635 1.00 60.70 447 ALA B O 1
ATOM 3180 N N . VAL A 1 403 ? 69.141 34.879 71.677 1.00 54.78 448 VAL B N 1
ATOM 3181 C CA . VAL A 1 403 ? 69.727 33.550 71.872 1.00 53.81 448 VAL B CA 1
ATOM 3182 C C . VAL A 1 403 ? 69.055 32.545 70.905 1.00 58.62 448 VAL B C 1
ATOM 3183 O O . VAL A 1 403 ? 67.883 32.225 71.095 1.00 59.34 448 VAL B O 1
ATOM 3187 N N . THR A 1 404 ? 69.774 32.055 69.873 1.00 55.87 449 THR B N 1
ATOM 3188 C CA . THR A 1 404 ? 69.177 31.076 68.938 1.00 56.18 449 THR B CA 1
ATOM 3189 C C . THR A 1 404 ? 69.473 29.627 69.272 1.00 59.96 449 THR B C 1
ATOM 3190 O O . THR A 1 404 ? 70.612 29.297 69.614 1.00 61.78 449 THR B O 1
ATOM 3194 N N . ILE A 1 405 ? 68.447 28.768 69.161 1.00 53.01 450 ILE B N 1
ATOM 3195 C CA . ILE A 1 405 ? 68.512 27.336 69.438 1.00 51.54 450 ILE B CA 1
ATOM 3196 C C . ILE A 1 405 ? 68.312 26.539 68.141 1.00 60.25 450 ILE B C 1
ATOM 3197 O O . ILE A 1 405 ? 67.174 26.216 67.782 1.00 61.47 450 ILE B O 1
ATOM 3202 N N . SER A 1 406 ? 69.410 26.204 67.442 1.00 58.39 451 SER B N 1
ATOM 3203 C CA . SER A 1 406 ? 69.326 25.378 66.231 1.00 58.26 451 SER B CA 1
ATOM 3204 C C . SER A 1 406 ? 68.739 24.026 66.687 1.00 62.69 451 SER B C 1
ATOM 3205 O O . SER A 1 406 ? 69.151 23.517 67.729 1.00 61.62 451 SER B O 1
ATOM 3208 N N . GLU A 1 407 ? 67.733 23.494 65.959 1.00 60.43 452 GLU B N 1
ATOM 3209 C CA . GLU A 1 407 ? 67.012 22.242 66.272 1.00 61.13 452 GLU B CA 1
ATOM 3210 C C . GLU A 1 407 ? 65.937 22.491 67.340 1.00 63.05 452 GLU B C 1
ATOM 3211 O O . GLU A 1 407 ? 65.304 21.549 67.867 1.00 61.88 452 GLU B O 1
ATOM 3217 N N . GLY A 1 408 ? 65.717 23.776 67.616 1.00 58.06 453 GLY B N 1
ATOM 3218 C CA . GLY A 1 408 ? 64.716 24.213 68.575 1.00 56.89 453 GLY B CA 1
ATOM 3219 C C . GLY A 1 408 ? 63.444 24.685 67.911 1.00 58.04 453 GLY B C 1
ATOM 3220 O O . GLY A 1 408 ? 63.469 25.595 67.063 1.00 57.13 453 GLY B O 1
ATOM 3221 N N . ALA A 1 409 ? 62.319 24.055 68.295 1.00 51.51 454 ALA B N 1
ATOM 3222 C CA . ALA A 1 409 ? 61.018 24.442 67.762 1.00 49.41 454 ALA B CA 1
ATOM 3223 C C . ALA A 1 409 ? 60.432 25.570 68.646 1.00 53.87 454 ALA B C 1
ATOM 3224 O O . ALA A 1 409 ? 61.149 26.541 68.951 1.00 53.41 454 ALA B O 1
ATOM 3226 N N . HIS A 1 410 ? 59.147 25.469 69.053 1.00 50.32 455 HIS B N 1
ATOM 3227 C CA . HIS A 1 410 ? 58.534 26.544 69.831 1.00 49.09 455 HIS B CA 1
ATOM 3228 C C . HIS A 1 410 ? 58.903 26.481 71.311 1.00 51.93 455 HIS B C 1
ATOM 3229 O O . HIS A 1 410 ? 58.435 25.607 72.041 1.00 50.85 455 HIS B O 1
ATOM 3236 N N . HIS A 1 411 ? 59.757 27.432 71.728 1.00 49.31 456 HIS B N 1
ATOM 3237 C CA . HIS A 1 411 ? 60.313 27.594 73.084 1.00 49.32 456 HIS B CA 1
ATOM 3238 C C . HIS A 1 411 ? 60.714 26.274 73.821 1.00 51.73 456 HIS B C 1
ATOM 3239 O O . HIS A 1 411 ? 60.177 25.959 74.884 1.00 48.42 456 HIS B O 1
ATOM 3246 N N . LEU A 1 412 ? 61.643 25.494 73.193 1.00 49.64 457 LEU B N 1
ATOM 3247 C CA . LEU A 1 412 ? 62.176 24.214 73.700 1.00 49.54 457 LEU B CA 1
ATOM 3248 C C . LEU A 1 412 ? 62.842 24.483 75.056 1.00 55.65 457 LEU B C 1
ATOM 3249 O O . LEU A 1 412 ? 62.678 23.686 75.995 1.00 54.78 457 LEU B O 1
ATOM 3254 N N . ASP A 1 413 ? 63.567 25.638 75.138 1.00 52.86 458 ASP B N 1
ATOM 3255 C CA . ASP A 1 413 ? 64.286 26.133 76.307 1.00 53.53 458 ASP B CA 1
ATOM 3256 C C . ASP A 1 413 ? 63.477 26.155 77.585 1.00 59.29 458 ASP B C 1
ATOM 3257 O O . ASP A 1 413 ? 64.063 25.964 78.646 1.00 61.10 458 ASP B O 1
ATOM 3262 N N . LEU A 1 414 ? 62.152 26.348 77.509 1.00 54.28 459 LEU B N 1
ATOM 3263 C CA . LEU A 1 414 ? 61.319 26.367 78.712 1.00 54.09 459 LEU B CA 1
ATOM 3264 C C . LEU A 1 414 ? 60.885 24.993 79.154 1.00 58.23 459 LEU B C 1
ATOM 3265 O O . LEU A 1 414 ? 60.185 24.876 80.175 1.00 58.09 459 LEU B O 1
ATOM 3270 N N . ARG A 1 415 ? 61.252 23.947 78.406 1.00 55.65 460 ARG B N 1
ATOM 3271 C CA . ARG A 1 415 ? 60.801 22.608 78.824 1.00 56.41 460 ARG B CA 1
ATOM 3272 C C . ARG A 1 415 ? 61.708 21.973 79.896 1.00 61.49 460 ARG B C 1
ATOM 3273 O O . ARG A 1 415 ? 62.869 22.369 80.072 1.00 60.63 460 ARG B O 1
ATOM 3281 N N . THR A 1 416 ? 61.161 20.960 80.586 1.00 59.96 461 THR B N 1
ATOM 3282 C CA . THR A 1 416 ? 61.864 20.140 81.577 1.00 61.00 461 THR B CA 1
ATOM 3283 C C . THR A 1 416 ? 62.960 19.395 80.775 1.00 67.79 461 THR B C 1
ATOM 3284 O O . THR A 1 416 ? 62.678 18.936 79.652 1.00 68.69 461 THR B O 1
ATOM 3288 N N . LYS A 1 417 ? 64.202 19.295 81.329 1.00 63.35 462 LYS B N 1
ATOM 3289 C CA . LYS A 1 417 ? 65.315 18.598 80.667 1.00 61.22 462 LYS B CA 1
ATOM 3290 C C . LYS A 1 417 ? 64.924 17.146 80.283 1.00 64.72 462 LYS B C 1
ATOM 3291 O O . LYS A 1 417 ? 64.147 16.488 81.006 1.00 61.96 462 LYS B O 1
ATOM 3297 N N . ASN A 1 418 ? 65.416 16.675 79.117 1.00 63.67 463 ASN B N 1
ATOM 3298 C CA . ASN A 1 418 ? 65.049 15.347 78.603 1.00 64.80 463 ASN B CA 1
ATOM 3299 C C . ASN A 1 418 ? 66.099 14.225 78.574 1.00 70.88 463 ASN B C 1
ATOM 3300 O O . ASN A 1 418 ? 65.784 13.099 79.003 1.00 70.38 463 ASN B O 1
ATOM 3305 N N . ALA A 1 419 ? 67.303 14.515 78.017 1.00 67.88 464 ALA B N 1
ATOM 3306 C CA . ALA A 1 419 ? 68.457 13.610 77.762 1.00 67.77 464 ALA B CA 1
ATOM 3307 C C . ALA A 1 419 ? 68.714 13.810 76.291 1.00 72.44 464 ALA B C 1
ATOM 3308 O O . ALA A 1 419 ? 69.868 13.896 75.864 1.00 71.54 464 ALA B O 1
ATOM 3310 N N . LEU A 1 420 ? 67.600 13.899 75.510 1.00 68.56 465 LEU B N 1
ATOM 3311 C CA . LEU A 1 420 ? 67.645 14.111 74.075 1.00 67.17 465 LEU B CA 1
ATOM 3312 C C . LEU A 1 420 ? 67.818 15.585 73.669 1.00 70.70 465 LEU B C 1
ATOM 3313 O O . LEU A 1 420 ? 67.822 15.883 72.481 1.00 71.41 465 LEU B O 1
ATOM 3318 N N . ASP A 1 421 ? 68.030 16.484 74.637 1.00 66.20 466 ASP B N 1
ATOM 3319 C CA . ASP A 1 421 ? 68.199 17.906 74.374 1.00 66.85 466 ASP B CA 1
ATOM 3320 C C . ASP A 1 421 ? 69.530 18.226 73.669 1.00 71.36 466 ASP B C 1
ATOM 3321 O O . ASP A 1 421 ? 70.574 18.015 74.265 1.00 71.20 466 ASP B O 1
ATOM 3326 N N . PRO A 1 422 ? 69.542 18.761 72.425 1.00 69.28 467 PRO B N 1
ATOM 3327 C CA . PRO A 1 422 ? 70.832 19.091 71.779 1.00 69.98 467 PRO B CA 1
ATOM 3328 C C . PRO A 1 422 ? 71.681 20.070 72.581 1.00 76.96 467 PRO B C 1
ATOM 3329 O O . PRO A 1 422 ? 71.170 20.743 73.481 1.00 76.67 467 PRO B O 1
ATOM 3333 N N . MET A 1 423 ? 72.973 20.167 72.252 1.00 75.90 468 MET B N 1
ATOM 3334 C CA . MET A 1 423 ? 73.843 21.091 72.972 1.00 77.25 468 MET B CA 1
ATOM 3335 C C . MET A 1 423 ? 73.359 22.528 72.912 1.00 78.69 468 MET B C 1
ATOM 3336 O O . MET A 1 423 ? 73.474 23.226 73.918 1.00 78.14 468 MET B O 1
ATOM 3341 N N . SER A 1 424 ? 72.794 22.947 71.745 1.00 73.11 469 SER B N 1
ATOM 3342 C CA . SER A 1 424 ? 72.258 24.293 71.455 1.00 71.53 469 SER B CA 1
ATOM 3343 C C . SER A 1 424 ? 71.242 24.779 72.506 1.00 70.48 469 SER B C 1
ATOM 3344 O O . SER A 1 424 ? 71.266 25.972 72.856 1.00 68.12 469 SER B O 1
ATOM 3347 N N . VAL A 1 425 ? 70.375 23.852 73.015 1.00 63.58 470 VAL B N 1
ATOM 3348 C CA . VAL A 1 425 ? 69.404 24.196 74.044 1.00 62.45 470 VAL B CA 1
ATOM 3349 C C . VAL A 1 425 ? 70.078 24.350 75.398 1.00 67.95 470 VAL B C 1
ATOM 3350 O O . VAL A 1 425 ? 70.053 25.463 75.933 1.00 68.33 470 VAL B O 1
ATOM 3354 N N . LEU A 1 426 ? 70.714 23.266 75.940 1.00 63.71 471 LEU B N 1
ATOM 3355 C CA . LEU A 1 426 ? 71.449 23.283 77.233 1.00 61.67 471 LEU B CA 1
ATOM 3356 C C . LEU A 1 426 ? 72.376 24.503 77.300 1.00 63.36 471 LEU B C 1
ATOM 3357 O O . LEU A 1 426 ? 72.352 25.216 78.291 1.00 62.16 471 LEU B O 1
ATOM 3362 N N . LEU A 1 427 ? 73.128 24.769 76.216 1.00 60.68 472 LEU B N 1
ATOM 3363 C CA . LEU A 1 427 ? 74.047 25.899 76.062 1.00 61.74 472 LEU B CA 1
ATOM 3364 C C . LEU A 1 427 ? 73.318 27.247 76.202 1.00 68.47 472 LEU B C 1
ATOM 3365 O O . LEU A 1 427 ? 73.879 28.173 76.800 1.00 69.30 472 LEU B O 1
ATOM 3370 N N . ALA A 1 428 ? 72.071 27.348 75.652 1.00 65.06 473 ALA B N 1
ATOM 3371 C CA . ALA A 1 428 ? 71.190 28.532 75.706 1.00 63.30 473 ALA B CA 1
ATOM 3372 C C . ALA A 1 428 ? 70.560 28.632 77.100 1.00 63.39 473 ALA B C 1
ATOM 3373 O O . ALA A 1 428 ? 70.618 29.711 77.704 1.00 62.70 473 ALA B O 1
ATOM 3375 N N . ARG A 1 429 ? 69.981 27.507 77.626 1.00 57.11 474 ARG B N 1
ATOM 3376 C CA . ARG A 1 429 ? 69.394 27.468 78.974 1.00 56.41 474 ARG B CA 1
ATOM 3377 C C . ARG A 1 429 ? 70.417 27.959 80.014 1.00 65.12 474 ARG B C 1
ATOM 3378 O O . ARG A 1 429 ? 70.032 28.631 80.963 1.00 66.94 474 ARG B O 1
ATOM 3386 N N . SER A 1 430 ? 71.712 27.650 79.816 1.00 62.80 475 SER B N 1
ATOM 3387 C CA . SER A 1 430 ? 72.782 28.068 80.715 1.00 63.75 475 SER B CA 1
ATOM 3388 C C . SER A 1 430 ? 73.091 29.558 80.584 1.00 66.63 475 SER B C 1
ATOM 3389 O O . SER A 1 430 ? 73.368 30.207 81.596 1.00 66.91 475 SER B O 1
ATOM 3392 N N . LEU A 1 431 ? 73.060 30.090 79.340 1.00 61.13 476 LEU B N 1
ATOM 3393 C CA . LEU A 1 431 ? 73.281 31.503 79.042 1.00 60.49 476 LEU B CA 1
ATOM 3394 C C . LEU A 1 431 ? 72.123 32.328 79.670 1.00 65.40 476 LEU B C 1
ATOM 3395 O O . LEU A 1 431 ? 72.317 33.482 80.078 1.00 64.40 476 LEU B O 1
ATOM 3400 N N . GLU A 1 432 ? 70.917 31.708 79.755 1.00 62.06 477 GLU B N 1
ATOM 3401 C CA . GLU A 1 432 ? 69.730 32.324 80.338 1.00 60.86 477 GLU B CA 1
ATOM 3402 C C . GLU A 1 432 ? 69.996 32.548 81.808 1.00 63.98 477 GLU B C 1
ATOM 3403 O O . GLU A 1 432 ? 70.024 33.715 82.221 1.00 63.64 477 GLU B O 1
ATOM 3409 N N . VAL A 1 433 ? 70.296 31.456 82.575 1.00 59.55 478 VAL B N 1
ATOM 3410 C CA . VAL A 1 433 ? 70.663 31.533 84.006 1.00 58.59 478 VAL B CA 1
ATOM 3411 C C . VAL A 1 433 ? 71.857 32.486 84.224 1.00 60.30 478 VAL B C 1
ATOM 3412 O O . VAL A 1 433 ? 71.786 33.356 85.088 1.00 59.25 478 VAL B O 1
ATOM 3416 N N . ARG A 1 434 ? 72.889 32.400 83.371 1.00 55.75 479 ARG B N 1
ATOM 3417 C CA . ARG A 1 434 ? 74.050 33.286 83.425 1.00 55.28 479 ARG B CA 1
ATOM 3418 C C . ARG A 1 434 ? 73.583 34.753 83.517 1.00 59.48 479 ARG B C 1
ATOM 3419 O O . ARG A 1 434 ? 74.010 35.472 84.412 1.00 60.78 479 ARG B O 1
ATOM 3427 N N . HIS A 1 435 ? 72.669 35.175 82.625 1.00 55.26 480 HIS B N 1
ATOM 3428 C CA . HIS A 1 435 ? 72.112 36.529 82.573 1.00 52.96 480 HIS B CA 1
ATOM 3429 C C . HIS A 1 435 ? 71.210 36.841 83.761 1.00 56.96 480 HIS B C 1
ATOM 3430 O O . HIS A 1 435 ? 71.287 37.937 84.324 1.00 56.06 480 HIS B O 1
ATOM 3437 N N . MET A 1 436 ? 70.365 35.880 84.143 1.00 53.76 481 MET B N 1
ATOM 3438 C CA . MET A 1 436 ? 69.454 36.027 85.272 1.00 54.63 481 MET B CA 1
ATOM 3439 C C . MET A 1 436 ? 70.234 36.280 86.548 1.00 64.80 481 MET B C 1
ATOM 3440 O O . MET A 1 436 ? 69.943 37.253 87.260 1.00 66.50 481 MET B O 1
ATOM 3445 N N . LYS A 1 437 ? 71.260 35.444 86.824 1.00 62.99 482 LYS B N 1
ATOM 3446 C CA . LYS A 1 437 ? 72.081 35.645 88.015 1.00 62.25 482 LYS B CA 1
ATOM 3447 C C . LYS A 1 437 ? 72.914 36.926 87.983 1.00 64.98 482 LYS B C 1
ATOM 3448 O O . LYS A 1 437 ? 73.239 37.458 89.038 1.00 65.58 482 LYS B O 1
ATOM 3454 N N . ASN A 1 438 ? 73.171 37.468 86.788 1.00 60.01 483 ASN B N 1
ATOM 3455 C CA . ASN A 1 438 ? 73.863 38.743 86.625 1.00 60.37 483 ASN B CA 1
ATOM 3456 C C . ASN A 1 438 ? 72.905 39.904 86.970 1.00 65.79 483 ASN B C 1
ATOM 3457 O O . ASN A 1 438 ? 73.371 41.014 87.203 1.00 66.15 483 ASN B O 1
ATOM 3462 N N . TRP A 1 439 ? 71.574 39.674 86.936 1.00 62.22 484 TRP B N 1
ATOM 3463 C CA . TRP A 1 439 ? 70.602 40.732 87.229 1.00 61.57 484 TRP B CA 1
ATOM 3464 C C . TRP A 1 439 ? 70.338 40.783 88.711 1.00 64.50 484 TRP B C 1
ATOM 3465 O O . TRP A 1 439 ? 70.157 41.876 89.257 1.00 63.56 484 TRP B O 1
ATOM 3476 N N . ILE A 1 440 ? 70.306 39.598 89.356 1.00 61.33 485 ILE B N 1
ATOM 3477 C CA . ILE A 1 440 ? 70.102 39.428 90.803 1.00 61.76 485 ILE B CA 1
ATOM 3478 C C . ILE A 1 440 ? 71.306 40.069 91.545 1.00 67.79 485 ILE B C 1
ATOM 3479 O O . ILE A 1 440 ? 71.116 40.943 92.394 1.00 67.59 485 ILE B O 1
ATOM 3484 N N . ARG A 1 441 ? 72.535 39.649 91.173 1.00 65.48 486 ARG B N 1
ATOM 3485 C CA . ARG A 1 441 ? 73.821 40.116 91.695 1.00 65.32 486 ARG B CA 1
ATOM 3486 C C . ARG A 1 441 ? 73.927 41.633 91.581 1.00 68.61 486 ARG B C 1
ATOM 3487 O O . ARG A 1 441 ? 74.304 42.275 92.560 1.00 69.89 486 ARG B O 1
ATOM 3495 N N . ASP A 1 442 ? 73.587 42.211 90.410 1.00 62.57 487 ASP B N 1
ATOM 3496 C CA . ASP A 1 442 ? 73.656 43.656 90.217 1.00 62.34 487 ASP B CA 1
ATOM 3497 C C . ASP A 1 442 ? 72.650 44.418 91.081 1.00 67.20 487 ASP B C 1
ATOM 3498 O O . ASP A 1 442 ? 72.905 45.563 91.462 1.00 66.76 487 ASP B O 1
ATOM 3503 N N . PHE A 1 443 ? 71.507 43.780 91.383 1.00 63.82 488 PHE B N 1
ATOM 3504 C CA . PHE A 1 443 ? 70.441 44.371 92.174 1.00 62.80 488 PHE B CA 1
ATOM 3505 C C . PHE A 1 443 ? 70.887 44.437 93.616 1.00 69.30 488 PHE B C 1
ATOM 3506 O O . PHE A 1 443 ? 70.828 45.510 94.222 1.00 70.49 488 PHE B O 1
ATOM 3514 N N . TYR A 1 444 ? 71.361 43.300 94.154 1.00 65.44 489 TYR B N 1
ATOM 3515 C CA . TYR A 1 444 ? 71.868 43.189 95.516 1.00 64.61 489 TYR B CA 1
ATOM 3516 C C . TYR A 1 444 ? 73.097 44.082 95.804 1.00 75.19 489 TYR B C 1
ATOM 3517 O O . TYR A 1 444 ? 73.261 44.543 96.940 1.00 75.74 489 TYR B O 1
ATOM 3526 N N . ASP A 1 445 ? 73.917 44.373 94.775 1.00 75.18 490 ASP B N 1
ATOM 3527 C CA . ASP A 1 445 ? 75.088 45.237 94.915 1.00 76.97 490 ASP B CA 1
ATOM 3528 C C . ASP A 1 445 ? 74.780 46.732 94.716 1.00 83.70 490 ASP B C 1
ATOM 3529 O O . ASP A 1 445 ? 75.688 47.513 94.394 1.00 84.32 490 ASP B O 1
ATOM 3534 N N . SER A 1 446 ? 73.495 47.127 94.926 1.00 80.61 491 SER B N 1
ATOM 3535 C CA . SER A 1 446 ? 72.978 48.499 94.790 1.00 105.97 491 SER B CA 1
ATOM 3536 C C . SER A 1 446 ? 71.702 48.706 95.627 1.00 129.16 491 SER B C 1
ATOM 3537 O O . SER A 1 446 ? 71.686 48.465 96.835 1.00 86.15 491 SER B O 1
#

Foldseek 3Di:
DDKDKDWDKAALDPPDDPGRAIFIWIKIKDQVLADLPQAAEEEQLADLEAQVLVVVFLQLCVVCCNVRSYMYMGTHFELYHRNDRVGPCCLVALVSVVSQDLVNSLVVVQVVLVVCLVPPNSSVQAAYEYEYFACSLLSRQLSCVVPVVRHLAYERFLYLLQLADVSFDQALLQLLLLVLLVVLAPCRLVLLLVLLVLLVVLLPDLVSQQLLCVLLQAPDRGHSVCSVLQLVLLSVQSSVLLQVQAQAFDCSPHGAGHRLSNVLNVLQRDPPDDSSSSSSSSSVSVCRGHQVPPNDNGDYSDDDSSVSSVLLHCFAEVVGRHWHDSPSHSDDGDHGDQPVSQVVSCVSHVDGYDRCVSCVSSPRPPRLVGFHYEYEDESSESSCSSTDAQASDPGRYYQYQYSHHRRPLSGNDDVSRDPSNVVRVVVSVVSVVVSSVVSVVD

B-factor: mean 64.57, std 15.82, range [32.56, 141.06]

Solvent-accessible surface area: 19693 Å² total; per-residue (Å²): 181,127,67,57,67,71,105,28,111,4,121,0,25,40,125,25,195,154,37,124,130,61,11,78,0,4,9,0,12,8,91,118,80,33,108,118,104,37,1,0,2,0,0,5,0,0,4,52,16,58,0,54,112,24,3,107,32,4,5,4,0,61,58,11,3,117,105,7,94,0,1,3,0,1,0,0,1,0,1,4,34,95,0,45,12,40,35,149,65,0,27,141,58,39,202,41,0,84,19,1,33,0,18,10,0,2,9,0,0,14,65,0,2,124,32,2,45,167,77,34,93,16,0,94,122,4,1,2,0,0,0,0,1,25,6,0,0,4,0,0,0,2,0,26,14,80,47,67,140,17,1,22,0,0,0,0,0,1,1,7,7,26,2,3,60,128,41,25,95,40,22,32,14,24,99,29,0,8,32,9,0,124,166,14,18,98,73,0,14,88,4,0,77,86,0,8,89,1,1,46,147,41,20,118,76,56,83,8,18,141,83,0,19,47,16,0,94,21,59,68,105,14,60,72,153,46,12,84,83,0,20,58,19,0,22,99,0,0,24,40,0,0,42,23,7,9,7,16,68,18,111,53,130,37,31,6,14,39,58,1,0,105,51,0,4,111,92,3,103,72,46,134,22,64,38,54,86,2,0,78,25,0,17,64,0,0,36,10,8,37,34,112,75,65,66,66,214,47,9,90,25,62,222,113,114,25,92,61,0,55,34,12,1,33,13,23,14,1,4,27,15,71,24,15,63,17,129,79,6,2,6,38,97,94,100,80,70,65,144,104,53,17,47,80,6,95,153,117,30,36,26,117,13,180,50,54,97,7,38,95,51,10,28,9,97,129,2,71,103,49,56,36,0,0,1,0,2,3,102,33,0,0,45,14,15,0,8,0,68,159,65,53,39,134,31,0,12,17,10,68,2,42,83,0,1,23,27,2,1,2,17,77,142,65,102,112,11,22,144,24,0,65,120,2,21,44,62,0,27,157,35,0,63,68,12,20,129,104,72,88,121,138

Radius of gyration: 22.91 Å; Cα contacts (8 Å, |Δi|>4): 862; chains: 1; bounding box: 46×51×64 Å

Secondary structure (DSSP, 8-state):
---EEEEEEEES-SS-SS---EEEEEEEEE-TT--TTT-EEEEEE--SS-HHHHHHH-HHHHHHHHHHTEEEEEEPPTTSTT--TTGGGGGS-TTTSTT-SHHHHHHHHHHHHHHHHHHSTTGGG--EEEEEETHHHHHHHHHHHH-TTT-SEEEEET--TT-STTSS-TTHHHHHHHHHHHTTSTTHHHHHHHHHHHHHHHTTSHHHHHHHHHHTTBSS---TTSHHHHHHHHHHHHHHHHHT--SS-EESSSEE-SSHHHHHHHHS---S--HHHHHHHHHHHHHHHHHTTS--SSB-----HHHHHHHHHHHHT------B-SSSSSS--B---HHHHHHHHHHHHS----TTHHHHHH-TT--TT---EEEEEESS-GGGGGS--S-SSSSEEEEEETT--SSGGGSPP-S---HHHHHHHHHHHHHHHHHHHHHHT-